Protein AF-A0AA36GW12-F1 (afdb_monomer)

InterPro domains:
  IPR010598 D-glucuronyl C5-epimerase, C-terminal [PF06662] (219-415)
  IPR039721 D-glucuronyl C5-epimerase [PTHR13174] (106-427)
  IPR059154 D-glucuronyl C5-epimerase, beta-sandwich domain [PF21174] (128-190)

Sequence (427 aa):
MSVTVCRIGGSALYKVSNFLIEEYEDKDSHQFKSENSKTVANDDLPALQSGCDPAIVDELERLRRSNKKARCIANNGREMTLQRQVALHFLGIVYKFIFIESDLLVLLNYVAQHDPRCVWNDTVSFAGADQVSFSYALGDLSKQWHSITRDALVDASRALSSMNISRKKEGNVILHPGELKLVSIGFRGSVVVRQRIEQSQNAHRKSFLTAADWLVSNQDENGGWPVPVERAIADRRLVLPAGWYSAMAQGHGLSLLTRAYTATHNNSYLAAASKALHLFELKAGERGVRNELFGHVWFEEYPTSPGSFVLNGFMYSLIGLFDLSSVSIRGEVADEVRLGTERASILFSSGLDSLRALLPLYDTGSGSIYDLRHIGLHTAPNLARWDYHAVHVYLLKWLVQITGDKTLDETADRFIAYSWGKKAKHN

Organism: Cylicocyclus nassatus (NCBI:txid53992)

Nearest PDB structures (foldseek):
  6i02-assembly1_B  TM=8.905E-01  e=1.046E-29  Homo sapiens
  6hzz-assembly1_B  TM=8.746E-01  e=4.564E-30  Homo sapiens
  6i01-assembly1_A  TM=9.135E-01  e=5.809E-29  Homo sapiens
  6i02-assembly1_A  TM=8.728E-01  e=1.305E-29  Homo sapiens
  6hzz-assembly1_A  TM=8.698E-01  e=1.305E-29  Homo sapiens

pLDDT: mean 76.88, std 27.05, range [21.31, 98.94]

Secondary structure (DSSP, 8-state):
-EEEEEEEEEE------------------------------------------HHHHHHHHHHHH--S-PPP--TT--------------EEEEEEEEETTT--EEEEEEESS--TTSEEE-S---TTS-EEEEEEE-----SS-EEEE--HHHHHHHHHHTT--SSS--------TTSEEEEEEEEEEEEEEEEEEE--S--HHHHHHHHHHHHHHT--TTS---B-S-EEETTTTEEE-TTB--HHHHHHHHHHHHHHHHHH--HHHHHHHHHHTHHHHSBGGGTSSEEEETTEEEE-SS--SS----HHHHHHHHHHHHHHHT----S---HHHHHHHHHHHHHHHHHHHHHHHHGGGGB-SSSBEEESHHHHHT---EEPPHHHHHHHHHHHHHHHHHH--HHHHHHHHHHHHHHTT--PPP-

Radius of gyration: 30.1 Å; Cα contacts (8 Å, |Δi|>4): 650; chains: 1; bounding box: 91×51×88 Å

Solvent-accessible surface area (backbone atoms only — not comparable to full-atom values): 24957 Å² total; per-residue (Å²): 62,41,43,40,37,32,63,47,92,53,74,62,79,59,82,69,68,96,73,84,92,76,88,80,87,77,91,82,74,79,91,80,85,87,82,88,86,85,90,86,82,84,88,88,89,80,92,75,86,79,90,68,62,69,71,58,55,51,49,52,55,50,61,72,67,59,87,70,83,93,79,87,82,73,100,74,88,67,92,79,79,89,80,82,88,80,94,80,86,37,52,30,44,33,40,36,32,34,32,74,89,70,70,37,30,42,36,45,30,40,29,56,37,77,51,98,71,44,57,48,74,55,89,76,69,58,95,90,55,66,45,50,44,31,38,34,48,70,26,80,71,66,84,46,83,42,78,48,73,50,59,64,55,62,49,53,19,53,54,57,38,67,67,68,75,74,90,64,96,69,71,77,48,82,66,60,95,79,49,66,41,85,65,42,57,42,52,40,46,30,54,43,64,56,98,63,72,46,80,56,99,71,57,66,70,58,57,53,48,52,53,38,53,47,51,58,74,56,43,46,96,69,29,42,63,58,38,85,53,68,46,69,40,80,93,60,73,34,69,41,61,55,58,44,46,30,22,28,58,48,9,50,46,20,38,46,17,41,51,49,20,75,76,65,72,45,62,68,31,41,47,44,37,32,41,33,51,51,30,64,74,27,40,26,94,69,78,13,13,17,49,72,57,97,92,27,55,41,44,15,34,54,43,42,79,70,60,34,59,33,51,61,28,29,52,43,21,41,53,8,24,44,44,41,37,68,58,86,82,79,80,92,72,60,66,67,38,58,53,24,25,55,51,24,43,53,53,26,54,50,41,50,54,23,45,69,73,49,50,66,80,32,53,72,48,56,52,36,43,39,34,47,40,23,74,71,66,75,49,77,74,47,66,34,53,69,70,54,37,49,48,45,33,51,52,35,51,51,51,24,73,77,66,69,40,60,73,51,42,56,50,28,53,52,50,54,39,22,79,72,72,42,61,60,84,76,136

Foldseek 3Di:
DKWKKFFDADDDKDWDDPDDPDDDDDDDDDDDDDDDDDDDDDDDDDDDDDPDDPVVVVVVVVVVPDPDDDDDDDPPPDDDDDDDDDDDDWWWKWWWKAFPPFRAIEIEIETAADDPVQKDWDDDDDPDHNYTYMYGHPYHDDRDMDMDDDDPQVRVQQNVQVVPPDDDDPDRRHDDPPRMDTRGITTDGGMDIPPDDDDDPDDVVVVLVVVLVCLLVQQDPQLFNWAQAWDADDNNPWIDHGRAGALLRLLVLLQSLLVSCVVPVDLSSLLSNLSSLSLLVDALVRSHQWDDDPNAIFGARGSTVVGWAFPLSRLSSLNSLVSLLPRDHDDDHDPSSVVSNVSSVVSSVSSVVSCLVCVVVQDPQQFGFRTDVCVVVVDDTRGDDPVVLVSLLVSLVVVCVVPVDPSSVVVSVSSVVSVVVGGHDDD

Structure (mmCIF, N/CA/C/O backbone):
data_AF-A0AA36GW12-F1
#
_entry.id   AF-A0AA36GW12-F1
#
loop_
_atom_site.group_PDB
_atom_site.id
_atom_site.type_symbol
_atom_site.label_atom_id
_atom_site.label_alt_id
_atom_site.label_comp_id
_atom_site.label_asym_id
_atom_site.label_entity_id
_atom_site.label_seq_id
_atom_site.pdbx_PDB_ins_code
_atom_site.Cartn_x
_atom_site.Cartn_y
_atom_site.Cartn_z
_atom_site.occupancy
_atom_site.B_iso_or_equiv
_atom_site.auth_seq_id
_atom_site.auth_comp_id
_atom_site.auth_asym_id
_atom_site.auth_atom_id
_atom_site.pdbx_PDB_model_num
ATOM 1 N N . MET A 1 1 ? -18.875 -4.877 15.799 1.00 55.22 1 MET A N 1
ATOM 2 C CA . MET A 1 1 ? -19.719 -4.204 16.820 1.00 55.22 1 MET A CA 1
ATOM 3 C C . MET A 1 1 ? -19.310 -2.749 16.920 1.00 55.22 1 MET A C 1
ATOM 5 O O . MET A 1 1 ? -18.126 -2.466 16.769 1.00 55.22 1 MET A O 1
ATOM 9 N N . SER A 1 2 ? -20.259 -1.845 17.147 1.00 42.12 2 SER A N 1
ATOM 10 C CA . SER A 1 2 ? -20.026 -0.406 17.260 1.00 42.12 2 SER A CA 1
ATOM 11 C C . SER A 1 2 ? -20.698 0.146 18.517 1.00 42.12 2 SER A C 1
ATOM 13 O O . SER A 1 2 ? -21.883 -0.095 18.755 1.00 42.12 2 SER A O 1
ATOM 15 N N . VAL A 1 3 ? -19.941 0.889 19.326 1.00 53.66 3 VAL A N 1
ATOM 16 C CA . VAL A 1 3 ? -20.430 1.559 20.538 1.00 53.66 3 VAL A CA 1
ATOM 17 C C . VAL A 1 3 ? -19.951 3.004 20.529 1.00 53.66 3 VAL A C 1
ATOM 19 O O . VAL A 1 3 ? -18.790 3.284 20.234 1.00 53.66 3 VAL A O 1
ATOM 22 N N . THR A 1 4 ? -20.843 3.936 20.869 1.00 46.66 4 THR A N 1
ATOM 23 C CA . THR A 1 4 ? -20.493 5.355 21.013 1.00 46.66 4 THR A CA 1
ATOM 24 C C . THR A 1 4 ? -20.449 5.736 22.489 1.00 46.66 4 THR A C 1
ATOM 26 O O . THR A 1 4 ? -21.462 5.610 23.181 1.00 46.66 4 THR A O 1
ATOM 29 N N . VAL A 1 5 ? -19.290 6.198 22.966 1.00 46.75 5 VAL A N 1
ATOM 30 C CA . VAL A 1 5 ? -19.025 6.483 24.387 1.00 46.75 5 VAL A CA 1
ATOM 31 C C . VAL A 1 5 ? -18.490 7.901 24.607 1.00 46.75 5 VAL A C 1
ATOM 33 O O . VAL A 1 5 ? -17.809 8.457 23.749 1.00 46.75 5 VAL A O 1
ATOM 36 N N . CYS A 1 6 ? -18.778 8.476 25.772 1.00 37.47 6 CYS A N 1
ATOM 37 C CA . CYS A 1 6 ? -18.211 9.721 26.290 1.00 37.47 6 CYS A CA 1
ATOM 38 C C . CYS A 1 6 ? -17.819 9.529 27.767 1.00 37.47 6 CYS A C 1
ATOM 40 O O . CYS A 1 6 ? -18.462 8.780 28.503 1.00 37.47 6 CYS A O 1
ATOM 42 N N . ARG A 1 7 ? -16.746 10.186 28.219 1.00 41.66 7 ARG A N 1
ATOM 43 C CA . ARG A 1 7 ? -16.197 10.043 29.579 1.00 41.66 7 ARG A CA 1
ATOM 44 C C . ARG A 1 7 ? -16.773 11.113 30.513 1.00 41.66 7 ARG A C 1
ATOM 46 O O . ARG A 1 7 ? -16.361 12.267 30.431 1.00 41.66 7 ARG A O 1
ATOM 53 N N . ILE A 1 8 ? -17.678 10.734 31.422 1.00 41.75 8 ILE A N 1
ATOM 54 C CA . ILE A 1 8 ? -18.221 11.603 32.490 1.00 41.75 8 ILE A CA 1
ATOM 55 C C . ILE A 1 8 ? -18.387 10.776 33.776 1.00 41.75 8 ILE A C 1
ATOM 57 O O . ILE A 1 8 ? -18.733 9.603 33.700 1.00 41.75 8 ILE A O 1
ATOM 61 N N . GLY A 1 9 ? -18.103 11.380 34.939 1.00 34.34 9 GLY A N 1
ATOM 62 C CA . GLY A 1 9 ? -18.141 10.755 36.270 1.00 34.34 9 GLY A CA 1
ATOM 63 C C . GLY A 1 9 ? -19.507 10.161 36.649 1.00 34.34 9 GLY A C 1
ATOM 64 O O . GLY A 1 9 ? -20.508 10.868 36.624 1.00 34.34 9 GLY A O 1
ATOM 65 N N . GLY A 1 10 ? -19.522 8.882 37.032 1.00 29.52 10 GLY A N 1
ATOM 66 C CA . GLY A 1 10 ? -20.699 8.091 37.404 1.00 29.52 10 GLY A CA 1
ATOM 67 C C . GLY A 1 10 ? -20.706 6.703 36.747 1.00 29.52 10 GLY A C 1
ATOM 68 O O . GLY A 1 10 ? -20.586 6.591 35.530 1.00 29.52 10 GLY A O 1
ATOM 69 N N . SER A 1 11 ? -20.827 5.638 37.543 1.00 28.41 11 SER A N 1
ATOM 70 C CA . SER A 1 11 ? -20.858 4.233 37.106 1.00 28.41 11 SER A CA 1
ATOM 71 C C . SER A 1 11 ? -22.263 3.766 36.694 1.00 28.41 11 SER A C 1
ATOM 73 O O . SER A 1 11 ? -23.245 4.092 37.356 1.00 28.41 11 SER A O 1
ATOM 75 N N . ALA A 1 12 ? -22.358 2.945 35.639 1.00 31.16 12 ALA A N 1
ATOM 76 C CA . ALA A 1 12 ? -23.577 2.227 35.251 1.00 31.16 12 ALA A CA 1
ATOM 77 C C . ALA A 1 12 ? -23.234 0.859 34.624 1.00 31.16 12 ALA A C 1
ATOM 79 O O . ALA A 1 12 ? -22.336 0.763 33.789 1.00 31.16 12 ALA A O 1
ATOM 80 N N . LEU A 1 13 ? -23.959 -0.192 35.017 1.00 27.39 13 LEU A N 1
ATOM 81 C CA . LEU A 1 13 ? -23.908 -1.535 34.426 1.00 27.39 13 LEU A CA 1
ATOM 82 C C . LEU A 1 13 ? -25.192 -1.769 33.622 1.00 27.39 13 LEU A C 1
ATOM 84 O O . LEU A 1 13 ? -26.282 -1.583 34.155 1.00 27.39 13 LEU A O 1
ATOM 88 N N . TYR A 1 14 ? -25.067 -2.228 32.376 1.00 31.70 14 TYR A N 1
ATOM 89 C CA . TYR A 1 14 ? -26.195 -2.697 31.568 1.00 31.70 14 TYR A CA 1
ATOM 90 C C . TYR A 1 14 ? -26.062 -4.205 31.358 1.00 31.70 14 TYR A C 1
ATOM 92 O O . TYR A 1 14 ? -25.014 -4.687 30.933 1.00 31.70 14 TYR A O 1
ATOM 100 N N . LYS A 1 15 ? -27.119 -4.956 31.672 1.00 25.14 15 LYS A N 1
ATOM 101 C CA . LYS A 1 15 ? -27.244 -6.379 31.349 1.00 25.14 15 LYS A CA 1
ATOM 102 C C . LYS A 1 15 ? -28.096 -6.460 30.087 1.00 25.14 15 LYS A C 1
ATOM 104 O O . LYS A 1 15 ? -29.263 -6.087 30.125 1.00 25.14 15 LYS A O 1
ATOM 109 N N . VAL A 1 16 ? -27.519 -6.898 28.972 1.00 27.77 16 VAL A N 1
ATOM 110 C CA . VAL A 1 16 ? -28.301 -7.182 27.762 1.00 27.77 16 VAL A CA 1
ATOM 111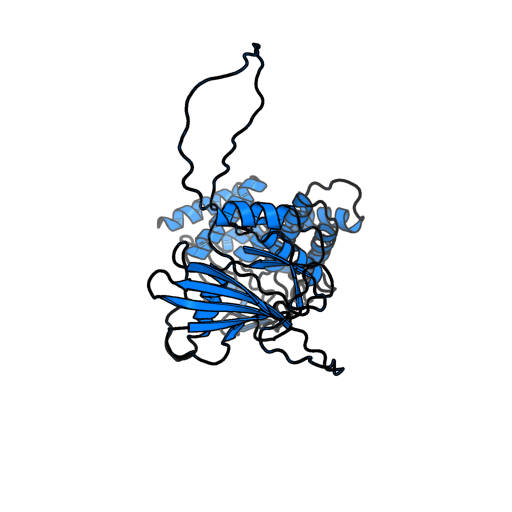 C C . VAL A 1 16 ? -29.011 -8.512 28.010 1.00 27.77 16 VAL A C 1
ATOM 113 O O . VAL A 1 16 ? -28.371 -9.560 28.018 1.00 27.77 16 VAL A O 1
ATOM 116 N N . SER A 1 17 ? -30.308 -8.476 28.321 1.00 23.45 17 SER A N 1
ATOM 117 C CA . SER A 1 17 ? -31.147 -9.674 28.260 1.00 23.45 17 SER A CA 1
ATOM 118 C C . SER A 1 17 ? -31.588 -9.869 26.816 1.00 23.45 17 SER A C 1
ATOM 120 O O . SER A 1 17 ? -32.127 -8.938 26.222 1.00 23.45 17 SER A O 1
ATOM 122 N N . ASN A 1 18 ? -31.388 -11.066 26.268 1.00 29.69 18 ASN A N 1
ATOM 123 C CA . ASN A 1 18 ? -31.996 -11.466 25.003 1.00 29.69 18 ASN A CA 1
ATOM 124 C C . ASN A 1 18 ? -33.519 -11.468 25.154 1.00 29.69 18 ASN A C 1
ATOM 126 O O . ASN A 1 18 ? -34.081 -12.462 25.592 1.00 29.69 18 ASN A O 1
ATOM 130 N N . PHE A 1 19 ? -34.162 -10.362 24.810 1.00 25.86 19 PHE A N 1
ATOM 131 C CA . PHE A 1 19 ? -35.556 -10.304 24.392 1.00 25.86 19 PHE A CA 1
ATOM 132 C C . PHE A 1 19 ? -35.667 -9.114 23.439 1.00 25.86 19 PHE A C 1
ATOM 134 O O . PHE A 1 19 ? -35.159 -8.041 23.757 1.00 25.86 19 PHE A O 1
ATOM 141 N N . LEU A 1 20 ? -36.307 -9.342 22.288 1.00 25.81 20 LEU A N 1
ATOM 142 C CA . LEU A 1 20 ? -36.338 -8.525 21.062 1.00 25.81 20 LEU A CA 1
ATOM 143 C C . LEU A 1 20 ? -35.226 -8.851 20.048 1.00 25.81 20 LEU A C 1
ATOM 145 O O . LEU A 1 20 ? -34.368 -8.035 19.721 1.00 25.81 20 LEU A O 1
ATOM 149 N N . ILE A 1 21 ? -35.295 -10.073 19.515 1.00 29.45 21 ILE A N 1
ATOM 150 C CA . ILE A 1 21 ? -35.171 -10.269 18.067 1.00 29.45 21 ILE A CA 1
ATOM 151 C C . ILE A 1 21 ? -36.610 -10.228 17.555 1.00 29.45 21 ILE A C 1
ATOM 153 O O . ILE A 1 21 ? -37.350 -11.170 17.809 1.00 29.45 21 ILE A O 1
ATOM 157 N N . GLU A 1 22 ? -36.998 -9.150 16.885 1.00 24.91 22 GLU A N 1
ATOM 158 C CA . GLU A 1 22 ? -38.106 -9.167 15.930 1.00 24.91 22 GLU A CA 1
ATOM 159 C C . GLU A 1 22 ? -37.666 -8.402 14.681 1.00 24.91 22 GLU A C 1
ATOM 161 O O . GLU A 1 22 ? -37.008 -7.360 14.758 1.00 24.91 22 GLU A O 1
ATOM 166 N N . GLU A 1 23 ? -37.958 -9.029 13.545 1.00 25.84 23 GLU A N 1
ATOM 167 C CA . GLU A 1 23 ? -37.703 -8.594 12.179 1.00 25.84 23 GLU A CA 1
ATOM 168 C C . GLU A 1 23 ? -38.288 -7.214 11.884 1.00 25.84 23 GLU A C 1
ATOM 170 O O . GLU A 1 23 ? -39.395 -6.895 12.299 1.00 25.84 23 GLU A O 1
ATOM 175 N N . TYR A 1 24 ? -37.577 -6.456 11.052 1.00 24.45 24 TYR A N 1
ATOM 176 C CA . TYR A 1 24 ? -38.212 -5.597 10.058 1.00 24.45 24 TYR A CA 1
ATOM 177 C C . TYR A 1 24 ? -37.389 -5.706 8.772 1.00 24.45 24 TYR A C 1
ATOM 179 O O . TYR A 1 24 ? -36.397 -5.000 8.577 1.00 24.45 24 TYR A O 1
ATOM 187 N N . GLU A 1 25 ? -37.780 -6.649 7.915 1.00 28.75 25 GLU A N 1
ATOM 188 C CA . GLU A 1 25 ? -37.709 -6.416 6.479 1.00 28.75 25 GLU A CA 1
ATOM 189 C C . GLU A 1 25 ? -38.864 -5.476 6.146 1.00 28.75 25 GLU A C 1
ATOM 191 O O . GLU A 1 25 ? -40.017 -5.821 6.381 1.00 28.75 25 GLU A O 1
ATOM 196 N N . ASP A 1 26 ? -38.560 -4.307 5.591 1.00 25.08 26 ASP A N 1
ATOM 197 C CA . ASP A 1 26 ? -39.528 -3.644 4.732 1.00 25.08 26 ASP A CA 1
ATOM 198 C C . ASP A 1 26 ? -38.825 -3.245 3.440 1.00 25.08 26 ASP A C 1
ATOM 200 O O . ASP A 1 26 ? -37.924 -2.399 3.392 1.00 25.08 26 ASP A O 1
ATOM 204 N N . LYS A 1 27 ? -39.206 -3.980 2.397 1.00 27.78 27 LYS A N 1
ATOM 205 C CA . LYS A 1 27 ? -39.041 -3.602 1.005 1.00 27.78 27 LYS A CA 1
ATOM 206 C C . LYS A 1 27 ? -39.994 -2.447 0.758 1.00 27.78 27 LYS A C 1
ATOM 208 O O . LYS A 1 27 ? -41.187 -2.619 0.944 1.00 27.78 27 LYS A O 1
ATOM 213 N N . ASP A 1 28 ? -39.460 -1.327 0.292 1.00 25.67 28 ASP A N 1
ATOM 214 C CA . ASP A 1 28 ? -40.019 -0.551 -0.816 1.00 25.67 28 ASP A CA 1
ATOM 215 C C . ASP A 1 28 ? -39.185 0.726 -1.014 1.00 25.67 28 ASP A C 1
ATOM 217 O O . ASP A 1 28 ? -38.708 1.337 -0.065 1.00 25.67 28 ASP A O 1
ATOM 221 N N . SER A 1 29 ? -38.947 1.224 -2.219 1.00 27.45 29 SER A N 1
ATOM 222 C CA . SER A 1 29 ? -39.253 0.709 -3.545 1.00 27.45 29 SER A CA 1
ATOM 223 C C . SER A 1 29 ? -38.523 1.586 -4.557 1.00 27.45 29 SER A C 1
ATOM 225 O O . SER A 1 29 ? -38.337 2.794 -4.388 1.00 27.45 29 SER A O 1
ATOM 227 N N . HIS A 1 30 ? -38.120 0.947 -5.648 1.00 25.08 30 HIS A N 1
ATOM 228 C CA . HIS A 1 30 ? -38.050 1.597 -6.940 1.00 25.08 30 HIS A CA 1
ATOM 229 C C . HIS A 1 30 ? -39.391 2.283 -7.238 1.00 25.08 30 HIS A C 1
ATOM 231 O O . HIS A 1 30 ? -40.456 1.704 -7.044 1.00 25.08 30 HIS A O 1
ATOM 237 N N . GLN A 1 31 ? -39.329 3.494 -7.789 1.00 22.95 31 GLN A N 1
ATOM 238 C CA . GLN A 1 31 ? -40.426 4.063 -8.568 1.00 22.95 31 GLN A CA 1
ATOM 239 C C . GLN A 1 31 ? -40.959 3.008 -9.550 1.00 22.95 31 GLN A C 1
ATOM 241 O O . GLN A 1 31 ? -40.162 2.439 -10.288 1.00 22.95 31 GLN A O 1
ATOM 246 N N . PHE A 1 32 ? -42.274 2.784 -9.595 1.00 21.31 32 PHE A N 1
ATOM 247 C CA . PHE A 1 32 ? -43.083 2.976 -10.804 1.00 21.31 32 PHE A CA 1
ATOM 248 C C . PHE A 1 32 ? -44.585 2.741 -10.529 1.00 21.31 32 PHE A C 1
ATOM 250 O O . PHE A 1 32 ? -45.008 1.650 -10.177 1.00 21.31 32 PHE A O 1
ATOM 257 N N . LYS A 1 33 ? -45.347 3.792 -10.859 1.00 21.80 33 LYS A N 1
ATOM 258 C CA . LYS A 1 33 ? -46.738 3.863 -11.346 1.00 21.80 33 LYS A CA 1
ATOM 259 C C . LYS A 1 33 ? -47.944 3.682 -10.412 1.00 21.80 33 LYS A C 1
ATOM 261 O O . LYS A 1 33 ? -48.098 2.741 -9.652 1.00 21.80 33 LYS A O 1
ATOM 266 N N . SER A 1 34 ? -48.821 4.662 -10.617 1.00 24.38 34 SER A N 1
ATOM 267 C CA . SER A 1 34 ? -50.178 4.871 -10.138 1.00 24.38 34 SER A CA 1
ATOM 268 C C . SER A 1 34 ? -51.136 3.738 -10.480 1.00 24.38 34 SER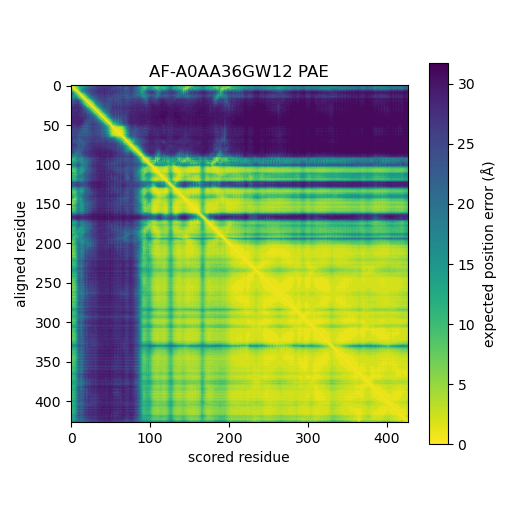 A C 1
ATOM 270 O O . SER A 1 34 ? -51.104 3.268 -11.613 1.00 24.38 34 SER A O 1
ATOM 272 N N . GLU A 1 35 ? -52.101 3.480 -9.597 1.00 22.02 35 GLU A N 1
ATOM 273 C CA . GLU A 1 35 ? -53.526 3.559 -9.938 1.00 22.02 35 GLU A CA 1
ATOM 274 C C . GLU A 1 35 ? -54.416 3.511 -8.685 1.00 22.02 35 GLU A C 1
ATOM 276 O O . GLU A 1 35 ? -54.028 3.046 -7.619 1.00 22.02 35 GLU A O 1
ATOM 281 N N . ASN A 1 36 ? -55.594 4.112 -8.834 1.00 22.34 36 ASN A N 1
ATOM 282 C CA . ASN A 1 36 ? -56.618 4.399 -7.833 1.00 22.34 36 ASN A CA 1
ATOM 283 C C . ASN A 1 36 ? -57.152 3.166 -7.084 1.00 22.34 36 ASN A C 1
ATOM 285 O O . ASN A 1 36 ? -57.300 2.117 -7.697 1.00 22.34 36 ASN A O 1
ATOM 289 N N . SER A 1 37 ? -57.660 3.371 -5.854 1.00 22.75 37 SER A N 1
ATOM 290 C CA . SER A 1 37 ? -59.089 3.186 -5.491 1.00 22.75 37 SER A CA 1
ATOM 291 C C . SER A 1 37 ? -59.335 2.675 -4.054 1.00 22.75 37 SER A C 1
ATOM 293 O O . SER A 1 37 ? -59.069 1.522 -3.747 1.00 22.75 37 SER A O 1
ATOM 295 N N . LYS A 1 38 ? -60.072 3.509 -3.300 1.00 23.38 38 LYS A N 1
ATOM 296 C CA . LYS A 1 38 ? -61.130 3.206 -2.306 1.00 23.38 38 LYS A CA 1
ATOM 297 C C . LYS A 1 38 ? -60.773 2.750 -0.880 1.00 23.38 38 LYS A C 1
ATOM 299 O O . LYS A 1 38 ? -60.274 1.668 -0.616 1.00 23.38 38 LYS A O 1
ATOM 304 N N . THR A 1 39 ? -61.231 3.607 0.029 1.00 27.22 39 THR A N 1
ATOM 305 C CA . THR A 1 39 ? -61.629 3.408 1.426 1.00 27.22 39 THR A CA 1
ATOM 306 C C . THR A 1 39 ? -62.657 2.288 1.623 1.00 27.22 39 THR A C 1
ATOM 308 O O . THR A 1 39 ? -63.680 2.293 0.941 1.00 27.22 39 THR A O 1
ATOM 311 N N . VAL A 1 40 ? -62.460 1.443 2.645 1.00 24.09 40 VAL A N 1
ATOM 312 C CA . VAL A 1 40 ? -63.529 0.777 3.420 1.00 24.09 40 VAL A CA 1
ATOM 313 C C . VAL A 1 40 ? -63.065 0.628 4.874 1.00 24.09 40 VAL A C 1
ATOM 315 O O . VAL A 1 40 ? -61.910 0.298 5.133 1.00 24.09 40 VAL A O 1
ATOM 318 N N . ALA A 1 41 ? -63.971 0.934 5.800 1.00 24.28 41 ALA A N 1
ATOM 319 C CA . ALA A 1 41 ? -63.805 0.865 7.244 1.00 24.28 41 ALA A CA 1
ATOM 320 C C . ALA A 1 41 ? -64.326 -0.463 7.825 1.00 24.28 41 ALA A C 1
ATOM 322 O O . ALA A 1 41 ? -65.254 -1.041 7.270 1.00 24.28 41 ALA A O 1
ATOM 323 N N . ASN A 1 42 ? -63.758 -0.801 8.986 1.00 27.47 42 ASN A N 1
ATOM 324 C CA . ASN A 1 42 ? -64.305 -1.524 10.140 1.00 27.47 42 ASN A CA 1
ATOM 325 C C . ASN A 1 42 ? -64.833 -2.973 10.054 1.00 27.47 42 ASN A C 1
ATOM 327 O O . ASN A 1 42 ? -65.682 -3.312 9.241 1.00 27.47 42 ASN A O 1
ATOM 331 N N . ASP A 1 43 ? -64.386 -3.710 11.083 1.00 25.22 43 ASP A N 1
ATOM 332 C CA . ASP A 1 43 ? -65.041 -4.788 11.839 1.00 25.22 43 ASP A CA 1
ATOM 333 C C . ASP A 1 43 ? -65.237 -6.159 11.161 1.00 25.22 43 ASP A C 1
ATOM 335 O O . ASP A 1 43 ? -66.094 -6.336 10.305 1.00 25.22 43 ASP A O 1
ATOM 339 N N . ASP A 1 44 ? -64.438 -7.158 11.577 1.00 24.83 44 ASP A N 1
ATOM 340 C CA . ASP A 1 44 ? -64.903 -8.271 12.435 1.00 24.83 44 ASP A CA 1
ATOM 341 C C . ASP A 1 44 ? -63.856 -9.403 12.615 1.00 24.83 44 ASP A C 1
ATOM 343 O O . ASP A 1 44 ? -63.109 -9.717 11.690 1.00 24.83 44 ASP A O 1
ATOM 347 N N . LEU A 1 45 ? -63.922 -10.063 13.795 1.00 25.33 45 LEU A N 1
ATOM 348 C CA . LEU A 1 45 ? -63.346 -11.368 14.239 1.00 25.33 45 LEU A CA 1
ATOM 349 C C . LEU A 1 45 ? -62.039 -11.356 15.084 1.00 25.33 45 LEU A C 1
ATOM 351 O O . LEU A 1 45 ? -61.145 -10.550 14.854 1.00 25.33 45 LEU A O 1
ATOM 355 N N . PRO A 1 46 ? -61.843 -12.326 16.011 1.00 26.94 46 PRO A N 1
ATOM 356 C CA . PRO A 1 46 ? -62.560 -12.508 17.278 1.00 26.94 46 PRO A CA 1
ATOM 357 C C . PRO A 1 46 ? -61.595 -12.623 18.490 1.00 26.94 46 PRO A C 1
ATOM 359 O O . PRO A 1 46 ? -60.387 -12.802 18.358 1.00 26.94 46 PRO A O 1
ATOM 362 N N . ALA A 1 47 ? -62.152 -12.541 19.701 1.00 34.06 47 ALA A N 1
ATOM 363 C CA . ALA A 1 47 ? -61.441 -12.556 20.980 1.00 34.06 47 ALA A CA 1
ATOM 364 C C . ALA A 1 47 ? -60.458 -13.736 21.170 1.00 34.06 47 ALA A C 1
ATOM 366 O O . ALA A 1 47 ? -60.877 -14.889 21.274 1.00 34.06 47 ALA A O 1
ATOM 367 N N . LEU A 1 48 ? -59.165 -13.429 21.348 1.00 26.20 48 LEU A N 1
ATOM 368 C CA . LEU A 1 48 ? -58.225 -14.300 22.059 1.00 26.20 48 LEU A CA 1
ATOM 369 C C . LEU A 1 48 ? -58.170 -13.862 23.526 1.00 26.20 48 LEU A C 1
ATOM 371 O O . LEU A 1 48 ? -57.783 -12.737 23.840 1.00 26.20 48 LEU A O 1
ATOM 375 N N . GLN A 1 49 ? -58.565 -14.762 24.425 1.00 28.77 49 GLN A N 1
ATOM 376 C CA . GLN A 1 49 ? -58.400 -14.596 25.864 1.00 28.77 49 GLN A CA 1
ATOM 377 C C . GLN A 1 49 ? -56.923 -14.369 26.203 1.00 28.77 49 GLN A C 1
ATOM 379 O O . GLN A 1 49 ? -56.069 -15.234 26.017 1.00 28.77 49 GLN A O 1
ATOM 384 N N . SER A 1 50 ? -56.649 -13.177 26.720 1.00 33.34 50 SER A N 1
ATOM 385 C CA . SER A 1 50 ? -55.390 -12.760 27.313 1.00 33.34 50 SER A CA 1
ATOM 386 C C . SER A 1 50 ? -55.114 -13.545 28.597 1.00 33.34 50 SER A C 1
ATOM 388 O O . SER A 1 50 ? -55.776 -13.335 29.612 1.00 33.34 50 SER A O 1
ATOM 390 N N . GLY A 1 51 ? -54.102 -14.406 28.576 1.00 33.12 51 GLY A N 1
ATOM 391 C CA . GLY A 1 51 ? -53.447 -14.912 29.780 1.00 33.12 51 GLY A CA 1
ATOM 392 C C . GLY A 1 51 ? -52.283 -14.005 30.174 1.00 33.12 51 GLY A C 1
ATOM 393 O O . GLY A 1 51 ? -51.136 -14.421 30.073 1.00 33.12 51 GLY A O 1
ATOM 394 N N . CYS A 1 52 ? -52.565 -12.765 30.580 1.00 33.41 52 CYS A N 1
ATOM 395 C CA . CYS A 1 52 ? -51.574 -11.904 31.229 1.00 33.41 52 CYS A CA 1
ATOM 396 C C . CYS A 1 52 ? -51.921 -11.782 32.712 1.00 33.41 52 CYS A C 1
ATOM 398 O O . CYS A 1 52 ? -53.055 -11.467 33.066 1.00 33.41 52 CYS A O 1
ATOM 400 N N . ASP A 1 53 ? -50.932 -12.047 33.563 1.00 37.22 53 ASP A N 1
ATOM 401 C CA . ASP A 1 53 ? -51.022 -11.930 35.016 1.00 37.22 53 ASP A CA 1
ATOM 402 C C . ASP A 1 53 ? -51.432 -10.491 35.415 1.00 37.22 53 ASP A C 1
ATOM 404 O O . ASP A 1 53 ? -50.751 -9.538 35.012 1.00 37.22 53 ASP A O 1
ATOM 408 N N . PRO A 1 54 ? -52.518 -10.298 36.192 1.00 39.00 54 PRO A N 1
ATOM 409 C CA . PRO A 1 54 ? -52.960 -8.987 36.671 1.00 39.00 54 PRO A CA 1
ATOM 410 C C . PRO A 1 54 ? -51.857 -8.179 37.371 1.00 39.00 54 PRO A C 1
ATOM 412 O O . PRO A 1 54 ? -51.853 -6.953 37.282 1.00 39.00 54 PRO A O 1
ATOM 415 N N . ALA A 1 55 ? -50.876 -8.845 37.993 1.00 37.94 55 ALA A N 1
ATOM 416 C CA . ALA A 1 55 ? -49.737 -8.191 38.636 1.00 37.94 55 ALA A CA 1
ATOM 417 C C . ALA A 1 55 ? -48.789 -7.499 37.637 1.00 37.94 55 ALA A C 1
ATOM 419 O O . ALA A 1 55 ? -48.151 -6.501 37.971 1.00 37.94 55 ALA A O 1
ATOM 420 N N . ILE A 1 56 ? -48.705 -7.996 36.398 1.00 36.56 56 ILE A N 1
ATOM 421 C CA . ILE A 1 56 ? -47.869 -7.414 35.337 1.00 36.56 56 ILE A CA 1
ATOM 422 C C . ILE A 1 56 ? -48.551 -6.183 34.730 1.00 36.56 56 ILE A C 1
ATOM 424 O O . ILE A 1 56 ? -47.880 -5.199 34.412 1.00 36.56 56 ILE A O 1
ATOM 428 N N . VAL A 1 57 ? -49.882 -6.213 34.608 1.00 42.62 57 VAL A N 1
ATOM 429 C CA . VAL A 1 57 ? -50.678 -5.078 34.116 1.00 42.62 57 VAL A CA 1
ATOM 430 C C . VAL A 1 57 ? -50.648 -3.922 35.121 1.00 42.62 57 VAL A C 1
ATOM 432 O O . VAL A 1 57 ? -50.403 -2.783 34.720 1.00 42.62 57 VAL A O 1
ATOM 435 N N . ASP A 1 58 ? -50.777 -4.215 36.419 1.00 40.19 58 ASP A N 1
ATOM 436 C CA . ASP A 1 58 ? -50.682 -3.210 37.486 1.00 40.19 58 ASP A CA 1
ATOM 437 C C . ASP A 1 58 ? -49.276 -2.592 37.597 1.00 40.19 58 ASP A C 1
ATOM 439 O O . ASP A 1 58 ? -49.143 -1.384 37.808 1.00 40.19 58 ASP A O 1
ATOM 443 N N . GLU A 1 59 ? -48.207 -3.369 37.387 1.00 38.50 59 GLU A N 1
ATOM 444 C CA . GLU A 1 59 ? -46.832 -2.850 37.420 1.00 38.50 59 GLU A CA 1
ATOM 445 C C . GLU A 1 59 ? -46.509 -1.986 36.183 1.00 38.50 59 GLU A C 1
ATOM 447 O O . GLU A 1 59 ? -45.831 -0.960 36.295 1.00 38.50 59 GLU A O 1
ATOM 452 N N . LEU A 1 60 ? -47.053 -2.328 35.009 1.00 36.72 60 LEU A N 1
ATOM 453 C CA . LEU A 1 60 ? -46.961 -1.510 33.790 1.00 36.72 60 LEU A CA 1
ATOM 454 C C . LEU A 1 60 ? -47.744 -0.192 33.909 1.00 36.72 60 LEU A C 1
ATOM 456 O O . LEU A 1 60 ? -47.250 0.860 33.489 1.00 36.72 60 LEU A O 1
ATOM 460 N N . GLU A 1 61 ? -48.931 -0.224 34.519 1.00 39.31 61 GLU A N 1
ATOM 461 C CA . GLU A 1 61 ? -49.721 0.962 34.877 1.00 39.31 61 GLU A CA 1
ATOM 462 C C . GLU A 1 61 ? -48.978 1.844 35.898 1.00 39.31 61 GLU A C 1
ATOM 464 O O . GLU A 1 61 ? -48.924 3.071 35.745 1.00 39.31 61 GLU A O 1
ATOM 469 N N . ARG A 1 62 ? -48.325 1.237 36.900 1.00 41.53 62 ARG A N 1
ATOM 470 C CA . ARG A 1 62 ? -47.508 1.932 37.910 1.00 41.53 62 ARG A CA 1
ATOM 471 C C . ARG A 1 62 ? -46.284 2.617 37.296 1.00 41.53 62 ARG A C 1
ATOM 473 O O . ARG A 1 62 ? -46.013 3.778 37.612 1.00 41.53 62 ARG A O 1
ATOM 480 N N . LEU A 1 63 ? -45.580 1.938 36.387 1.00 38.59 63 LEU A N 1
ATOM 481 C CA . LEU A 1 63 ? -44.397 2.461 35.690 1.00 38.59 63 LEU A CA 1
ATOM 482 C C . LEU A 1 63 ? -44.746 3.555 34.670 1.00 38.59 63 LEU A C 1
ATOM 484 O O . LEU A 1 63 ? -43.990 4.517 34.529 1.00 38.59 63 LEU A O 1
ATOM 488 N N . ARG A 1 64 ? -45.916 3.479 34.017 1.00 37.47 64 ARG A N 1
ATOM 489 C CA . ARG A 1 64 ? -46.430 4.558 33.149 1.00 37.47 64 ARG A CA 1
ATOM 490 C C . ARG A 1 64 ? -46.761 5.838 33.919 1.00 37.47 64 ARG A C 1
ATOM 492 O O . ARG A 1 64 ? -46.646 6.927 33.359 1.00 37.47 64 ARG A O 1
ATOM 499 N N . ARG A 1 65 ? -47.156 5.733 35.193 1.00 35.50 65 ARG A N 1
ATOM 500 C CA . ARG A 1 65 ? -47.552 6.885 36.026 1.00 35.50 65 ARG A CA 1
ATOM 501 C C . ARG A 1 65 ? -46.383 7.552 36.765 1.00 35.50 65 ARG A C 1
ATOM 503 O O . ARG A 1 65 ? -46.524 8.695 37.202 1.00 35.50 65 ARG A O 1
ATOM 510 N N . SER A 1 66 ? -45.212 6.918 36.885 1.00 34.25 66 SER A N 1
ATOM 511 C CA . SER A 1 66 ? -44.080 7.469 37.649 1.00 34.25 66 SER A CA 1
ATOM 512 C C . SER A 1 66 ? -43.098 8.295 36.802 1.00 34.25 66 SER A C 1
ATOM 514 O O . SER A 1 66 ? -41.934 7.940 36.625 1.00 34.25 66 SER A O 1
ATOM 516 N N . ASN A 1 67 ? -43.531 9.468 36.338 1.00 37.25 67 ASN A N 1
ATOM 517 C CA . ASN A 1 67 ? -42.616 10.534 35.921 1.00 37.25 67 ASN A CA 1
ATOM 518 C C . ASN A 1 67 ? -42.035 11.220 37.168 1.00 37.25 67 ASN A C 1
ATOM 520 O O . ASN A 1 67 ? -42.599 12.217 37.615 1.00 37.25 67 ASN A O 1
ATOM 524 N N . LYS A 1 68 ? -40.948 10.690 37.757 1.00 30.67 68 LYS A N 1
ATOM 525 C CA . LYS A 1 68 ? -39.985 11.437 38.607 1.00 30.67 68 LYS A CA 1
ATOM 526 C C . LYS A 1 68 ? -38.868 10.534 39.158 1.00 30.67 68 LYS A C 1
ATOM 528 O O . LYS A 1 68 ? -39.139 9.554 39.834 1.00 30.67 68 LYS A O 1
ATOM 533 N N . LYS A 1 69 ? -37.620 10.963 38.912 1.00 30.08 69 LYS A N 1
ATOM 534 C CA . LYS A 1 69 ? -36.362 10.713 39.657 1.00 30.08 69 LYS A CA 1
ATOM 535 C C . LYS A 1 69 ? -36.254 9.368 40.401 1.00 30.08 69 LYS A C 1
ATOM 537 O O . LYS A 1 69 ? -36.740 9.233 41.519 1.00 30.08 69 LYS A O 1
ATOM 542 N N . ALA A 1 70 ? -35.473 8.437 39.854 1.00 25.12 70 ALA A N 1
ATOM 543 C CA . ALA A 1 70 ? -35.057 7.243 40.585 1.00 25.12 70 ALA A CA 1
ATOM 544 C C . ALA A 1 70 ? -34.087 7.609 41.730 1.00 25.12 70 ALA A C 1
ATOM 546 O O . ALA A 1 70 ? -32.989 8.116 41.499 1.00 25.12 70 ALA A O 1
ATOM 547 N N . ARG A 1 71 ? -34.519 7.358 42.972 1.00 24.78 71 ARG A N 1
ATOM 548 C CA . ARG A 1 71 ? -33.680 7.251 44.176 1.00 24.78 71 ARG A CA 1
ATOM 549 C C . ARG A 1 71 ? -33.372 5.769 44.390 1.00 24.78 71 ARG A C 1
ATOM 551 O O . ARG A 1 71 ? -34.305 4.981 44.493 1.00 24.78 71 ARG A O 1
ATOM 558 N N . CYS A 1 72 ? -32.098 5.407 44.511 1.00 24.94 72 CYS A N 1
ATOM 559 C CA . CYS A 1 72 ? -31.692 4.060 44.918 1.00 24.94 72 CYS A CA 1
ATOM 560 C C . CYS A 1 72 ? -31.330 4.058 46.409 1.00 24.94 72 CYS A C 1
ATOM 562 O O . CYS A 1 72 ? -30.506 4.860 46.845 1.00 24.94 72 CYS A O 1
ATOM 564 N N . ILE A 1 73 ? -31.943 3.151 47.171 1.00 23.77 73 ILE A N 1
ATOM 565 C CA . ILE A 1 73 ? -31.600 2.815 48.560 1.00 23.77 73 ILE A CA 1
ATOM 566 C C . ILE A 1 73 ? -30.981 1.411 48.528 1.00 23.77 73 ILE A C 1
ATOM 568 O O . ILE A 1 73 ? -31.537 0.516 47.895 1.00 23.77 73 ILE A O 1
ATOM 572 N N . ALA A 1 74 ? -29.823 1.221 49.165 1.00 26.81 74 ALA A N 1
ATOM 573 C CA . ALA A 1 74 ? -29.164 -0.081 49.275 1.00 26.81 74 ALA A CA 1
ATOM 574 C C . ALA A 1 74 ? -29.668 -0.863 50.507 1.00 26.81 74 ALA A C 1
ATOM 576 O O . ALA A 1 74 ? -29.894 -0.290 51.575 1.00 26.81 74 ALA A O 1
ATOM 577 N N . ASN A 1 75 ? -29.808 -2.183 50.353 1.00 32.53 75 ASN A N 1
ATOM 578 C CA . ASN A 1 75 ? -30.375 -3.139 51.319 1.00 32.53 75 ASN A CA 1
ATOM 579 C C . ASN A 1 75 ? -29.474 -3.455 52.537 1.00 32.53 75 ASN A C 1
ATOM 581 O O . ASN A 1 75 ? -29.261 -4.616 52.876 1.00 32.53 75 ASN A O 1
ATOM 585 N N . ASN A 1 76 ? -28.945 -2.446 53.230 1.00 32.84 76 ASN A N 1
ATOM 586 C CA . ASN A 1 76 ? -28.298 -2.657 54.536 1.00 32.84 76 ASN A CA 1
ATOM 587 C C . ASN A 1 76 ? -28.343 -1.462 55.509 1.00 32.84 76 ASN A C 1
ATOM 589 O O . ASN A 1 76 ? -27.633 -1.476 56.512 1.00 32.84 76 ASN A O 1
ATOM 593 N N . GLY A 1 77 ? -29.207 -0.465 55.286 1.00 29.53 77 GLY A N 1
ATOM 594 C CA . GLY A 1 77 ? -29.643 0.456 56.350 1.00 29.53 77 GLY A CA 1
ATOM 595 C C . GLY A 1 77 ? -28.559 1.304 57.034 1.00 29.53 77 GLY A C 1
ATOM 596 O O . GLY A 1 77 ? -28.800 1.804 58.129 1.00 29.53 77 GLY A O 1
ATOM 597 N N . ARG A 1 78 ? -27.379 1.492 56.429 1.00 25.92 78 ARG A N 1
ATOM 598 C CA . ARG A 1 78 ? -26.352 2.419 56.932 1.00 25.92 78 ARG A CA 1
ATOM 599 C C . ARG A 1 78 ? -26.097 3.530 55.920 1.00 25.92 78 ARG A C 1
ATOM 601 O O . ARG A 1 78 ? -25.703 3.264 54.787 1.00 25.92 78 ARG A O 1
ATOM 608 N N . GLU A 1 79 ? -26.325 4.772 56.347 1.00 27.45 79 GLU A N 1
ATOM 609 C CA . GLU A 1 79 ? -25.841 5.971 55.661 1.00 27.45 79 GLU A CA 1
ATOM 610 C C . GLU A 1 79 ? -24.319 5.896 55.516 1.00 27.45 79 GLU A C 1
ATOM 612 O O . GLU A 1 79 ? -23.607 5.637 56.488 1.00 27.45 79 GLU A O 1
ATOM 617 N N . MET A 1 80 ? -23.812 6.134 54.305 1.00 23.14 80 MET A N 1
ATOM 618 C CA . MET A 1 80 ? -22.385 6.328 54.081 1.00 23.14 80 MET A CA 1
ATOM 619 C C . MET A 1 80 ? -22.091 7.790 53.768 1.00 23.14 80 MET A C 1
ATOM 621 O O . MET A 1 80 ? -22.479 8.335 52.734 1.00 23.14 80 MET A O 1
ATOM 625 N N . THR A 1 81 ? -21.368 8.390 54.704 1.00 23.27 81 THR A N 1
ATOM 626 C CA . THR A 1 81 ? -20.757 9.712 54.672 1.00 23.27 81 THR A CA 1
ATOM 627 C C . THR A 1 81 ? -19.782 9.835 53.500 1.00 23.27 81 THR A C 1
ATOM 629 O O . THR A 1 81 ? -18.936 8.970 53.274 1.00 23.27 81 THR A O 1
ATOM 632 N N . LEU A 1 82 ? -19.889 10.937 52.759 1.00 23.27 82 LEU A N 1
ATOM 633 C CA . LEU A 1 82 ? -19.047 11.251 51.609 1.00 23.27 82 LEU A CA 1
ATOM 634 C C . LEU A 1 82 ? -17.654 11.702 52.091 1.00 23.27 82 LEU A C 1
ATOM 636 O O . LEU A 1 82 ? -17.497 12.828 52.561 1.00 23.27 82 LEU A O 1
ATOM 640 N N . GLN A 1 83 ? -16.639 10.843 51.967 1.00 22.53 83 GLN A N 1
ATOM 641 C CA . GLN A 1 83 ? -15.235 11.262 52.040 1.00 22.53 83 GLN A CA 1
ATOM 642 C C . GLN A 1 83 ? -14.674 11.538 50.638 1.00 22.53 83 GLN A C 1
ATOM 644 O O . GLN A 1 83 ? -14.961 10.849 49.661 1.00 22.53 83 GLN A O 1
ATOM 649 N N . ARG A 1 84 ? -13.907 12.626 50.560 1.00 25.19 84 ARG A N 1
ATOM 650 C CA . ARG A 1 84 ? -13.349 13.263 49.364 1.00 25.19 84 ARG A CA 1
ATOM 651 C C . ARG A 1 84 ? -12.003 12.613 48.989 1.00 25.19 84 ARG A C 1
ATOM 653 O O . ARG A 1 84 ? -11.228 12.309 49.882 1.00 25.19 84 ARG A O 1
ATOM 660 N N . GLN A 1 85 ? -11.727 12.558 47.676 1.00 25.48 85 GLN A N 1
ATOM 661 C CA . GLN A 1 85 ? -10.464 12.213 46.977 1.00 25.48 85 GLN A CA 1
ATOM 662 C C . GLN A 1 85 ? -10.030 10.733 46.965 1.00 25.48 85 GLN A C 1
ATOM 664 O O . GLN A 1 85 ? -9.610 10.204 47.978 1.00 25.48 85 GLN A O 1
ATOM 669 N N . VAL A 1 86 ? -10.060 10.086 45.787 1.00 23.30 86 VAL A N 1
ATOM 670 C CA . VAL A 1 86 ? -8.936 9.915 44.831 1.00 23.30 86 VAL A CA 1
ATOM 671 C C . VAL A 1 86 ? -9.549 9.600 43.453 1.00 23.30 86 VAL A C 1
ATOM 673 O O . VAL A 1 86 ? -10.525 8.860 43.348 1.00 23.30 86 VAL A O 1
ATOM 676 N N . ALA A 1 87 ? -9.029 10.207 42.385 1.00 28.78 87 ALA A N 1
ATOM 677 C CA . ALA A 1 87 ? -9.499 10.004 41.017 1.00 28.78 87 ALA A CA 1
ATOM 678 C C . ALA A 1 87 ? -9.173 8.585 40.515 1.00 28.78 87 ALA A C 1
ATOM 680 O O . ALA A 1 87 ? -8.040 8.314 40.132 1.00 28.78 87 ALA A O 1
ATOM 681 N N . LEU A 1 88 ? -10.166 7.695 40.461 1.00 26.06 88 LEU A N 1
ATOM 682 C CA . LEU A 1 88 ? -10.051 6.404 39.778 1.00 26.06 88 LEU A CA 1
ATOM 683 C C . LEU A 1 88 ? -10.840 6.464 38.472 1.00 26.06 88 LEU A C 1
ATOM 685 O O . LEU A 1 88 ? -12.061 6.318 38.425 1.00 26.06 88 LEU A O 1
ATOM 689 N N . HIS A 1 89 ? -10.114 6.762 37.401 1.00 29.61 89 HIS A N 1
ATOM 690 C CA . HIS A 1 89 ? -10.639 6.767 36.050 1.00 29.61 89 HIS A CA 1
ATOM 691 C C . HIS A 1 89 ? -10.469 5.386 35.432 1.00 29.61 89 HIS A C 1
ATOM 693 O O . HIS A 1 89 ? -9.345 4.954 35.212 1.00 29.61 89 HIS A O 1
ATOM 699 N N . PHE A 1 90 ? -11.574 4.745 35.072 1.00 36.94 90 PHE A N 1
ATOM 700 C CA . PHE A 1 90 ? -11.538 3.582 34.197 1.00 36.94 90 PHE A CA 1
ATOM 701 C C . PHE A 1 90 ? -12.587 3.766 33.109 1.00 36.94 90 PHE A C 1
ATOM 703 O O . PHE A 1 90 ? -13.727 4.133 33.391 1.00 36.94 90 PHE A O 1
ATOM 710 N N . LEU A 1 91 ? -12.171 3.567 31.865 1.00 46.72 91 LEU A N 1
ATOM 711 C CA . LEU A 1 91 ? -13.060 3.338 30.740 1.00 46.72 91 LEU A CA 1
ATOM 712 C C . LEU A 1 91 ? -12.648 1.971 30.212 1.00 46.72 91 LEU A C 1
ATOM 714 O O . LEU A 1 91 ? -11.622 1.841 29.551 1.00 46.72 91 LEU A O 1
ATOM 718 N N . GLY A 1 92 ? -13.383 0.951 30.645 1.00 52.31 92 GLY A N 1
ATOM 719 C CA . GLY A 1 92 ? -13.233 -0.416 30.168 1.00 52.31 92 GLY A CA 1
ATOM 720 C C . GLY A 1 92 ? -14.522 -0.843 29.485 1.00 52.31 92 GLY A C 1
ATOM 721 O O . GLY A 1 92 ? -15.555 -0.874 30.150 1.00 52.31 92 GLY A O 1
ATOM 722 N N . ILE A 1 93 ? -14.499 -1.164 28.193 1.00 58.81 93 ILE A N 1
ATOM 723 C CA . ILE A 1 93 ? -15.609 -1.892 27.561 1.00 58.81 93 ILE A CA 1
ATOM 724 C C . ILE A 1 93 ? -15.247 -3.367 27.622 1.00 58.81 93 ILE A C 1
ATOM 726 O O . ILE A 1 93 ? -14.214 -3.760 27.101 1.00 58.81 93 ILE A O 1
ATOM 730 N N . VAL A 1 94 ? -16.063 -4.181 28.271 1.00 51.16 94 VAL A N 1
ATOM 731 C CA . VAL A 1 94 ? -15.813 -5.615 28.409 1.00 51.16 94 VAL A CA 1
ATOM 732 C C . VAL A 1 94 ? -16.793 -6.351 27.524 1.00 51.16 94 VAL A C 1
ATOM 734 O O . VAL A 1 94 ? -17.997 -6.299 27.763 1.00 51.16 94 VAL A O 1
ATOM 737 N N . TYR A 1 95 ? -16.294 -7.052 26.519 1.00 54.16 95 TYR A N 1
ATOM 738 C CA . TYR A 1 95 ? -17.103 -7.960 25.724 1.00 54.16 95 TYR A CA 1
ATOM 739 C C . TYR A 1 95 ? -16.852 -9.384 26.197 1.00 54.16 95 TYR A C 1
ATOM 741 O O . TYR A 1 95 ? -15.708 -9.801 26.373 1.00 54.16 95 TYR A O 1
ATOM 749 N N . LYS A 1 96 ? -17.939 -10.115 26.419 1.00 49.38 96 LYS A N 1
ATOM 750 C CA . LYS A 1 96 ? -17.926 -11.505 26.859 1.00 49.38 96 LYS A CA 1
ATOM 751 C C . LYS A 1 96 ? -18.400 -12.381 25.706 1.00 49.38 96 LYS A C 1
ATOM 753 O O . LYS A 1 96 ? -19.541 -12.227 25.263 1.00 49.38 96 LYS A O 1
ATOM 758 N N . PHE A 1 97 ? -17.547 -13.293 25.262 1.00 52.03 97 PHE A N 1
ATOM 759 C CA . PHE A 1 97 ? -17.825 -14.233 24.183 1.00 52.03 97 PHE A CA 1
ATOM 760 C C . PHE A 1 97 ? -17.723 -15.672 24.668 1.00 52.03 97 PHE A C 1
ATOM 762 O O . PHE A 1 97 ? -16.892 -15.968 25.522 1.00 52.03 97 PHE A O 1
ATOM 769 N N . ILE A 1 98 ? -18.550 -16.550 24.108 1.00 49.00 98 ILE A N 1
ATOM 770 C CA . ILE A 1 98 ? -18.460 -18.001 24.304 1.00 49.00 98 ILE A CA 1
ATOM 771 C C . ILE A 1 98 ? -18.152 -18.651 22.956 1.00 49.00 98 ILE A C 1
ATOM 773 O O . ILE A 1 98 ? -18.769 -18.293 21.945 1.00 49.00 98 ILE A O 1
ATOM 777 N N . PHE A 1 99 ? -17.207 -19.590 22.963 1.00 53.41 99 PHE A N 1
ATOM 778 C CA . PHE A 1 99 ? -17.000 -20.538 21.873 1.00 53.41 99 PHE A CA 1
ATOM 779 C C . PHE A 1 99 ? -18.115 -21.570 21.857 1.00 53.41 99 PHE A C 1
ATOM 781 O O . PHE A 1 99 ? -18.385 -22.202 22.875 1.00 53.41 99 PHE A O 1
ATOM 788 N N . ILE A 1 100 ? -18.748 -21.754 20.700 1.00 56.84 100 ILE A N 1
ATOM 789 C CA . ILE A 1 100 ? -19.911 -22.644 20.595 1.00 56.84 100 ILE A CA 1
ATOM 790 C C . ILE A 1 100 ? -19.526 -24.117 20.820 1.00 56.84 100 ILE A C 1
ATOM 792 O O . ILE A 1 100 ? -20.331 -24.877 21.345 1.00 56.84 100 ILE A O 1
ATOM 796 N N . GLU A 1 101 ? -18.299 -24.511 20.473 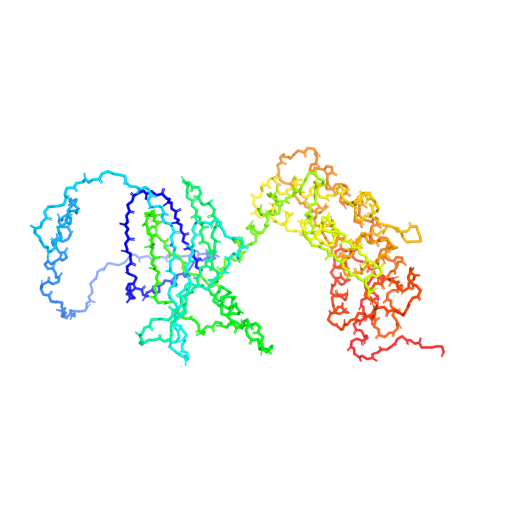1.00 56.06 101 GLU A N 1
ATOM 797 C CA . GLU A 1 101 ? -17.863 -25.914 20.516 1.00 56.06 101 GLU A CA 1
ATOM 798 C C . GLU A 1 101 ? -17.166 -26.337 21.820 1.00 56.06 101 GLU A C 1
ATOM 800 O O . GLU A 1 101 ? -17.019 -27.532 22.060 1.00 56.06 101 GLU A O 1
ATOM 805 N N . SER A 1 102 ? -16.716 -25.395 22.659 1.00 59.78 102 SER A N 1
ATOM 806 C CA . SER A 1 102 ? -15.840 -25.712 23.802 1.00 59.78 102 SER A CA 1
ATOM 807 C C . SER A 1 102 ? -16.221 -25.056 25.129 1.00 59.78 102 SER A C 1
ATOM 809 O O . SER A 1 102 ? -15.457 -25.170 26.084 1.00 59.78 102 SER A O 1
ATOM 811 N N . ASP A 1 103 ? -17.352 -24.343 25.207 1.00 64.50 103 ASP A N 1
ATOM 812 C CA . ASP A 1 103 ? -17.771 -23.528 26.366 1.00 64.50 103 ASP A CA 1
ATOM 813 C C . ASP A 1 103 ? -16.699 -22.529 26.879 1.00 64.50 103 ASP A C 1
ATOM 815 O O . ASP A 1 103 ? -16.915 -21.834 27.877 1.00 64.50 103 ASP A O 1
ATOM 819 N N . LEU A 1 104 ? -15.565 -22.389 26.168 1.00 74.50 104 LEU A N 1
ATOM 820 C CA . LEU A 1 104 ? -14.468 -21.484 26.491 1.00 74.50 104 LEU A CA 1
ATOM 821 C C . LEU A 1 104 ? -14.982 -20.054 26.458 1.00 74.50 104 LEU A C 1
ATOM 823 O O . LEU A 1 104 ? -15.503 -19.560 25.448 1.00 74.50 104 LEU A O 1
ATOM 827 N N . LEU A 1 105 ? -14.773 -19.368 27.572 1.00 78.19 105 LEU A N 1
ATOM 828 C CA . LEU A 1 105 ? -15.204 -18.003 27.750 1.00 78.19 105 LEU A CA 1
ATOM 829 C C . LEU A 1 105 ? -14.054 -17.032 27.486 1.00 78.19 105 LEU A C 1
ATOM 831 O O . LEU A 1 105 ? -13.103 -16.961 28.263 1.00 78.19 105 LEU A O 1
ATOM 835 N N . VAL A 1 106 ? -14.176 -16.220 26.434 1.00 82.56 106 VAL A N 1
ATOM 836 C CA . VAL A 1 106 ? -13.205 -15.166 26.108 1.00 82.56 106 VAL A CA 1
ATOM 837 C C . VAL A 1 106 ? -13.735 -13.805 26.524 1.00 82.56 106 VAL A C 1
ATOM 839 O O . VAL A 1 106 ? -14.790 -13.356 26.067 1.00 82.56 106 VAL A O 1
ATOM 842 N N . LEU A 1 107 ? -12.978 -13.121 27.378 1.00 85.50 107 LEU A N 1
ATOM 843 C CA . LEU A 1 107 ? -13.241 -11.743 27.763 1.00 85.50 107 LEU A CA 1
ATOM 844 C C . LEU A 1 107 ? -12.268 -10.821 27.043 1.00 85.50 107 LEU A C 1
ATOM 846 O O . LEU A 1 107 ? -11.057 -10.944 27.202 1.00 85.50 107 LEU A O 1
ATOM 850 N N . LEU A 1 108 ? -12.817 -9.874 26.288 1.00 87.31 108 LEU A N 1
ATOM 851 C CA . LEU A 1 108 ? -12.066 -8.816 25.625 1.00 87.31 108 LEU A CA 1
ATOM 852 C C . LEU A 1 108 ? -12.354 -7.491 26.332 1.00 87.31 108 LEU A C 1
ATOM 854 O O . LEU A 1 108 ? -13.459 -6.949 26.244 1.00 87.31 108 LEU A O 1
ATOM 858 N N . ASN A 1 109 ? -11.367 -6.983 27.062 1.00 87.81 109 ASN A N 1
ATOM 859 C CA . ASN A 1 109 ? -11.427 -5.729 27.800 1.00 87.81 109 ASN A CA 1
ATOM 860 C C . ASN A 1 109 ? -10.778 -4.611 26.971 1.00 87.81 109 ASN A C 1
ATOM 862 O O . ASN A 1 109 ? -9.570 -4.569 26.801 1.00 87.81 109 ASN A O 1
ATOM 866 N N . TYR A 1 110 ? -11.546 -3.650 26.481 1.00 86.94 110 TYR A N 1
ATOM 867 C CA . TYR A 1 110 ? -11.018 -2.483 25.778 1.00 86.94 110 TYR A CA 1
ATOM 868 C C . TYR A 1 110 ? -10.805 -1.341 26.761 1.00 86.94 110 TYR A C 1
ATOM 870 O O . TYR A 1 110 ? -11.777 -0.799 27.290 1.00 86.94 110 TYR A O 1
ATOM 878 N N . VAL A 1 111 ? -9.550 -0.980 27.009 1.00 86.56 111 VAL A N 1
ATOM 879 C CA . VAL A 1 111 ? -9.154 -0.038 28.059 1.00 86.56 111 VAL A CA 1
ATOM 880 C C . VAL A 1 111 ? -8.622 1.267 27.476 1.00 86.56 111 VAL A C 1
ATOM 882 O O . VAL A 1 111 ? -7.765 1.266 26.596 1.00 86.56 111 VAL A O 1
ATOM 885 N N . ALA A 1 112 ? -9.121 2.401 27.971 1.00 81.38 112 ALA A N 1
ATOM 886 C CA . ALA A 1 112 ? -8.680 3.737 27.553 1.00 81.38 112 ALA A CA 1
ATOM 887 C C . ALA A 1 112 ? -7.374 4.159 28.239 1.00 81.38 112 ALA A C 1
ATOM 889 O O . ALA A 1 112 ? -7.349 5.092 29.045 1.00 81.38 112 ALA A O 1
ATOM 890 N N . GLN A 1 113 ? -6.317 3.414 27.954 1.00 79.88 113 GLN A N 1
ATOM 891 C CA . GLN A 1 113 ? -4.957 3.716 28.361 1.00 79.88 113 GLN A CA 1
ATOM 892 C C . GLN A 1 113 ? -4.022 3.393 27.204 1.00 79.88 113 GLN A C 1
ATOM 894 O O . GLN A 1 113 ? -4.306 2.506 26.389 1.00 79.88 113 GLN A O 1
ATOM 899 N N . HIS A 1 114 ? -2.899 4.094 27.146 1.00 79.75 114 HIS A N 1
ATOM 900 C CA . HIS A 1 114 ? -1.793 3.679 26.304 1.00 79.75 114 HIS A CA 1
ATOM 901 C C . HIS A 1 114 ? -1.052 2.492 26.943 1.00 79.75 114 HIS A C 1
ATOM 903 O O . HIS A 1 114 ? -0.715 2.528 28.125 1.00 79.75 114 HIS A O 1
ATOM 909 N N . ASP A 1 115 ? -0.793 1.443 26.161 1.00 81.19 115 ASP A N 1
ATOM 910 C CA . ASP A 1 115 ? 0.081 0.331 26.545 1.00 81.19 115 ASP A CA 1
ATOM 911 C C . ASP A 1 115 ? 0.886 -0.112 25.312 1.00 81.19 115 ASP A C 1
ATOM 913 O O . ASP A 1 115 ? 0.280 -0.397 24.270 1.00 81.19 115 ASP A O 1
ATOM 917 N N . PRO A 1 116 ? 2.228 -0.190 25.398 1.00 79.75 116 PRO A N 1
ATOM 918 C CA . PRO A 1 116 ? 3.077 -0.522 24.255 1.00 79.75 116 PRO A CA 1
ATOM 919 C C . PRO A 1 116 ? 2.865 -1.948 23.728 1.00 79.75 116 PRO A C 1
ATOM 921 O O . PRO A 1 116 ? 3.257 -2.242 22.603 1.00 79.75 116 PRO A O 1
ATOM 924 N N . ARG A 1 117 ? 2.243 -2.844 24.507 1.00 80.56 117 ARG A N 1
ATOM 925 C CA . ARG A 1 117 ? 1.928 -4.212 24.066 1.00 80.56 117 ARG A CA 1
ATOM 926 C C . ARG A 1 117 ? 0.716 -4.263 23.138 1.00 80.56 117 ARG A C 1
ATOM 928 O O . ARG A 1 117 ? 0.552 -5.247 22.425 1.00 80.56 117 ARG A O 1
ATOM 935 N N . CYS A 1 118 ? -0.128 -3.226 23.151 1.00 81.44 118 CYS A N 1
ATOM 936 C CA . CYS A 1 118 ? -1.426 -3.112 22.469 1.00 81.44 118 CYS A CA 1
ATOM 937 C C . CYS A 1 118 ? -2.490 -4.144 22.890 1.00 81.44 118 CYS A C 1
ATOM 939 O O . CYS A 1 118 ? -3.637 -3.759 23.113 1.00 81.44 118 CYS A O 1
ATOM 941 N N . VAL A 1 119 ? -2.123 -5.421 23.013 1.00 84.38 119 VAL A N 1
ATOM 942 C CA . VAL A 1 119 ? -2.931 -6.522 23.540 1.00 84.38 119 VAL A CA 1
ATOM 943 C C . VAL A 1 119 ? -2.113 -7.309 24.563 1.00 84.38 119 VAL A C 1
ATOM 945 O O . VAL A 1 119 ? -0.933 -7.584 24.346 1.00 84.38 119 VAL A O 1
ATOM 948 N N . TRP A 1 120 ? -2.714 -7.670 25.692 1.00 84.75 120 TRP A N 1
ATOM 949 C CA . TRP A 1 120 ? -2.064 -8.526 26.685 1.00 84.75 120 TRP A CA 1
ATOM 950 C C . TRP A 1 120 ? -3.071 -9.430 27.388 1.00 84.75 120 TRP A C 1
ATOM 952 O O . TRP A 1 120 ? -4.264 -9.136 27.447 1.00 84.75 120 TRP A O 1
ATOM 962 N N . ASN A 1 121 ? -2.569 -10.543 27.916 1.00 84.81 121 ASN A N 1
ATOM 963 C CA . ASN A 1 121 ? -3.333 -11.455 28.756 1.00 84.81 121 ASN A CA 1
ATOM 964 C C . ASN A 1 121 ? -3.403 -10.893 30.184 1.00 84.81 121 ASN A C 1
ATOM 966 O O . ASN A 1 121 ? -2.369 -10.559 30.772 1.00 84.81 121 ASN A O 1
ATOM 970 N N . ASP A 1 122 ? -4.609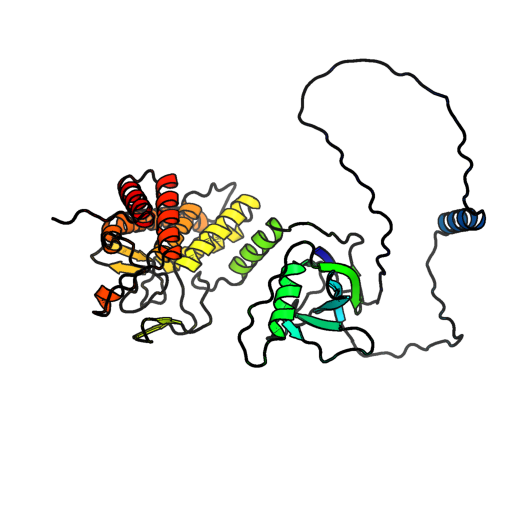 -10.776 30.730 1.00 75.88 122 ASP A N 1
ATOM 971 C CA . ASP A 1 122 ? -4.816 -10.397 32.123 1.00 75.88 122 ASP A CA 1
ATOM 972 C C . ASP A 1 122 ? -4.649 -11.661 32.982 1.00 75.88 122 ASP A C 1
ATOM 974 O O . ASP A 1 122 ? -5.394 -12.625 32.833 1.00 75.88 122 ASP A O 1
ATOM 978 N N . THR A 1 123 ? -3.642 -11.696 33.856 1.00 56.69 123 THR A N 1
ATOM 979 C CA . THR A 1 123 ? -3.241 -12.891 34.621 1.00 56.69 123 THR A CA 1
ATOM 980 C C . THR A 1 123 ? -4.398 -13.659 35.298 1.00 56.69 123 THR A C 1
ATOM 982 O O . THR A 1 123 ? -4.917 -13.219 36.318 1.00 56.69 123 THR A O 1
ATOM 985 N N . VAL A 1 124 ? -4.634 -14.868 34.765 1.00 57.56 124 VAL A N 1
ATOM 986 C CA . VAL A 1 124 ? -5.057 -16.160 35.365 1.00 57.56 124 VAL A CA 1
ATOM 987 C C . VAL A 1 124 ? -6.540 -16.416 35.710 1.00 57.56 124 VAL A C 1
ATOM 989 O O . VAL A 1 124 ? -7.282 -15.580 36.214 1.00 57.56 124 VAL A O 1
ATOM 992 N N . SER A 1 125 ? -6.895 -17.668 35.400 1.00 49.69 125 SER A N 1
ATOM 993 C CA . SER A 1 125 ? -8.129 -18.441 35.511 1.00 49.69 125 SER A CA 1
ATOM 994 C C . SER A 1 125 ? -8.948 -18.268 36.794 1.00 49.69 125 SER A C 1
ATOM 996 O O . SER A 1 125 ? -8.439 -18.274 37.914 1.00 49.69 125 SER A O 1
ATOM 998 N N . PHE A 1 126 ? -10.267 -18.217 36.600 1.00 44.72 126 PHE A N 1
ATOM 999 C CA . PHE A 1 126 ? -11.272 -18.320 37.655 1.00 44.72 126 PHE A CA 1
ATOM 1000 C C . PHE A 1 126 ? -11.668 -19.789 37.856 1.00 44.72 126 PHE A C 1
ATOM 1002 O O . PHE A 1 126 ? -11.747 -20.556 36.899 1.00 44.72 126 PHE A O 1
ATOM 1009 N N . ALA A 1 127 ? -11.925 -20.197 39.099 1.00 44.97 127 ALA A N 1
ATOM 1010 C CA . ALA A 1 127 ? -12.369 -21.556 39.399 1.00 44.97 127 ALA A CA 1
ATOM 1011 C C . ALA A 1 127 ? -13.776 -21.816 38.822 1.00 44.97 127 ALA A C 1
ATOM 1013 O O . ALA A 1 127 ? -14.724 -21.118 39.179 1.00 44.97 127 ALA A O 1
ATOM 1014 N N . GLY A 1 128 ? -13.906 -22.837 37.966 1.00 50.34 128 GLY A N 1
ATOM 1015 C CA . GLY A 1 128 ? -15.196 -23.404 37.544 1.00 50.34 128 GLY A CA 1
ATOM 1016 C C . GLY A 1 128 ? -15.603 -23.217 36.075 1.00 50.34 128 GLY A C 1
ATOM 1017 O O . GLY A 1 128 ? -16.646 -23.740 35.699 1.00 50.34 128 GLY A O 1
ATOM 1018 N N . ALA A 1 129 ? -14.812 -22.524 35.248 1.00 51.78 129 ALA A N 1
ATOM 1019 C CA . ALA A 1 129 ? -14.960 -22.496 33.787 1.00 51.78 129 ALA A CA 1
ATOM 1020 C C . ALA A 1 129 ? -13.611 -22.171 33.124 1.00 51.78 129 ALA A C 1
ATOM 1022 O O . ALA A 1 129 ? -12.852 -21.362 33.665 1.00 51.78 129 ALA A O 1
ATOM 1023 N N . ASP A 1 130 ? -13.331 -22.745 31.950 1.00 64.38 130 ASP A N 1
ATOM 1024 C CA . ASP A 1 130 ? -12.201 -22.322 31.119 1.00 64.38 130 ASP A CA 1
ATOM 1025 C C . ASP A 1 130 ? -12.472 -20.889 30.648 1.00 64.38 130 ASP A C 1
ATOM 1027 O O . ASP A 1 130 ? -13.262 -20.631 29.741 1.00 64.38 130 ASP A O 1
ATOM 1031 N N . GLN A 1 131 ? -11.882 -19.925 31.350 1.00 75.56 131 GLN A N 1
ATOM 1032 C CA . GLN A 1 131 ? -12.052 -18.503 31.098 1.00 75.56 131 GLN A CA 1
ATOM 1033 C C . GLN A 1 131 ? -10.694 -17.868 30.823 1.00 75.56 131 GLN A C 1
ATOM 1035 O O . GLN A 1 131 ? -9.782 -17.946 31.647 1.00 75.56 131 GLN A O 1
ATOM 1040 N N . VAL A 1 132 ? -10.597 -17.157 29.702 1.00 82.25 132 VAL A N 1
ATOM 1041 C CA . VAL A 1 132 ? -9.422 -16.369 29.318 1.00 82.25 132 VAL A CA 1
ATOM 1042 C C . VAL A 1 132 ? -9.803 -14.897 29.190 1.00 82.25 132 VAL A C 1
ATOM 1044 O O . VAL A 1 132 ? -10.876 -14.554 28.691 1.00 82.25 132 VAL A O 1
ATOM 1047 N N . SER A 1 133 ? -8.941 -14.009 29.682 1.00 85.88 133 SER A N 1
ATOM 1048 C CA . SER A 1 133 ? -9.184 -12.566 29.707 1.00 85.88 133 SER A CA 1
ATOM 1049 C C . SER A 1 133 ? -8.036 -11.832 29.045 1.00 85.88 133 SER A C 1
ATOM 1051 O O . SER A 1 133 ? -6.876 -12.038 29.385 1.00 85.88 133 SER A O 1
ATOM 1053 N N . PHE A 1 134 ? -8.372 -10.932 28.135 1.00 88.62 134 PHE A N 1
ATOM 1054 C CA . PHE A 1 134 ? -7.406 -10.113 27.428 1.00 88.62 134 PHE A CA 1
ATOM 1055 C C . PHE A 1 134 ? -7.809 -8.662 27.485 1.00 88.62 134 PHE A C 1
ATOM 1057 O O . PHE A 1 134 ? -8.996 -8.336 27.465 1.00 88.62 134 PHE A O 1
ATOM 1064 N N . SER A 1 135 ? -6.814 -7.792 27.466 1.00 88.19 135 SER A N 1
ATOM 1065 C CA . SER A 1 135 ? -7.020 -6.361 27.386 1.00 88.19 135 SER A CA 1
ATOM 1066 C C . SER A 1 135 ? -6.442 -5.795 26.095 1.00 88.19 135 SER A C 1
ATOM 1068 O O . SER A 1 135 ? -5.355 -6.178 25.676 1.00 88.19 135 SER A O 1
ATOM 1070 N N . TYR A 1 136 ? -7.185 -4.880 25.476 1.00 90.00 136 TYR A N 1
ATOM 1071 C CA . TYR A 1 136 ? -6.833 -4.107 24.290 1.00 90.00 136 TYR A CA 1
ATOM 1072 C C . TYR A 1 136 ? -6.724 -2.634 24.662 1.00 90.00 136 TYR A C 1
ATOM 1074 O O . TYR A 1 136 ? -7.690 -2.035 25.143 1.00 90.00 136 TYR A O 1
ATOM 1082 N N . ALA A 1 137 ? -5.577 -2.025 24.384 1.00 88.44 137 ALA A N 1
ATOM 1083 C CA . ALA A 1 137 ? -5.407 -0.587 24.520 1.00 88.44 137 ALA A CA 1
ATOM 1084 C C . ALA A 1 137 ? -6.218 0.152 23.441 1.00 88.44 137 ALA A C 1
ATOM 1086 O O . ALA A 1 137 ? -6.017 -0.046 22.244 1.00 88.44 137 ALA A O 1
ATOM 1087 N N . LEU A 1 138 ? -7.120 1.037 23.870 1.00 84.88 138 LEU A N 1
ATOM 1088 C CA . LEU A 1 138 ? -7.783 2.027 23.014 1.00 84.88 138 LEU A CA 1
ATOM 1089 C C . LEU A 1 138 ? -6.992 3.340 22.924 1.00 84.88 138 LEU A C 1
ATOM 1091 O O . LEU A 1 138 ? -7.376 4.227 22.164 1.00 84.88 138 LEU A O 1
ATOM 1095 N N . GLY A 1 139 ? -5.913 3.468 23.702 1.00 81.75 139 GLY A N 1
ATOM 1096 C CA . GLY A 1 139 ? -5.175 4.714 23.865 1.00 81.75 139 GLY A CA 1
ATOM 1097 C C . GLY A 1 139 ? -5.905 5.722 24.751 1.00 81.75 139 GLY A C 1
ATOM 1098 O O . GLY A 1 139 ? -6.936 5.430 25.368 1.00 81.75 139 GLY A O 1
ATOM 1099 N N . ASP A 1 140 ? -5.346 6.926 24.820 1.00 79.50 140 ASP A N 1
ATOM 1100 C CA . ASP A 1 140 ? -5.883 7.996 25.650 1.00 79.50 140 ASP A CA 1
ATOM 1101 C C . ASP A 1 140 ? -7.095 8.645 24.979 1.00 79.50 140 ASP A C 1
ATOM 1103 O O . ASP A 1 140 ? -6.992 9.464 24.066 1.00 79.50 140 ASP A O 1
ATOM 1107 N N . LEU A 1 141 ? -8.284 8.280 25.457 1.00 77.00 141 LEU A N 1
ATOM 1108 C CA . LEU A 1 141 ? -9.532 8.857 24.974 1.00 77.00 141 LEU A CA 1
ATOM 1109 C C . LEU A 1 141 ? -9.819 10.186 25.685 1.00 77.00 141 LEU A C 1
ATOM 1111 O O . LEU A 1 141 ? -10.047 10.240 26.901 1.00 77.00 141 LEU A O 1
ATOM 1115 N N . SER A 1 142 ? -9.839 11.264 24.898 1.00 74.31 142 SER A N 1
ATOM 1116 C CA . SER A 1 142 ? -10.220 12.610 25.339 1.00 74.31 142 SER A CA 1
ATOM 1117 C C . SER A 1 142 ? -11.687 12.669 25.794 1.00 74.31 142 SER A C 1
ATOM 1119 O O . SER A 1 142 ? -12.491 11.787 25.479 1.00 74.31 142 SER A O 1
ATOM 1121 N N . LYS A 1 143 ? -12.064 13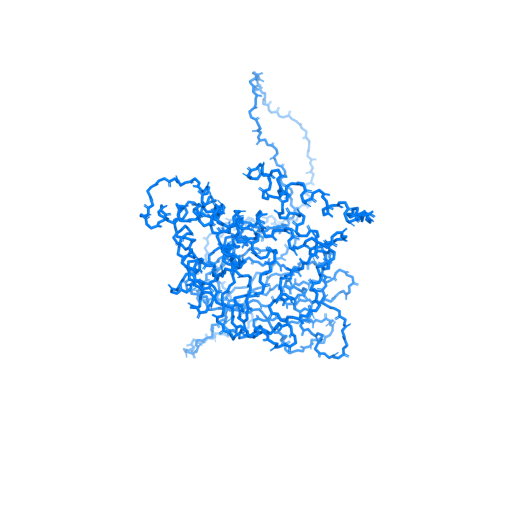.719 26.540 1.00 77.75 143 LYS A N 1
ATOM 1122 C CA . LYS A 1 143 ? -13.431 13.937 27.062 1.00 77.75 143 LYS A CA 1
ATOM 1123 C C . LYS A 1 143 ? -14.409 14.420 25.974 1.00 77.75 143 LYS A C 1
ATOM 1125 O O . LYS A 1 143 ? -15.044 15.458 26.119 1.00 77.75 143 LYS A O 1
ATOM 1130 N N . GLN A 1 144 ? -14.512 13.670 24.886 1.00 78.62 144 GLN A N 1
ATOM 1131 C CA . GLN A 1 144 ? -15.451 13.902 23.790 1.00 78.62 144 GLN A CA 1
ATOM 1132 C C . GLN A 1 144 ? -16.146 12.594 23.403 1.00 78.62 144 GLN A C 1
ATOM 1134 O O . GLN A 1 144 ? -15.851 11.532 23.954 1.00 78.62 144 GLN A O 1
ATOM 1139 N N . TRP A 1 145 ? -17.093 12.674 22.472 1.00 79.25 145 TRP A N 1
ATOM 1140 C CA . TRP A 1 145 ? -17.743 11.488 21.929 1.00 79.25 145 TRP A CA 1
ATOM 1141 C C . TRP A 1 145 ? -16.794 10.719 21.014 1.00 79.25 145 TRP A C 1
ATOM 1143 O O . TRP A 1 145 ? -16.262 11.276 20.057 1.00 79.25 145 TRP A O 1
ATOM 1153 N N . HIS A 1 146 ? -16.652 9.423 21.277 1.00 82.25 146 HIS A N 1
ATOM 1154 C CA . HIS A 1 146 ? -15.875 8.500 20.456 1.00 82.25 146 HIS A CA 1
ATOM 1155 C C . HIS A 1 146 ? -16.768 7.375 19.950 1.00 82.25 146 HIS A C 1
ATOM 1157 O O . HIS A 1 146 ? -17.582 6.835 20.698 1.00 82.25 146 HIS A O 1
ATOM 1163 N N . SER A 1 147 ? -16.595 7.006 18.683 1.00 83.19 147 SER A N 1
ATOM 1164 C CA . SER A 1 147 ? -17.212 5.819 18.086 1.00 83.19 147 SER A CA 1
ATOM 1165 C C . SER A 1 147 ? -16.158 4.720 18.018 1.00 83.19 147 SER A C 1
ATOM 1167 O O . SER A 1 147 ? -15.186 4.838 17.273 1.00 83.19 147 SER A O 1
ATOM 1169 N N . ILE A 1 148 ? -16.347 3.675 18.821 1.00 85.38 148 ILE A N 1
ATOM 1170 C CA . ILE A 1 148 ? -15.453 2.524 18.909 1.00 85.38 148 ILE A CA 1
ATOM 1171 C C . ILE A 1 148 ? -16.072 1.392 18.100 1.00 85.38 148 ILE A C 1
ATOM 1173 O O . ILE A 1 148 ? -17.175 0.936 18.401 1.00 85.38 148 ILE A O 1
ATOM 1177 N N . THR A 1 149 ? -15.347 0.924 17.089 1.00 87.19 149 THR A N 1
ATOM 1178 C CA . THR A 1 149 ? -15.767 -0.181 16.227 1.00 87.19 149 THR A CA 1
ATOM 1179 C C . THR A 1 149 ? -14.729 -1.288 16.295 1.00 87.19 149 THR A C 1
ATOM 1181 O O . THR A 1 149 ? -13.556 -1.038 16.030 1.00 87.19 149 THR A O 1
ATOM 1184 N N . ARG A 1 150 ? -15.156 -2.497 16.668 1.00 88.81 150 ARG A N 1
ATOM 1185 C CA . ARG A 1 150 ? -14.286 -3.671 16.826 1.00 88.81 150 ARG A CA 1
ATOM 1186 C C . ARG A 1 150 ? -14.802 -4.849 16.014 1.00 88.81 150 ARG A C 1
ATOM 1188 O O . ARG A 1 150 ? -16.019 -5.078 15.944 1.00 88.81 150 ARG A O 1
ATOM 1195 N N . ASP A 1 151 ? -13.864 -5.584 15.433 1.00 89.50 151 ASP A N 1
ATOM 1196 C CA . ASP A 1 151 ? -14.104 -6.891 14.838 1.00 89.50 151 ASP A CA 1
ATOM 1197 C C . ASP A 1 151 ? -13.824 -7.954 15.903 1.00 89.50 151 ASP A C 1
ATOM 1199 O O . ASP A 1 151 ? -12.683 -8.169 16.306 1.00 89.50 151 ASP A O 1
ATOM 1203 N N . ALA A 1 152 ? -14.897 -8.572 16.395 1.00 86.19 152 ALA A N 1
ATOM 1204 C CA . ALA A 1 152 ? -14.823 -9.534 17.484 1.00 86.19 152 ALA A CA 1
ATOM 1205 C C . ALA A 1 152 ? -14.074 -10.814 17.092 1.00 86.19 152 ALA A C 1
ATOM 1207 O O . ALA A 1 152 ? -13.390 -11.383 17.938 1.00 86.19 152 ALA A O 1
ATOM 1208 N N . LEU A 1 153 ? -14.179 -11.253 15.830 1.00 87.38 153 LEU A N 1
ATOM 1209 C CA . LEU A 1 153 ? -13.493 -12.455 15.354 1.00 87.38 153 LEU A CA 1
ATOM 1210 C C . LEU A 1 153 ? -11.993 -12.197 15.269 1.00 87.38 153 LEU A C 1
ATOM 1212 O O . LEU A 1 153 ? -11.207 -12.989 15.783 1.00 87.38 153 LEU A O 1
ATOM 1216 N N . VAL A 1 154 ? -11.601 -11.060 14.686 1.00 88.62 154 VAL A N 1
ATOM 1217 C CA . VAL A 1 154 ? -10.190 -10.661 14.594 1.00 88.62 154 VAL A CA 1
ATOM 1218 C C . VAL A 1 154 ? -9.598 -10.443 15.981 1.00 88.62 154 VAL A C 1
ATOM 1220 O O . VAL A 1 154 ? -8.508 -10.941 16.257 1.00 88.62 154 VAL A O 1
ATOM 1223 N N . ASP A 1 155 ? -10.301 -9.735 16.865 1.00 89.62 155 ASP A N 1
ATOM 1224 C CA . ASP A 1 155 ? -9.802 -9.483 18.214 1.00 89.62 155 ASP A CA 1
ATOM 1225 C C . ASP A 1 155 ? -9.671 -10.795 19.005 1.00 89.62 155 ASP A C 1
ATOM 1227 O O . ASP A 1 155 ? -8.601 -11.078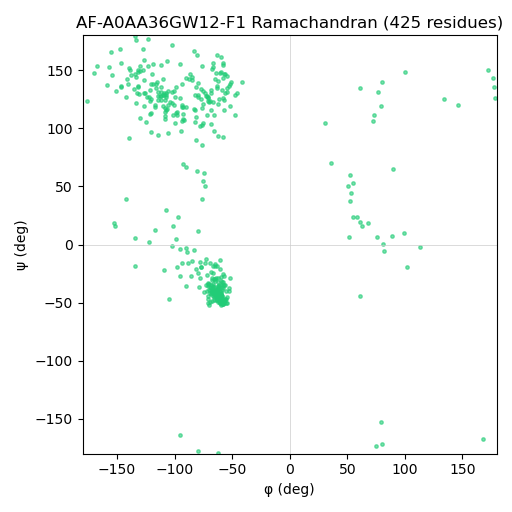 19.534 1.00 89.62 155 ASP A O 1
ATOM 1231 N N . ALA A 1 156 ? -10.682 -11.669 19.018 1.00 87.31 156 ALA A N 1
ATOM 1232 C CA . ALA A 1 156 ? -10.576 -12.956 19.711 1.00 87.31 156 ALA A CA 1
ATOM 1233 C C . ALA A 1 156 ? -9.454 -13.845 19.134 1.00 87.31 156 ALA A C 1
ATOM 1235 O O . ALA A 1 156 ? -8.650 -14.389 19.890 1.00 87.31 156 ALA A O 1
ATOM 1236 N N . SER A 1 157 ? -9.336 -13.930 17.805 1.00 87.56 157 SER A N 1
ATOM 1237 C CA . SER A 1 157 ? -8.261 -14.652 17.106 1.00 87.56 157 SER A CA 1
ATOM 1238 C C . SER A 1 157 ? -6.870 -14.149 17.513 1.00 87.56 157 SER A C 1
ATOM 1240 O O . SER A 1 157 ? -5.986 -14.937 17.867 1.00 87.56 157 SER A O 1
ATOM 1242 N N . ARG A 1 158 ? -6.663 -12.825 17.501 1.00 86.56 158 ARG A N 1
ATOM 1243 C CA . ARG A 1 158 ? -5.378 -12.203 17.856 1.00 86.56 158 ARG A CA 1
ATOM 1244 C C . ARG A 1 158 ? -5.050 -12.372 19.333 1.00 86.56 158 ARG A C 1
ATOM 1246 O O . ARG A 1 158 ? -3.903 -12.677 19.657 1.00 86.56 158 ARG A O 1
ATOM 1253 N N . ALA A 1 159 ? -6.044 -12.219 20.200 1.00 86.06 159 ALA A N 1
ATOM 1254 C CA . ALA A 1 159 ? -5.914 -12.432 21.631 1.00 86.06 159 ALA A CA 1
ATOM 1255 C C . ALA A 1 159 ? -5.474 -13.870 21.942 1.00 86.06 159 ALA A C 1
ATOM 1257 O O . ALA A 1 159 ? -4.442 -14.073 22.577 1.00 86.06 159 ALA A O 1
ATOM 1258 N N . LEU A 1 160 ? -6.168 -14.874 21.407 1.00 83.50 160 LEU A N 1
ATOM 1259 C CA . LEU A 1 160 ? -5.819 -16.283 21.614 1.00 83.50 160 LEU A CA 1
ATOM 1260 C C . LEU A 1 160 ? -4.448 -16.632 21.028 1.00 83.50 160 LEU A C 1
ATOM 1262 O O . LEU A 1 160 ? -3.651 -17.303 21.679 1.00 83.50 160 LEU A O 1
ATOM 1266 N N . SER A 1 161 ? -4.118 -16.095 19.849 1.00 83.12 161 SER A N 1
ATOM 1267 C CA . SER A 1 161 ? -2.789 -16.273 19.246 1.00 83.12 161 SER A CA 1
ATOM 1268 C C . SER A 1 161 ? -1.661 -15.737 20.138 1.00 83.12 161 SER A C 1
ATOM 1270 O O . SER A 1 161 ? -0.547 -16.254 20.094 1.00 83.12 161 SER A O 1
ATOM 1272 N N . SER A 1 162 ? -1.940 -14.728 20.975 1.00 78.44 162 SER A N 1
ATOM 1273 C CA . SER A 1 162 ? -0.969 -14.184 21.933 1.00 78.44 162 SER A CA 1
ATOM 1274 C C . SER A 1 162 ? -0.687 -15.108 23.128 1.00 78.44 162 SER A C 1
ATOM 1276 O O . SER A 1 162 ? 0.290 -14.881 23.835 1.00 78.44 162 SER A O 1
ATOM 1278 N N . MET A 1 163 ? -1.481 -16.166 23.353 1.00 72.88 163 MET A N 1
ATOM 1279 C CA . MET A 1 163 ? -1.224 -17.154 24.413 1.00 72.88 163 MET A CA 1
ATOM 1280 C C . MET A 1 163 ? -0.160 -18.196 24.031 1.00 72.88 163 MET A C 1
ATOM 1282 O O . MET A 1 163 ? 0.496 -18.739 24.920 1.00 72.88 163 MET A O 1
ATOM 1286 N N . ASN A 1 164 ? 0.062 -18.454 22.735 1.00 60.84 164 ASN A N 1
ATOM 1287 C CA . ASN A 1 164 ? 0.930 -19.528 22.214 1.00 60.84 164 ASN A CA 1
ATOM 1288 C C . ASN A 1 164 ? 2.447 -19.233 22.317 1.00 60.84 164 ASN A C 1
ATOM 1290 O O . ASN A 1 164 ? 3.232 -19.565 21.430 1.00 60.84 164 ASN A O 1
ATOM 1294 N N . ILE A 1 165 ? 2.899 -18.611 23.410 1.00 54.06 165 ILE A N 1
ATOM 1295 C CA . ILE A 1 165 ? 4.296 -18.169 23.586 1.00 54.06 165 ILE A CA 1
ATOM 1296 C C . ILE A 1 165 ? 5.236 -19.343 23.954 1.00 54.06 165 ILE A C 1
ATOM 1298 O O . ILE A 1 165 ? 6.455 -19.241 23.799 1.00 54.06 165 ILE A O 1
ATOM 1302 N N . SER A 1 166 ? 4.718 -20.507 24.371 1.00 45.16 166 SER A N 1
ATOM 1303 C CA . SER A 1 166 ? 5.548 -21.681 24.684 1.00 45.16 166 SER A CA 1
ATOM 1304 C C . SER A 1 166 ? 5.702 -22.652 23.502 1.00 45.16 166 SER A C 1
ATOM 1306 O O . SER A 1 166 ? 4.874 -23.525 23.276 1.00 45.16 166 SER A O 1
ATOM 1308 N N . ARG A 1 167 ? 6.832 -22.527 22.792 1.00 46.38 167 ARG A N 1
ATOM 1309 C CA . ARG A 1 167 ? 7.587 -23.596 22.098 1.00 46.38 167 ARG A CA 1
ATOM 1310 C C . ARG A 1 167 ? 6.780 -24.737 21.440 1.00 46.38 167 ARG A C 1
ATOM 1312 O O . ARG A 1 167 ? 6.920 -25.893 21.825 1.00 46.38 167 ARG A O 1
ATOM 1319 N N . LYS A 1 168 ? 6.077 -24.429 20.354 1.00 43.78 168 LYS A N 1
ATOM 1320 C CA . LYS A 1 168 ? 6.059 -25.150 19.060 1.00 43.78 168 LYS A CA 1
ATOM 1321 C C . LYS A 1 168 ? 5.048 -24.415 18.180 1.00 43.78 168 LYS A C 1
ATOM 1323 O O . LYS A 1 168 ? 4.007 -24.002 18.665 1.00 43.78 168 LYS A O 1
ATOM 1328 N N . LYS A 1 169 ? 5.399 -24.170 16.917 1.00 47.12 169 LYS A N 1
ATOM 1329 C CA . LYS A 1 169 ? 4.534 -23.513 15.929 1.00 47.12 169 LYS A CA 1
ATOM 1330 C C . LYS A 1 169 ? 3.228 -24.305 15.762 1.00 47.12 169 LYS A C 1
ATOM 1332 O O . LYS A 1 169 ? 3.175 -25.185 14.913 1.00 47.12 169 LYS A O 1
ATOM 1337 N N . GLU A 1 170 ? 2.189 -23.961 16.499 1.00 47.09 170 GLU A N 1
ATOM 1338 C CA . GLU A 1 170 ? 0.816 -24.147 16.036 1.00 47.09 170 GLU A CA 1
ATOM 1339 C C . GLU A 1 170 ? 0.251 -22.748 15.815 1.00 47.09 170 GLU A C 1
ATOM 1341 O O . GLU A 1 170 ? 0.451 -21.851 16.635 1.00 47.09 170 GLU A O 1
ATOM 1346 N N . GLY A 1 171 ? -0.232 -22.530 14.590 1.00 57.28 171 GLY A N 1
ATOM 1347 C CA . GLY A 1 171 ? -0.295 -21.232 13.928 1.00 57.28 171 GLY A CA 1
ATOM 1348 C C . GLY A 1 171 ? -1.167 -20.187 14.619 1.00 57.28 171 GLY A C 1
ATOM 1349 O O . GLY A 1 171 ? -1.769 -20.415 15.663 1.00 57.28 171 GLY A O 1
ATOM 1350 N N . ASN A 1 172 ? -1.234 -19.008 13.998 1.00 69.06 172 ASN A N 1
ATOM 1351 C CA . ASN A 1 172 ? -2.230 -18.004 14.362 1.00 69.06 172 ASN A CA 1
ATOM 1352 C C . ASN A 1 172 ? -3.602 -18.687 14.461 1.00 69.06 172 ASN A C 1
ATOM 1354 O O . ASN A 1 172 ? -3.995 -19.386 13.528 1.00 69.06 172 ASN A O 1
ATOM 1358 N N . VAL A 1 173 ? -4.309 -18.488 15.571 1.00 80.75 173 VAL A N 1
ATOM 1359 C CA . VAL A 1 173 ? -5.688 -18.953 15.729 1.00 80.75 173 VAL A CA 1
ATOM 1360 C C . VAL A 1 173 ? -6.518 -18.241 14.672 1.00 80.75 173 VAL A C 1
ATOM 1362 O O . VAL A 1 173 ? -6.529 -17.014 14.643 1.00 80.75 173 VAL A O 1
ATOM 1365 N N . ILE A 1 174 ? -7.180 -18.975 13.785 1.00 82.06 174 ILE A N 1
ATOM 1366 C CA . ILE A 1 174 ? -8.086 -18.408 12.781 1.00 82.06 174 ILE A CA 1
ATOM 1367 C C . ILE A 1 174 ? -9.496 -18.760 13.222 1.00 82.06 174 ILE A C 1
ATOM 1369 O O . ILE A 1 174 ? -9.766 -19.924 13.490 1.00 82.06 174 ILE A O 1
ATOM 1373 N N . LEU A 1 175 ? -10.352 -17.744 13.324 1.00 83.62 175 LEU A N 1
ATOM 1374 C CA . LEU A 1 175 ? -11.759 -17.912 13.665 1.00 83.62 175 LEU A CA 1
ATOM 1375 C C . LEU A 1 175 ? -12.636 -17.599 12.456 1.00 83.62 175 LEU A C 1
ATOM 1377 O O . LEU A 1 175 ? -12.372 -16.653 11.708 1.00 83.62 175 LEU A O 1
ATOM 1381 N N . HIS A 1 176 ? -13.706 -18.363 12.310 1.00 85.00 176 HIS A N 1
ATOM 1382 C CA . HIS A 1 176 ? -14.707 -18.275 11.268 1.00 85.00 176 HIS A CA 1
ATOM 1383 C C . HIS A 1 176 ? -16.058 -17.797 11.830 1.00 85.00 176 HIS A C 1
ATOM 1385 O O . HIS A 1 176 ? -16.363 -17.970 13.017 1.00 85.00 176 HIS A O 1
ATOM 1391 N N . PRO A 1 177 ? -16.904 -17.170 10.991 1.00 82.25 177 PRO A N 1
ATOM 1392 C CA . PRO A 1 177 ? -18.264 -16.823 11.384 1.00 82.25 177 PRO A CA 1
ATOM 1393 C C . PRO A 1 177 ? -19.027 -18.049 11.900 1.00 82.25 177 PRO A C 1
ATOM 1395 O O . PRO A 1 177 ? -19.045 -19.087 11.249 1.00 82.25 177 PRO A O 1
ATOM 1398 N N . GLY A 1 178 ? -19.676 -17.907 13.056 1.00 80.69 178 GLY A N 1
ATOM 1399 C CA . GLY A 1 178 ? -20.400 -18.995 13.720 1.00 80.69 178 GLY A CA 1
ATOM 1400 C C . GLY A 1 178 ? -19.648 -19.629 14.890 1.00 80.69 178 GLY A C 1
ATOM 1401 O O . GLY A 1 178 ? -20.294 -20.187 15.761 1.00 80.69 178 GLY A O 1
ATOM 1402 N N . GLU A 1 179 ? -18.328 -19.469 14.998 1.00 80.94 179 GLU A N 1
ATOM 1403 C CA . GLU A 1 179 ? -17.562 -20.066 16.108 1.00 80.94 179 GLU A CA 1
ATOM 1404 C C . GLU A 1 179 ? -17.632 -19.247 17.408 1.00 80.94 179 GLU A C 1
ATOM 1406 O O . GLU A 1 179 ? -17.411 -19.771 18.501 1.00 80.94 179 GLU A O 1
ATOM 1411 N N . LEU A 1 180 ? -17.972 -17.956 17.303 1.00 81.12 180 LEU A N 1
ATOM 1412 C CA . LEU A 1 180 ? -17.985 -17.003 18.411 1.00 81.12 180 LEU A CA 1
ATOM 1413 C C . LEU A 1 180 ? -19.387 -16.415 18.618 1.00 81.12 180 LEU A C 1
ATOM 1415 O O . LEU A 1 180 ? -19.949 -15.787 17.716 1.00 81.12 180 LEU A O 1
ATOM 1419 N N . LYS A 1 181 ? -19.926 -16.527 19.837 1.00 81.12 181 LYS A N 1
ATOM 1420 C CA . LYS A 1 181 ? -21.200 -15.906 20.226 1.00 81.12 181 LYS A CA 1
ATOM 1421 C C . LYS A 1 181 ? -20.983 -14.801 21.254 1.00 81.12 181 LYS A C 1
ATOM 1423 O O . LYS A 1 181 ? -20.376 -15.027 22.298 1.00 81.12 181 LYS A O 1
ATOM 1428 N N . LEU A 1 182 ? -21.525 -13.610 20.990 1.00 80.56 182 LEU A N 1
ATOM 1429 C CA . LEU A 1 182 ? -21.580 -12.539 21.986 1.00 80.56 182 LEU A CA 1
ATOM 1430 C C . LEU A 1 182 ? -22.590 -12.897 23.078 1.00 80.56 182 LEU A C 1
ATOM 1432 O O . LEU A 1 182 ? -23.751 -13.176 22.788 1.00 80.56 182 LEU A O 1
ATOM 1436 N N . VAL A 1 183 ? -22.152 -12.843 24.332 1.00 81.88 183 VAL A N 1
ATOM 1437 C CA . VAL A 1 183 ? -22.986 -13.152 25.500 1.00 81.88 183 VAL A CA 1
ATOM 1438 C C . VAL A 1 183 ? -23.404 -11.894 26.235 1.00 81.88 183 VAL A C 1
ATOM 1440 O O . VAL A 1 183 ? -24.563 -11.748 26.608 1.00 81.88 183 VAL A O 1
ATOM 1443 N N . SER A 1 184 ? -22.462 -10.984 26.481 1.00 79.00 184 SER A N 1
ATOM 1444 C CA . SER A 1 184 ? -22.757 -9.738 27.183 1.00 79.00 184 SER A CA 1
ATOM 1445 C C . SER A 1 184 ? -21.735 -8.658 26.874 1.00 79.00 184 SER A C 1
ATOM 1447 O O . SER A 1 184 ? -20.560 -8.949 26.650 1.00 79.00 184 SER A O 1
ATOM 1449 N N . ILE A 1 185 ? -22.178 -7.408 26.967 1.00 81.44 185 ILE A N 1
ATOM 1450 C CA . ILE A 1 185 ? -21.322 -6.224 26.953 1.00 81.44 185 ILE A CA 1
ATOM 1451 C C . ILE A 1 185 ? -21.436 -5.569 28.327 1.00 81.44 185 ILE A C 1
ATOM 1453 O O . ILE A 1 185 ? -22.539 -5.327 28.811 1.00 81.44 185 ILE A O 1
ATOM 1457 N N . GLY A 1 186 ? -20.300 -5.311 28.961 1.00 78.94 186 GLY A N 1
ATOM 1458 C CA . GLY A 1 186 ? -20.193 -4.619 30.235 1.00 78.94 186 GLY A CA 1
ATOM 1459 C C . GLY A 1 186 ? -19.379 -3.340 30.101 1.00 78.94 186 GLY A C 1
ATOM 1460 O O . GLY A 1 186 ? -18.514 -3.218 29.236 1.00 78.94 186 GLY A O 1
ATOM 1461 N N . PHE A 1 187 ? -19.628 -2.395 31.000 1.00 79.50 187 PHE A N 1
ATOM 1462 C CA . PHE A 1 187 ? -18.868 -1.156 31.095 1.00 79.50 187 PHE A CA 1
ATOM 1463 C C . PHE A 1 187 ? -18.252 -1.052 32.488 1.00 79.50 187 PHE A C 1
ATOM 1465 O O . PHE A 1 187 ? -18.919 -1.297 33.493 1.00 79.50 187 PHE A O 1
ATOM 1472 N N . ARG A 1 188 ? -16.962 -0.721 32.548 1.00 74.31 188 ARG A N 1
ATOM 1473 C CA . ARG A 1 188 ? -16.207 -0.520 33.787 1.00 74.31 188 ARG A CA 1
ATOM 1474 C C . ARG A 1 188 ? -15.836 0.947 33.940 1.00 74.31 188 ARG A C 1
ATOM 1476 O O . ARG A 1 188 ? -15.339 1.567 33.001 1.00 74.31 188 ARG A O 1
ATOM 1483 N N . GLY A 1 189 ? -16.031 1.443 35.159 1.00 73.31 189 GLY A N 1
ATOM 1484 C CA . GLY A 1 189 ? -15.782 2.823 35.554 1.00 73.31 189 GLY A CA 1
ATOM 1485 C C . GLY A 1 189 ? -16.899 3.779 35.141 1.00 73.31 189 GLY A C 1
ATOM 1486 O O . GLY A 1 189 ? -18.065 3.393 35.088 1.00 73.31 189 GLY A O 1
ATOM 1487 N N . SER A 1 190 ? -16.548 5.050 34.947 1.00 72.56 190 SER A N 1
ATOM 1488 C CA . SER A 1 190 ? -17.516 6.128 34.729 1.00 72.56 190 SER A CA 1
ATOM 1489 C C . SER A 1 190 ? -17.643 6.475 33.250 1.00 72.56 190 SER A C 1
ATOM 1491 O O . SER A 1 190 ? -16.741 7.099 32.681 1.00 72.56 190 SER A O 1
ATOM 1493 N N . VAL A 1 191 ? -18.740 6.046 32.624 1.00 72.88 191 VAL A N 1
ATOM 1494 C CA . VAL A 1 191 ? -18.954 6.177 31.180 1.00 72.88 191 VAL A CA 1
ATOM 1495 C C . VAL A 1 191 ? -20.382 6.596 30.859 1.00 72.88 191 VAL A C 1
ATOM 1497 O O . VAL A 1 191 ? -21.340 6.175 31.501 1.00 72.88 191 VAL A O 1
ATOM 1500 N N . VAL A 1 192 ? -20.519 7.389 29.803 1.00 76.06 192 VAL A N 1
ATOM 1501 C CA . VAL A 1 192 ? -21.791 7.681 29.150 1.00 76.06 192 VAL A CA 1
ATOM 1502 C C . VAL A 1 192 ? -21.779 6.961 27.818 1.00 76.06 192 VAL A C 1
ATOM 1504 O O . VAL A 1 192 ? -20.874 7.149 27.009 1.00 76.06 192 VAL A O 1
ATOM 1507 N N . VAL A 1 193 ? -22.784 6.133 27.586 1.00 77.62 193 VAL A N 1
ATOM 1508 C CA . VAL A 1 193 ? -22.940 5.377 26.345 1.00 77.62 193 VAL A CA 1
ATOM 1509 C C . VAL A 1 193 ? -24.198 5.886 25.665 1.00 77.62 193 VAL A C 1
ATOM 1511 O O . VAL A 1 193 ? -25.194 6.167 26.336 1.00 77.62 193 VAL A O 1
ATOM 1514 N N . ARG A 1 194 ? -24.171 6.040 24.338 1.00 72.56 194 ARG A N 1
ATOM 1515 C CA . ARG A 1 194 ? -25.423 6.278 23.610 1.00 72.56 194 ARG A CA 1
ATOM 1516 C C . ARG A 1 194 ? -26.368 5.099 23.840 1.00 72.56 194 ARG A C 1
ATOM 1518 O O . ARG A 1 194 ? -25.926 3.962 23.942 1.00 72.56 194 ARG A O 1
ATOM 1525 N N . GLN A 1 195 ? -27.672 5.364 23.851 1.00 68.12 195 GLN A N 1
ATOM 1526 C CA . GLN A 1 195 ? -28.695 4.325 24.044 1.00 68.12 195 GLN A CA 1
ATOM 1527 C C . GLN A 1 195 ? -28.671 3.226 22.966 1.00 68.12 195 GLN A C 1
ATOM 1529 O O . GLN A 1 195 ? -29.281 2.180 23.152 1.00 68.12 195 GLN A O 1
ATOM 1534 N N . ARG A 1 196 ? -27.960 3.444 21.851 1.00 70.19 196 ARG A N 1
ATOM 1535 C CA . ARG A 1 196 ? -27.840 2.496 20.747 1.00 70.19 196 ARG A CA 1
ATOM 1536 C C . ARG A 1 196 ? -26.441 1.880 20.697 1.00 70.19 196 ARG A C 1
ATOM 1538 O O . ARG A 1 196 ? -25.454 2.585 20.478 1.00 70.19 196 ARG A O 1
ATOM 1545 N N . ILE A 1 197 ? -26.390 0.562 20.873 1.00 75.38 197 ILE A N 1
ATOM 1546 C CA . ILE A 1 197 ? -25.236 -0.300 20.599 1.00 75.38 197 ILE A CA 1
ATOM 1547 C C . ILE A 1 197 ? -25.589 -1.130 19.368 1.00 75.38 197 ILE A C 1
ATOM 1549 O O . ILE A 1 197 ? -26.658 -1.733 19.327 1.00 75.38 197 ILE A O 1
ATOM 1553 N N . GLU A 1 198 ? -24.713 -1.148 18.366 1.00 77.75 198 GLU A N 1
ATOM 1554 C CA . GLU A 1 198 ? -24.990 -1.805 17.088 1.00 77.75 198 GLU A CA 1
ATOM 1555 C C . GLU A 1 198 ? -24.062 -3.005 16.873 1.00 77.75 198 GLU A C 1
ATOM 1557 O O . GLU A 1 198 ? -22.833 -2.917 16.993 1.00 77.75 198 GLU A O 1
ATOM 1562 N N . GLN A 1 199 ? -24.650 -4.142 16.509 1.00 82.19 199 GLN A N 1
ATOM 1563 C CA . GLN A 1 199 ? -23.934 -5.278 15.949 1.00 82.19 199 GLN A CA 1
ATOM 1564 C C . GLN A 1 199 ? -24.230 -5.336 14.451 1.00 82.19 199 GLN A C 1
ATOM 1566 O O . GLN A 1 199 ? -25.376 -5.232 14.027 1.00 82.19 199 GLN A O 1
ATOM 1571 N N . SER A 1 200 ? -23.181 -5.481 13.651 1.00 81.75 200 SER A N 1
ATOM 1572 C CA . SER A 1 200 ? -23.263 -5.476 12.191 1.00 81.75 200 SER A CA 1
ATOM 1573 C C . SER A 1 200 ? -22.347 -6.562 11.653 1.00 81.75 200 SER A C 1
ATOM 1575 O O . SER A 1 200 ? -21.324 -6.859 12.276 1.00 81.75 200 SER A O 1
ATOM 1577 N N . GLN A 1 201 ? -22.702 -7.129 10.499 1.00 81.81 201 GLN A N 1
ATOM 1578 C CA . GLN A 1 201 ? -21.882 -8.139 9.823 1.00 81.81 201 GLN A CA 1
ATOM 1579 C C . GLN A 1 201 ? -20.539 -7.569 9.351 1.00 81.81 201 GLN A C 1
ATOM 1581 O O . GLN A 1 201 ? -19.539 -8.275 9.334 1.00 81.81 201 GLN A O 1
ATOM 1586 N N . ASN A 1 202 ? -20.502 -6.283 8.996 1.00 84.75 202 ASN A N 1
ATOM 1587 C CA . ASN A 1 202 ? -19.284 -5.597 8.597 1.00 84.75 202 ASN A CA 1
ATOM 1588 C C . ASN A 1 202 ? -19.299 -4.117 9.002 1.00 84.75 202 ASN A C 1
ATOM 1590 O O . ASN A 1 202 ? -20.326 -3.565 9.398 1.00 84.75 202 ASN A O 1
ATOM 1594 N N . ALA A 1 203 ? -18.132 -3.483 8.899 1.00 89.00 203 ALA A N 1
ATOM 1595 C CA . ALA A 1 203 ? -17.949 -2.047 9.085 1.00 89.00 203 ALA A CA 1
ATOM 1596 C C . ALA A 1 203 ? -16.920 -1.484 8.086 1.00 89.00 203 ALA A C 1
ATOM 1598 O O . ALA A 1 203 ? -16.096 -0.639 8.437 1.00 89.00 203 ALA A O 1
ATOM 1599 N N . HIS A 1 204 ? -16.947 -1.962 6.834 1.00 91.06 204 HIS A N 1
ATOM 1600 C CA . HIS A 1 204 ? 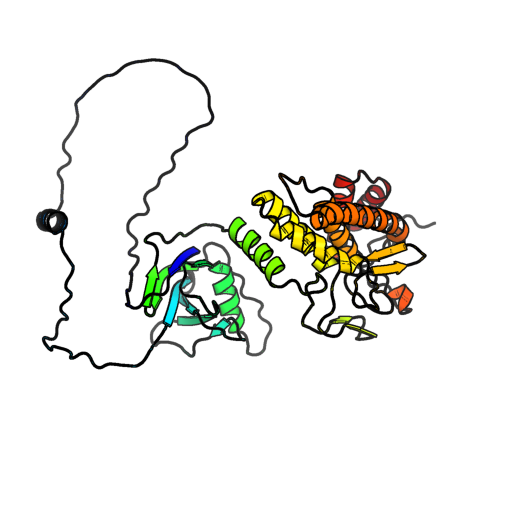-15.885 -1.717 5.847 1.00 91.06 204 HIS A CA 1
ATOM 1601 C C . HIS A 1 204 ? -15.582 -0.232 5.635 1.00 91.06 204 HIS A C 1
ATOM 1603 O O . HIS A 1 204 ? -14.420 0.164 5.664 1.00 91.06 204 HIS A O 1
ATOM 1609 N N . ARG A 1 205 ? -16.619 0.608 5.505 1.00 92.06 205 ARG A N 1
ATOM 1610 C CA . ARG A 1 205 ? -16.448 2.060 5.338 1.00 92.06 205 ARG A CA 1
ATOM 1611 C C . ARG A 1 205 ? -15.745 2.701 6.536 1.00 92.06 205 ARG A C 1
ATOM 1613 O O . ARG A 1 205 ? -14.942 3.608 6.350 1.00 92.06 205 ARG A O 1
ATOM 1620 N N . LYS A 1 206 ? -16.031 2.237 7.757 1.00 90.19 206 LYS A N 1
ATOM 1621 C CA . LYS A 1 206 ? -15.384 2.747 8.971 1.00 90.19 206 LYS A CA 1
ATOM 1622 C C . LYS A 1 206 ? -13.907 2.363 8.983 1.00 90.19 206 LYS A C 1
ATOM 1624 O O . LYS A 1 206 ? -13.082 3.249 9.150 1.00 90.19 206 LYS A O 1
ATOM 1629 N N . SER A 1 207 ? -13.578 1.095 8.726 1.00 91.81 207 SER A N 1
ATOM 1630 C CA . SER A 1 207 ? -12.185 0.631 8.649 1.00 91.81 207 SER A CA 1
ATOM 1631 C C . SER A 1 207 ? -11.391 1.359 7.561 1.00 91.81 207 SER A C 1
ATOM 1633 O O . SER A 1 207 ? -10.265 1.782 7.801 1.00 91.81 207 SER A O 1
ATOM 1635 N N . PHE A 1 208 ? -12.003 1.560 6.392 1.00 96.94 208 PHE A N 1
ATOM 1636 C CA . PHE A 1 208 ? -11.441 2.326 5.280 1.00 96.94 208 PHE A CA 1
ATOM 1637 C C . PHE A 1 208 ? -11.093 3.768 5.680 1.00 96.94 208 PHE A C 1
ATOM 1639 O O . PHE A 1 208 ? -9.958 4.198 5.488 1.00 96.94 208 PHE A O 1
ATOM 1646 N N . LEU A 1 209 ? -12.038 4.498 6.284 1.00 96.81 209 LEU A N 1
ATOM 1647 C CA . LEU A 1 209 ? -11.795 5.878 6.713 1.00 96.81 209 LEU A CA 1
ATOM 1648 C C . LEU A 1 209 ? -10.814 5.954 7.884 1.00 96.81 209 LEU A C 1
ATOM 1650 O O . LEU A 1 209 ? -9.961 6.827 7.888 1.00 96.81 209 LEU A O 1
ATOM 1654 N N . THR A 1 210 ? -10.856 5.012 8.828 1.00 94.88 210 THR A N 1
ATOM 1655 C CA . THR A 1 210 ? -9.874 4.952 9.920 1.00 94.88 210 THR A CA 1
ATOM 1656 C C . THR A 1 210 ? -8.450 4.768 9.396 1.00 94.88 210 THR A C 1
ATOM 1658 O O . THR A 1 210 ? -7.535 5.411 9.905 1.00 94.88 210 THR A O 1
ATOM 1661 N N . ALA A 1 211 ? -8.250 3.946 8.364 1.00 97.56 211 ALA A N 1
ATOM 1662 C CA . ALA A 1 211 ? -6.945 3.816 7.723 1.00 97.56 211 ALA A CA 1
ATOM 1663 C C . ALA A 1 211 ? -6.522 5.117 7.012 1.00 97.56 211 ALA A C 1
ATOM 1665 O O . ALA A 1 211 ? -5.378 5.544 7.155 1.00 97.56 211 ALA A O 1
ATOM 1666 N N . ALA A 1 212 ? -7.440 5.778 6.298 1.00 98.56 212 ALA A N 1
ATOM 1667 C CA . ALA A 1 212 ? -7.159 7.055 5.638 1.00 98.56 212 ALA A CA 1
ATOM 1668 C C . ALA A 1 212 ? -6.814 8.173 6.644 1.00 98.56 212 ALA A C 1
ATOM 1670 O O . ALA A 1 212 ? -5.838 8.896 6.454 1.00 98.56 212 ALA A O 1
ATOM 1671 N N . ASP A 1 213 ? -7.564 8.277 7.742 1.00 97.69 213 ASP A N 1
ATOM 1672 C CA . ASP A 1 213 ? -7.328 9.242 8.823 1.00 97.69 213 ASP A CA 1
ATOM 1673 C C . ASP A 1 213 ? -5.982 8.995 9.513 1.00 97.69 213 ASP A C 1
ATOM 1675 O O . ASP A 1 213 ? -5.263 9.942 9.846 1.00 97.69 213 ASP A O 1
ATOM 1679 N N . TRP A 1 214 ? -5.611 7.723 9.695 1.00 97.56 214 TRP A N 1
ATOM 1680 C CA . TRP A 1 214 ? -4.301 7.356 10.223 1.00 97.56 214 TRP A CA 1
ATOM 1681 C C . TRP A 1 214 ? -3.179 7.811 9.289 1.00 97.56 214 TRP A C 1
ATOM 1683 O O . TRP A 1 214 ? -2.214 8.401 9.772 1.00 97.56 214 TRP A O 1
ATOM 1693 N N . LEU A 1 215 ? -3.319 7.612 7.972 1.00 98.56 215 LEU A N 1
ATOM 1694 C CA . LEU A 1 215 ? -2.322 8.066 7.000 1.00 98.56 215 LEU A CA 1
ATOM 1695 C C . LEU A 1 215 ? -2.142 9.584 7.025 1.00 98.56 215 LEU A C 1
ATOM 1697 O O . LEU A 1 215 ? -1.005 10.041 7.058 1.00 98.56 215 LEU A O 1
ATOM 1701 N N . VAL A 1 216 ? -3.227 10.364 7.065 1.00 98.56 216 VAL A N 1
ATOM 1702 C CA . VAL A 1 216 ? -3.132 11.832 7.189 1.00 98.56 216 VAL A CA 1
ATOM 1703 C C . VAL A 1 216 ? -2.412 12.222 8.482 1.00 98.56 216 VAL A C 1
ATOM 1705 O O . VAL A 1 216 ? -1.537 13.080 8.469 1.00 98.56 216 VAL A O 1
ATOM 1708 N N . SER A 1 217 ? -2.755 11.572 9.595 1.00 97.50 217 SER A N 1
ATOM 1709 C CA . SER A 1 217 ? -2.244 11.937 10.923 1.00 97.50 217 SER A CA 1
ATOM 1710 C C . SER A 1 217 ? -0.805 11.479 11.191 1.00 97.50 217 SER A C 1
ATOM 1712 O O . SER A 1 217 ? -0.171 11.996 12.104 1.00 97.50 217 SER A O 1
ATOM 1714 N N . ASN A 1 218 ? -0.298 10.498 10.437 1.00 97.75 218 ASN A N 1
ATOM 1715 C CA . ASN A 1 218 ? 1.033 9.902 10.624 1.00 97.75 218 ASN A CA 1
ATOM 1716 C C . ASN A 1 218 ? 1.953 10.122 9.415 1.00 97.75 218 ASN A C 1
ATOM 1718 O O . ASN A 1 218 ? 2.997 9.478 9.315 1.00 97.75 218 ASN A O 1
ATOM 1722 N N . GLN A 1 219 ? 1.567 10.999 8.487 1.00 98.44 219 GLN A N 1
ATOM 1723 C CA . GLN A 1 219 ? 2.460 11.451 7.430 1.00 98.44 219 GLN A CA 1
ATOM 1724 C C . GLN A 1 219 ? 3.491 12.414 8.022 1.00 98.44 219 GLN A C 1
ATOM 1726 O O . GLN A 1 219 ? 3.136 13.364 8.722 1.00 98.44 219 GLN A O 1
ATOM 1731 N N . ASP A 1 220 ? 4.768 12.186 7.736 1.00 97.56 220 ASP A N 1
ATOM 1732 C CA . ASP A 1 220 ? 5.835 13.042 8.242 1.00 97.56 220 ASP A CA 1
ATOM 1733 C C . ASP A 1 220 ? 6.005 14.345 7.437 1.00 97.56 220 ASP A C 1
ATOM 1735 O O . ASP A 1 220 ? 5.257 14.666 6.502 1.00 97.56 220 ASP A O 1
ATOM 1739 N N . GLU A 1 221 ? 6.995 15.148 7.822 1.00 96.12 221 GLU A N 1
ATOM 1740 C CA . GLU A 1 221 ? 7.308 16.422 7.173 1.00 96.12 221 GLU A CA 1
ATOM 1741 C C . GLU A 1 221 ? 7.726 16.278 5.701 1.00 96.12 221 GLU A C 1
ATOM 1743 O O . GLU A 1 221 ? 7.389 17.154 4.908 1.00 96.12 221 GLU A O 1
ATOM 1748 N N . ASN A 1 222 ? 8.322 15.144 5.317 1.00 95.31 222 ASN A N 1
ATOM 1749 C CA . ASN A 1 222 ? 8.756 14.847 3.947 1.00 95.31 222 ASN A CA 1
ATOM 1750 C C . ASN A 1 222 ? 7.619 14.304 3.063 1.00 95.31 222 ASN A C 1
ATOM 1752 O O . ASN A 1 222 ? 7.813 14.079 1.870 1.00 95.31 222 ASN A O 1
ATOM 1756 N N . GLY A 1 223 ? 6.431 14.079 3.636 1.00 96.06 223 GLY A N 1
ATOM 1757 C CA . GLY A 1 223 ? 5.280 13.515 2.929 1.00 96.06 223 GLY A CA 1
ATOM 1758 C C . GLY A 1 223 ? 5.224 11.986 2.949 1.00 96.06 223 GLY A C 1
ATOM 1759 O O . GLY A 1 223 ? 4.377 11.390 2.280 1.00 96.06 223 GLY A O 1
ATOM 1760 N N . GLY A 1 224 ? 6.096 11.330 3.708 1.00 97.19 224 GLY A N 1
ATOM 1761 C CA . GLY A 1 224 ? 6.190 9.878 3.751 1.00 97.19 224 GLY A CA 1
ATOM 1762 C C . GLY A 1 224 ? 5.548 9.230 4.966 1.00 97.19 224 GLY A C 1
ATOM 1763 O O . GLY A 1 224 ? 5.190 9.887 5.943 1.00 97.19 224 GLY A O 1
ATOM 1764 N N . TRP A 1 225 ? 5.480 7.900 4.907 1.00 98.31 225 TRP A N 1
ATOM 1765 C CA . TRP A 1 225 ? 5.221 7.034 6.059 1.00 98.31 225 TRP A CA 1
ATOM 1766 C C . TRP A 1 225 ? 6.469 6.185 6.332 1.00 98.31 225 TRP A C 1
ATOM 1768 O O . TRP A 1 225 ? 6.658 5.151 5.682 1.00 98.31 225 TRP A O 1
ATOM 1778 N N . PRO A 1 226 ? 7.365 6.630 7.232 1.00 97.44 226 PRO A N 1
ATOM 1779 C CA . PRO A 1 226 ? 8.645 5.969 7.449 1.00 97.44 226 PRO A CA 1
ATOM 1780 C C . PRO A 1 226 ? 8.447 4.600 8.105 1.00 97.44 226 PRO A C 1
ATOM 1782 O O . PRO A 1 226 ? 7.734 4.462 9.100 1.00 97.44 226 PRO A O 1
ATOM 1785 N N . VAL A 1 227 ? 9.112 3.576 7.575 1.00 97.56 227 VAL A N 1
ATOM 1786 C CA . VAL A 1 227 ? 9.049 2.218 8.119 1.00 97.56 227 VAL A CA 1
ATOM 1787 C C . VAL A 1 227 ? 9.919 2.144 9.380 1.00 97.56 227 VAL A C 1
ATOM 1789 O O . VAL A 1 227 ? 11.135 2.311 9.285 1.00 97.56 227 VAL A O 1
ATOM 1792 N N . PRO A 1 228 ? 9.358 1.857 10.570 1.00 96.31 228 PRO A N 1
ATOM 1793 C CA . PRO A 1 228 ? 10.065 2.023 11.845 1.00 96.31 228 PRO A CA 1
ATOM 1794 C C . PRO A 1 228 ? 11.033 0.875 12.178 1.00 96.31 228 PRO A C 1
ATOM 1796 O O . PRO A 1 228 ? 11.503 0.770 13.308 1.00 96.31 228 PRO A O 1
ATOM 1799 N N . VAL A 1 229 ? 11.325 -0.009 11.222 1.00 96.44 229 VAL A N 1
ATOM 1800 C CA . VAL A 1 229 ? 12.158 -1.201 11.422 1.00 96.44 229 VAL A CA 1
ATOM 1801 C C . VAL A 1 229 ? 13.212 -1.335 10.330 1.00 96.44 229 VAL A C 1
ATOM 1803 O O . VAL A 1 229 ? 12.984 -0.963 9.176 1.00 96.44 229 VAL A O 1
ATOM 1806 N N . GLU A 1 230 ? 14.363 -1.901 10.698 1.00 97.44 230 GLU A N 1
ATOM 1807 C CA . GLU A 1 230 ? 15.402 -2.281 9.739 1.00 97.44 230 GLU A CA 1
ATOM 1808 C C . GLU A 1 230 ? 14.868 -3.342 8.772 1.00 97.44 230 GLU A C 1
ATOM 1810 O O . GLU A 1 230 ? 14.181 -4.291 9.166 1.00 97.44 230 GLU A O 1
ATOM 1815 N N . ARG A 1 231 ? 15.244 -3.217 7.500 1.00 97.00 231 ARG A N 1
ATOM 1816 C CA . ARG A 1 231 ? 14.997 -4.236 6.486 1.00 97.00 231 ARG A CA 1
ATOM 1817 C C . ARG A 1 231 ? 16.316 -4.698 5.883 1.00 97.00 231 ARG A C 1
ATOM 1819 O O . ARG A 1 231 ? 16.968 -3.961 5.153 1.00 97.00 231 ARG A O 1
ATOM 1826 N N . ALA A 1 232 ? 16.674 -5.952 6.145 1.00 95.94 232 ALA A N 1
ATOM 1827 C CA . ALA A 1 232 ? 17.796 -6.618 5.493 1.00 95.94 232 ALA A CA 1
ATOM 1828 C C . ALA A 1 232 ? 17.318 -7.515 4.341 1.00 95.94 232 ALA A C 1
ATOM 1830 O O . ALA A 1 232 ? 16.344 -8.258 4.485 1.00 95.94 232 ALA A O 1
ATOM 1831 N N . ILE A 1 233 ? 18.007 -7.449 3.205 1.00 92.38 233 ILE A N 1
ATOM 1832 C CA . ILE A 1 233 ? 17.695 -8.129 1.944 1.00 92.38 233 ILE A CA 1
ATOM 1833 C C . ILE A 1 233 ? 18.974 -8.811 1.426 1.00 92.38 233 ILE A C 1
ATOM 1835 O O . ILE A 1 233 ? 20.081 -8.340 1.688 1.00 92.38 233 ILE A O 1
ATOM 1839 N N . ALA A 1 234 ? 18.817 -9.931 0.706 1.00 91.56 234 ALA A N 1
ATOM 1840 C CA . ALA A 1 234 ? 19.912 -10.696 0.094 1.00 91.56 234 ALA A CA 1
ATOM 1841 C C . ALA A 1 234 ? 21.020 -11.058 1.102 1.00 91.56 234 ALA A C 1
ATOM 1843 O O . ALA A 1 234 ? 22.157 -10.618 0.963 1.00 91.56 234 ALA A O 1
ATOM 1844 N N . ASP A 1 235 ? 20.667 -11.806 2.153 1.00 90.88 235 ASP A N 1
ATOM 1845 C CA . ASP A 1 235 ? 21.590 -12.204 3.229 1.00 90.88 235 ASP A CA 1
ATOM 1846 C C . ASP A 1 235 ? 22.327 -11.014 3.869 1.00 90.88 235 ASP A C 1
ATOM 1848 O O . ASP A 1 235 ? 23.533 -11.047 4.095 1.00 90.88 235 ASP A O 1
ATOM 1852 N N . ARG A 1 236 ? 21.581 -9.932 4.143 1.00 93.69 236 ARG A N 1
ATOM 1853 C CA . ARG A 1 236 ? 22.079 -8.656 4.696 1.00 93.69 236 ARG A CA 1
ATOM 1854 C C . ARG A 1 236 ? 23.079 -7.899 3.806 1.00 93.69 236 ARG A C 1
ATOM 1856 O O . ARG A 1 236 ? 23.719 -6.977 4.299 1.00 93.69 236 ARG A O 1
ATOM 1863 N N . ARG A 1 237 ? 23.201 -8.209 2.510 1.00 92.81 237 ARG A N 1
ATOM 1864 C CA . ARG A 1 237 ? 24.021 -7.401 1.579 1.00 92.81 237 ARG A CA 1
ATOM 1865 C C . ARG A 1 237 ? 23.397 -6.045 1.258 1.00 92.81 237 ARG A C 1
ATOM 1867 O O . ARG A 1 237 ? 24.112 -5.111 0.925 1.00 92.81 237 ARG A O 1
ATOM 1874 N N . LEU A 1 238 ? 22.075 -5.947 1.363 1.00 92.94 238 LEU A N 1
ATOM 1875 C CA . LEU A 1 238 ? 21.322 -4.709 1.204 1.00 92.94 238 LEU A CA 1
ATOM 1876 C C . LEU A 1 238 ? 20.563 -4.456 2.507 1.00 92.94 238 LEU A C 1
ATOM 1878 O O . LEU A 1 238 ? 19.683 -5.241 2.870 1.00 92.94 238 LEU A O 1
ATOM 1882 N N . VAL A 1 239 ? 20.921 -3.400 3.234 1.00 96.00 239 VAL A N 1
ATOM 1883 C CA . VAL A 1 239 ? 20.324 -3.078 4.537 1.00 96.00 239 VAL A CA 1
ATOM 1884 C C . VAL A 1 239 ? 19.757 -1.670 4.502 1.00 96.00 239 VAL A C 1
ATOM 1886 O O . VAL A 1 239 ? 20.458 -0.720 4.167 1.00 96.00 239 VAL A O 1
ATOM 1889 N N . LEU A 1 240 ? 18.486 -1.552 4.872 1.00 96.88 240 LEU A N 1
ATOM 1890 C CA . LEU A 1 240 ? 17.803 -0.284 5.076 1.00 96.88 240 LEU A CA 1
ATOM 1891 C C . LEU A 1 240 ? 17.616 -0.066 6.580 1.00 96.88 240 LEU A C 1
ATOM 1893 O O . LEU A 1 240 ? 16.914 -0.868 7.205 1.00 96.88 240 LEU A O 1
ATOM 1897 N N . PRO A 1 241 ? 18.222 0.973 7.177 1.00 95.81 241 PRO A N 1
ATOM 1898 C CA . PRO A 1 241 ? 17.986 1.303 8.578 1.00 95.81 241 PRO A CA 1
ATOM 1899 C C . PRO A 1 241 ? 16.544 1.778 8.777 1.00 95.81 241 PRO A C 1
ATOM 1901 O O . PRO A 1 241 ? 15.923 2.277 7.841 1.00 95.81 241 PRO A O 1
ATOM 1904 N N . ALA A 1 242 ? 16.017 1.652 9.998 1.00 97.31 242 ALA A N 1
ATOM 1905 C CA . ALA A 1 242 ? 14.690 2.162 10.346 1.00 97.31 242 ALA A CA 1
ATOM 1906 C C . ALA A 1 242 ? 14.524 3.640 9.934 1.00 97.31 242 ALA A C 1
ATOM 1908 O O . ALA A 1 242 ? 15.438 4.448 10.089 1.00 97.31 242 ALA A O 1
ATOM 1909 N N . GLY A 1 243 ? 13.345 3.987 9.420 1.00 96.56 243 GLY A N 1
ATOM 1910 C CA . GLY A 1 243 ? 13.033 5.311 8.879 1.00 96.56 243 GLY A CA 1
ATOM 1911 C C . GLY A 1 243 ? 13.113 5.423 7.352 1.00 96.56 243 GLY A C 1
ATOM 1912 O O . GLY A 1 243 ? 13.068 6.538 6.830 1.00 96.56 243 GLY A O 1
ATOM 1913 N N . TRP A 1 244 ? 13.253 4.298 6.641 1.00 97.69 244 TRP A N 1
ATOM 1914 C CA . TRP A 1 244 ? 13.213 4.230 5.177 1.00 97.69 244 TRP A CA 1
ATOM 1915 C C . TRP A 1 244 ? 11.775 4.338 4.640 1.00 97.69 244 TRP A C 1
ATOM 1917 O O . TRP A 1 244 ? 10.822 3.978 5.332 1.00 97.69 244 TRP A O 1
ATOM 1927 N N . TYR A 1 245 ? 11.613 4.816 3.402 1.00 98.56 245 TYR A N 1
ATOM 1928 C CA . TYR A 1 245 ? 10.317 4.900 2.713 1.00 98.56 245 TYR A CA 1
ATOM 1929 C C . TYR A 1 245 ? 10.196 3.849 1.613 1.00 98.56 245 TYR A C 1
ATOM 1931 O O . TYR A 1 245 ? 11.197 3.380 1.083 1.00 98.56 245 TYR A O 1
ATOM 1939 N N . SER A 1 246 ? 8.968 3.517 1.224 1.00 98.69 246 SER A N 1
ATOM 1940 C CA . SER A 1 246 ? 8.689 2.556 0.155 1.00 98.69 246 SER A CA 1
ATOM 1941 C C . SER A 1 246 ? 7.790 3.177 -0.903 1.00 98.69 246 SER A C 1
ATOM 1943 O O . SER A 1 246 ? 6.719 3.676 -0.561 1.00 98.69 246 SER A O 1
ATOM 1945 N N . ALA A 1 247 ? 8.151 3.078 -2.186 1.00 98.81 247 ALA A N 1
ATOM 1946 C CA . ALA A 1 247 ? 7.272 3.510 -3.276 1.00 98.81 247 ALA A CA 1
ATOM 1947 C C . ALA A 1 247 ? 5.924 2.771 -3.259 1.00 98.81 247 ALA A C 1
ATOM 1949 O O . ALA A 1 247 ? 4.893 3.361 -3.577 1.00 98.81 247 ALA A O 1
ATOM 1950 N N . MET A 1 248 ? 5.910 1.506 -2.823 1.00 98.81 248 MET A N 1
ATOM 1951 C CA . MET A 1 248 ? 4.681 0.729 -2.654 1.00 98.81 248 MET A CA 1
ATOM 1952 C C . MET A 1 248 ? 3.810 1.298 -1.528 1.00 98.81 248 MET A C 1
ATOM 1954 O O . MET A 1 248 ? 2.605 1.465 -1.712 1.00 98.81 248 MET A O 1
ATOM 1958 N N . ALA A 1 249 ? 4.408 1.644 -0.380 1.00 98.56 249 ALA A N 1
ATOM 1959 C CA . ALA A 1 249 ? 3.678 2.284 0.716 1.00 98.56 249 ALA A CA 1
ATOM 1960 C C . ALA A 1 249 ? 3.113 3.644 0.286 1.00 98.56 249 ALA A C 1
ATOM 1962 O O . ALA A 1 249 ? 1.935 3.914 0.521 1.00 98.56 249 ALA A O 1
ATOM 1963 N N . GLN A 1 250 ? 3.914 4.456 -0.415 1.00 98.75 250 GLN A N 1
ATOM 1964 C CA . GLN A 1 250 ? 3.453 5.732 -0.954 1.00 98.75 250 GLN A CA 1
ATOM 1965 C C . GLN A 1 250 ? 2.298 5.532 -1.947 1.00 98.75 250 GLN A C 1
ATOM 1967 O O . GLN A 1 250 ? 1.260 6.165 -1.795 1.00 98.75 250 GLN A O 1
ATOM 1972 N N . GLY A 1 251 ? 2.421 4.602 -2.900 1.00 98.81 251 GLY A N 1
ATOM 1973 C CA . GLY A 1 251 ? 1.375 4.280 -3.876 1.00 98.81 251 GLY A CA 1
ATOM 1974 C C . GLY A 1 251 ? 0.058 3.817 -3.254 1.00 98.81 251 GLY A C 1
ATOM 1975 O O . GLY A 1 251 ? -1.017 4.287 -3.636 1.00 98.81 251 GLY A O 1
ATOM 1976 N N . HIS A 1 252 ? 0.120 2.941 -2.248 1.00 98.81 252 HIS A N 1
ATOM 1977 C CA . HIS A 1 252 ? -1.064 2.558 -1.476 1.00 98.81 252 HIS A CA 1
ATOM 1978 C C . HIS A 1 252 ? -1.661 3.743 -0.716 1.00 98.81 252 HIS A C 1
ATOM 1980 O O . HIS A 1 252 ? -2.885 3.880 -0.673 1.00 98.81 252 HIS A O 1
ATOM 1986 N N . GLY A 1 253 ? -0.815 4.615 -0.162 1.00 98.75 253 GLY A N 1
ATOM 1987 C CA . GLY A 1 253 ? -1.246 5.852 0.475 1.00 98.75 253 GLY A CA 1
ATOM 1988 C C . GLY A 1 253 ? -2.014 6.756 -0.486 1.00 98.75 253 GLY A C 1
ATOM 1989 O O . GLY A 1 253 ? -3.146 7.127 -0.186 1.00 98.75 253 GLY A O 1
ATOM 1990 N N . LEU A 1 254 ? -1.459 7.024 -1.674 1.00 98.88 254 LEU A N 1
ATOM 1991 C CA . LEU A 1 254 ? -2.123 7.789 -2.738 1.00 98.88 254 LEU A CA 1
ATOM 1992 C C . LEU A 1 254 ? -3.482 7.175 -3.100 1.00 98.88 254 LEU A C 1
ATOM 1994 O O . LEU A 1 254 ? -4.505 7.853 -3.066 1.00 98.88 254 LEU A O 1
ATOM 1998 N N . SER A 1 255 ? -3.508 5.866 -3.357 1.00 98.81 255 SER A N 1
ATOM 1999 C CA . SER A 1 255 ? -4.719 5.112 -3.702 1.00 98.81 255 SER A CA 1
ATOM 2000 C C . SER A 1 255 ? -5.820 5.249 -2.640 1.00 98.81 255 SER A C 1
ATOM 2002 O O . SER A 1 255 ? -6.991 5.489 -2.957 1.00 98.81 255 SER A O 1
ATOM 2004 N N . LEU A 1 256 ? -5.463 5.073 -1.364 1.00 98.81 256 LEU A N 1
ATOM 2005 C CA . LEU A 1 256 ? -6.398 5.123 -0.241 1.00 98.81 256 LEU A CA 1
ATOM 2006 C C . LEU A 1 256 ? -6.915 6.547 -0.010 1.00 98.81 256 LEU A C 1
ATOM 2008 O O . LEU A 1 256 ? -8.126 6.754 0.071 1.00 98.81 256 LEU A O 1
ATOM 2012 N N . LEU A 1 257 ? -6.013 7.528 0.048 1.00 98.88 257 LEU A N 1
ATOM 2013 C CA . LEU A 1 257 ? -6.346 8.931 0.291 1.00 98.88 257 LEU A CA 1
ATOM 2014 C C . LEU A 1 257 ? -7.211 9.512 -0.834 1.00 98.88 257 LEU A C 1
ATOM 2016 O O . LEU A 1 257 ? -8.219 10.163 -0.562 1.00 98.88 257 LEU A O 1
ATOM 2020 N N . THR A 1 258 ? -6.899 9.208 -2.094 1.00 98.62 258 THR A N 1
ATOM 2021 C CA . THR A 1 258 ? -7.703 9.644 -3.243 1.00 98.62 258 THR A CA 1
ATOM 2022 C C . THR A 1 258 ? -9.125 9.075 -3.202 1.00 98.62 258 THR A C 1
ATOM 2024 O O . THR A 1 258 ? -10.107 9.795 -3.426 1.00 98.62 258 THR A O 1
ATOM 2027 N N . ARG A 1 259 ? -9.282 7.792 -2.848 1.00 98.56 259 ARG A N 1
ATOM 2028 C CA . ARG A 1 259 ? -10.613 7.188 -2.654 1.00 98.56 259 ARG A CA 1
ATOM 2029 C C . ARG A 1 259 ? -11.336 7.801 -1.456 1.00 98.56 259 ARG A C 1
ATOM 2031 O O . ARG A 1 259 ? -12.548 7.996 -1.517 1.00 98.56 259 ARG A O 1
ATOM 2038 N N . ALA A 1 260 ? -10.617 8.128 -0.379 1.00 98.50 260 ALA A N 1
ATOM 2039 C CA . ALA A 1 260 ? -11.196 8.750 0.810 1.00 98.50 260 ALA A CA 1
ATOM 2040 C C . ALA A 1 260 ? -11.710 10.163 0.507 1.00 98.50 260 ALA A C 1
ATOM 2042 O O . ALA A 1 260 ? -12.829 10.495 0.905 1.00 98.50 260 ALA A O 1
ATOM 2043 N N . TYR A 1 261 ? -10.965 10.950 -0.277 1.00 98.19 261 TYR A N 1
ATOM 2044 C CA . TYR A 1 261 ? -11.449 12.213 -0.835 1.00 98.19 261 TYR A CA 1
ATOM 2045 C C . TYR A 1 261 ? -12.707 12.003 -1.676 1.00 98.19 261 TYR A C 1
ATOM 2047 O O . TYR A 1 261 ? -13.724 12.637 -1.422 1.00 98.19 261 TYR A O 1
ATOM 2055 N N . THR A 1 262 ? -12.681 11.067 -2.625 1.00 97.19 262 THR A N 1
ATOM 2056 C CA . THR A 1 262 ? -13.835 10.799 -3.501 1.00 97.19 262 THR A CA 1
ATOM 2057 C C . THR A 1 262 ? -15.097 10.446 -2.701 1.00 97.19 262 THR A C 1
ATOM 2059 O O . THR A 1 262 ? -16.198 10.840 -3.072 1.00 97.19 262 THR A O 1
ATOM 2062 N N . ALA A 1 263 ? -14.945 9.747 -1.571 1.00 97.06 263 ALA A N 1
ATOM 2063 C CA . ALA A 1 263 ? -16.049 9.299 -0.723 1.00 97.06 263 ALA A CA 1
ATOM 2064 C C . ALA A 1 263 ? -16.551 10.328 0.313 1.00 97.06 263 ALA A C 1
ATOM 2066 O O . ALA A 1 263 ? -17.585 10.089 0.946 1.00 97.06 263 ALA A O 1
ATOM 2067 N N . THR A 1 264 ? -15.806 11.407 0.570 1.00 96.44 264 THR A N 1
ATOM 2068 C CA . THR A 1 264 ? -16.089 12.352 1.675 1.00 96.44 264 THR A CA 1
ATOM 2069 C C . THR A 1 264 ? -16.014 13.822 1.283 1.00 96.44 264 THR A C 1
ATOM 2071 O O . THR A 1 264 ? -16.526 14.664 2.013 1.00 96.44 264 THR A O 1
ATOM 2074 N N . HIS A 1 265 ? -15.356 14.127 0.167 1.00 95.69 265 HIS A N 1
ATOM 2075 C CA . HIS A 1 265 ? -14.947 15.461 -0.265 1.00 95.69 265 HIS A CA 1
ATOM 2076 C C . HIS A 1 265 ? -14.097 16.228 0.761 1.00 95.69 265 HIS A C 1
ATOM 2078 O O . HIS A 1 265 ? -14.033 17.453 0.727 1.00 95.69 265 HIS A O 1
ATOM 2084 N N . ASN A 1 266 ? -13.415 15.523 1.671 1.00 95.81 266 ASN A N 1
ATOM 2085 C CA . ASN A 1 266 ? -12.486 16.150 2.603 1.00 95.81 266 ASN A CA 1
ATOM 2086 C C . ASN A 1 266 ? -11.123 16.407 1.933 1.00 95.81 266 ASN A C 1
ATOM 2088 O O . ASN A 1 266 ? -10.353 15.477 1.674 1.00 95.81 266 ASN A O 1
ATOM 2092 N N . ASN A 1 267 ? -10.817 17.684 1.698 1.00 96.19 267 ASN A N 1
ATOM 2093 C CA . ASN A 1 267 ? -9.591 18.141 1.039 1.00 96.19 267 ASN A CA 1
ATOM 2094 C C . ASN A 1 267 ? -8.298 17.739 1.772 1.00 96.19 267 ASN A C 1
ATOM 2096 O O . ASN A 1 267 ? -7.250 17.668 1.131 1.00 96.19 267 ASN A O 1
ATOM 2100 N N . SER A 1 268 ? -8.345 17.420 3.075 1.00 96.94 268 SER A N 1
ATOM 2101 C CA . SER A 1 268 ? -7.149 16.985 3.816 1.00 96.94 268 SER A CA 1
ATOM 2102 C C . SER A 1 268 ? -6.521 15.721 3.224 1.00 96.94 268 SER A C 1
ATOM 2104 O O . SER A 1 268 ? -5.303 15.562 3.270 1.00 96.94 268 SER A O 1
ATOM 2106 N N . TYR A 1 269 ? -7.331 14.834 2.635 1.00 98.50 269 TYR A N 1
ATOM 2107 C CA . TYR A 1 269 ? -6.823 13.619 2.005 1.00 98.50 269 TYR A CA 1
ATOM 2108 C C . TYR A 1 269 ? -6.026 13.923 0.731 1.00 98.50 269 TYR A C 1
ATOM 2110 O O . TYR A 1 269 ? -4.956 13.349 0.539 1.00 98.50 269 TYR A O 1
ATOM 2118 N N . LEU A 1 270 ? -6.491 14.854 -0.111 1.00 98.12 270 LEU A N 1
ATOM 2119 C CA . LEU A 1 270 ? -5.747 15.251 -1.312 1.00 98.12 270 LEU A CA 1
ATOM 2120 C C . LEU A 1 270 ? -4.493 16.059 -0.983 1.00 98.12 270 LEU A C 1
ATOM 2122 O O . LEU A 1 270 ? -3.486 15.909 -1.671 1.00 98.12 270 LEU A O 1
ATOM 2126 N N . ALA A 1 271 ? -4.529 16.878 0.071 1.00 97.56 271 ALA A N 1
ATOM 2127 C CA . ALA A 1 271 ? -3.342 17.580 0.553 1.00 97.56 271 ALA A CA 1
ATOM 2128 C C . ALA A 1 271 ? -2.252 16.580 0.979 1.00 97.56 271 ALA A C 1
ATOM 2130 O O . ALA A 1 271 ? -1.118 16.661 0.506 1.00 97.56 271 ALA A O 1
ATOM 2131 N N . ALA A 1 272 ? -2.615 15.573 1.782 1.00 98.44 272 ALA A N 1
ATOM 2132 C CA . ALA A 1 272 ? -1.694 14.510 2.181 1.00 98.44 272 ALA A CA 1
ATOM 2133 C C . ALA A 1 272 ? -1.189 13.693 0.975 1.00 98.44 272 ALA A C 1
ATOM 2135 O O . ALA A 1 272 ? 0.009 13.430 0.859 1.00 98.44 272 ALA A O 1
ATOM 2136 N N . ALA A 1 273 ? -2.070 13.338 0.034 1.00 98.56 273 ALA A N 1
ATOM 2137 C CA . ALA A 1 273 ? -1.680 12.618 -1.179 1.00 98.56 273 ALA A CA 1
ATOM 2138 C C . ALA A 1 273 ? -0.703 13.435 -2.048 1.00 98.56 273 ALA A C 1
ATOM 2140 O O . ALA A 1 273 ? 0.302 12.909 -2.514 1.00 98.56 273 ALA A O 1
ATOM 2141 N N . SER A 1 274 ? -0.938 14.738 -2.204 1.00 98.19 274 SER A N 1
ATOM 2142 C CA . SER A 1 274 ? -0.066 15.625 -2.989 1.00 98.19 274 SER A CA 1
ATOM 2143 C C . SER A 1 274 ? 1.310 15.791 -2.343 1.00 98.19 274 SER A C 1
ATOM 2145 O O . SER A 1 274 ? 2.330 15.773 -3.034 1.00 98.19 274 SER A O 1
ATOM 2147 N N . LYS A 1 275 ? 1.360 15.875 -1.008 1.00 98.12 275 LYS A N 1
ATOM 2148 C CA . LYS A 1 275 ? 2.615 15.921 -0.248 1.00 98.12 275 LYS A CA 1
ATOM 2149 C C . LYS A 1 275 ? 3.447 14.646 -0.431 1.00 98.12 275 LYS A C 1
ATOM 2151 O O . LYS A 1 275 ? 4.665 14.720 -0.570 1.00 98.12 275 LYS A O 1
ATOM 2156 N N . ALA A 1 276 ? 2.792 13.485 -0.512 1.00 98.44 276 ALA A N 1
ATOM 2157 C CA . ALA A 1 276 ? 3.448 12.188 -0.689 1.00 98.44 276 ALA A CA 1
ATOM 2158 C C . ALA A 1 276 ? 4.226 12.037 -2.007 1.00 98.44 276 ALA A C 1
ATOM 2160 O O . ALA A 1 276 ? 5.105 11.176 -2.091 1.00 98.44 276 ALA A O 1
ATOM 2161 N N . LEU A 1 277 ? 3.945 12.876 -3.011 1.00 98.62 277 LEU A N 1
ATOM 2162 C CA . LEU A 1 277 ? 4.644 12.867 -4.299 1.00 98.62 277 LEU A CA 1
ATOM 2163 C C . LEU A 1 277 ? 6.101 13.322 -4.204 1.00 98.62 277 LEU A C 1
ATOM 2165 O O . LEU A 1 277 ? 6.907 12.931 -5.042 1.00 98.62 277 LEU A O 1
ATOM 2169 N N . HIS A 1 278 ? 6.462 14.100 -3.179 1.00 98.00 278 HIS A N 1
ATOM 2170 C CA . HIS A 1 278 ? 7.828 14.600 -3.017 1.00 98.00 278 HIS A CA 1
ATOM 2171 C C . HIS A 1 278 ? 8.874 13.471 -3.004 1.00 98.00 278 HIS A C 1
ATOM 2173 O O . HIS A 1 278 ? 9.917 13.567 -3.648 1.00 98.00 278 HIS A O 1
ATOM 2179 N N . LEU A 1 279 ? 8.564 12.344 -2.356 1.00 98.38 279 LEU A N 1
ATOM 2180 C CA . LEU A 1 279 ? 9.483 11.207 -2.268 1.00 98.38 279 LEU A CA 1
ATOM 2181 C C . LEU A 1 279 ? 9.746 10.516 -3.614 1.00 98.38 279 LEU A C 1
ATOM 2183 O O . LEU A 1 279 ? 10.802 9.907 -3.777 1.00 98.38 279 LEU A O 1
ATOM 2187 N N . PHE A 1 280 ? 8.825 10.616 -4.578 1.00 98.69 280 PHE A N 1
ATOM 2188 C CA . PHE A 1 280 ? 9.007 10.076 -5.933 1.00 98.69 280 PHE A CA 1
ATOM 2189 C C . PHE A 1 280 ? 9.989 10.899 -6.776 1.00 98.69 280 PHE A C 1
ATOM 2191 O O . PHE A 1 280 ? 10.466 10.426 -7.808 1.00 98.69 280 PHE A O 1
ATOM 2198 N N . GLU A 1 281 ? 10.297 12.124 -6.355 1.00 96.81 281 GLU A N 1
ATOM 2199 C CA . GLU A 1 281 ? 11.240 13.014 -7.035 1.00 96.81 281 GLU A CA 1
ATOM 2200 C C . GLU A 1 281 ? 12.647 12.913 -6.438 1.00 96.81 281 GLU A C 1
ATOM 2202 O O . GLU A 1 281 ? 13.628 13.106 -7.157 1.00 96.81 281 GLU A O 1
ATOM 2207 N N . LEU A 1 282 ? 12.743 12.554 -5.155 1.00 97.56 282 LEU A N 1
ATOM 2208 C CA . LEU A 1 282 ? 14.001 12.365 -4.440 1.00 97.56 282 LEU A CA 1
ATOM 2209 C C . LEU A 1 282 ? 14.636 11.006 -4.740 1.00 97.56 282 LEU A C 1
ATOM 2211 O O . LEU A 1 282 ? 13.963 9.971 -4.769 1.00 97.56 282 LEU A O 1
ATOM 2215 N N . LYS A 1 283 ? 15.961 10.992 -4.904 1.00 97.06 283 LYS A N 1
ATOM 2216 C CA . LYS A 1 283 ? 16.722 9.756 -5.121 1.00 97.06 283 LYS A CA 1
ATOM 2217 C C . LYS A 1 283 ? 16.715 8.871 -3.874 1.00 97.06 283 LYS A C 1
ATOM 2219 O O . LYS A 1 283 ? 16.714 9.372 -2.754 1.00 97.06 283 LYS A O 1
ATOM 2224 N N . ALA A 1 284 ? 16.823 7.555 -4.052 1.00 92.88 284 ALA A N 1
ATOM 2225 C CA . ALA A 1 284 ? 16.943 6.581 -2.963 1.00 92.88 284 ALA A CA 1
ATOM 2226 C C . ALA A 1 284 ? 18.083 6.929 -1.980 1.00 92.88 284 ALA A C 1
ATOM 2228 O O . ALA A 1 284 ? 17.906 6.862 -0.766 1.00 92.88 284 ALA A O 1
ATOM 2229 N N . GLY A 1 285 ? 19.229 7.394 -2.496 1.00 89.19 285 GLY A N 1
ATOM 2230 C CA . GLY A 1 285 ? 20.359 7.862 -1.678 1.00 89.19 285 GLY A CA 1
ATOM 2231 C C . GLY A 1 285 ? 20.109 9.170 -0.910 1.00 89.19 285 GLY A C 1
ATOM 2232 O O . GLY A 1 285 ? 20.834 9.472 0.030 1.00 89.19 285 GLY A O 1
ATOM 2233 N N . GLU A 1 286 ? 19.070 9.922 -1.270 1.00 93.56 286 GLU A N 1
ATOM 2234 C CA . GLU A 1 286 ? 18.666 11.204 -0.674 1.00 93.56 286 GLU A CA 1
ATOM 2235 C C . GLU A 1 286 ? 17.385 11.040 0.162 1.00 93.56 286 GLU A C 1
ATOM 2237 O O . GLU A 1 286 ? 16.576 11.956 0.280 1.00 93.56 286 GLU A O 1
ATOM 2242 N N . ARG A 1 287 ? 17.179 9.843 0.732 1.00 93.50 287 ARG A N 1
ATOM 2243 C CA . ARG A 1 287 ? 15.970 9.460 1.484 1.00 93.50 287 ARG A CA 1
ATOM 2244 C C . ARG A 1 287 ? 14.668 9.559 0.679 1.00 93.50 287 ARG A C 1
ATOM 2246 O O . ARG A 1 287 ? 13.599 9.669 1.268 1.00 93.50 287 ARG A O 1
ATOM 2253 N N . GLY A 1 288 ? 14.738 9.488 -0.645 1.00 97.12 288 GLY A N 1
ATOM 2254 C CA . GLY A 1 288 ? 13.578 9.325 -1.512 1.00 97.12 288 GLY A CA 1
ATOM 2255 C C . GLY A 1 288 ? 13.309 7.873 -1.888 1.00 97.12 288 GLY A C 1
ATOM 2256 O O . GLY A 1 288 ? 13.841 6.940 -1.284 1.00 97.12 288 GLY A O 1
ATOM 2257 N N . VAL A 1 289 ? 12.491 7.685 -2.923 1.00 98.50 289 VAL A N 1
ATOM 2258 C CA . VAL A 1 289 ? 12.196 6.360 -3.494 1.00 98.50 289 VAL A CA 1
ATOM 2259 C C . VAL A 1 289 ? 12.542 6.259 -4.980 1.00 98.50 289 VAL A C 1
ATOM 2261 O O . VAL A 1 289 ? 12.327 5.212 -5.582 1.00 98.50 289 VAL A O 1
ATOM 2264 N N . ARG A 1 290 ? 13.090 7.316 -5.592 1.00 98.25 290 ARG A N 1
ATOM 2265 C CA . ARG A 1 290 ? 13.464 7.324 -7.010 1.00 98.25 290 ARG A CA 1
ATOM 2266 C C . ARG A 1 290 ? 14.822 6.669 -7.238 1.00 98.25 290 ARG A C 1
ATOM 2268 O O . ARG A 1 290 ? 15.802 6.981 -6.566 1.00 98.25 290 ARG A O 1
ATOM 2275 N N . ASN A 1 291 ? 14.908 5.828 -8.250 1.00 97.44 291 ASN A N 1
ATOM 2276 C CA . ASN A 1 291 ? 16.149 5.284 -8.775 1.00 97.44 291 ASN A CA 1
ATOM 2277 C C . ASN A 1 291 ? 16.141 5.351 -10.307 1.00 97.44 291 ASN A C 1
ATOM 2279 O O . ASN A 1 291 ? 15.171 5.822 -10.908 1.00 97.44 291 ASN A O 1
ATOM 2283 N N . GLU A 1 292 ? 17.219 4.902 -10.937 1.00 96.69 292 GLU A N 1
ATOM 2284 C CA . GLU A 1 292 ? 17.334 4.843 -12.390 1.00 96.69 292 GLU A CA 1
ATOM 2285 C C . GLU A 1 292 ? 18.044 3.558 -12.823 1.00 96.69 292 GLU A C 1
ATOM 2287 O O . GLU A 1 292 ? 19.035 3.148 -12.215 1.00 96.69 292 GLU A O 1
ATOM 2292 N N . LEU A 1 293 ? 17.541 2.927 -13.884 1.00 96.50 293 LEU A N 1
ATOM 2293 C CA . LEU A 1 293 ? 18.175 1.784 -14.534 1.00 96.50 293 LEU A CA 1
ATOM 2294 C C . LEU A 1 293 ? 18.178 2.003 -16.045 1.00 96.50 293 LEU A C 1
ATOM 2296 O O . LEU A 1 293 ? 17.125 2.178 -16.646 1.00 96.50 293 LEU A O 1
ATOM 2300 N N . PHE A 1 294 ? 19.362 2.002 -16.662 1.00 95.69 294 PHE A N 1
ATOM 2301 C CA . PHE A 1 294 ? 19.535 2.228 -18.106 1.00 95.69 294 PHE A CA 1
ATOM 2302 C C . PHE A 1 294 ? 18.859 3.514 -18.630 1.00 95.69 294 PHE A C 1
ATOM 2304 O O . PHE A 1 294 ? 18.314 3.522 -19.728 1.00 95.69 294 PHE A O 1
ATOM 2311 N N . GLY A 1 295 ? 18.873 4.600 -17.847 1.00 96.38 295 GLY A N 1
ATOM 2312 C CA . GLY A 1 295 ? 18.215 5.863 -18.211 1.00 96.38 295 GLY A CA 1
ATOM 2313 C C . GLY A 1 295 ? 16.703 5.903 -17.949 1.00 96.38 295 GLY A C 1
ATOM 2314 O O . GLY A 1 295 ? 16.065 6.917 -18.223 1.00 96.38 295 GLY A O 1
ATOM 2315 N N . HIS A 1 296 ? 16.118 4.830 -17.411 1.00 98.25 296 HIS A N 1
ATOM 2316 C CA . HIS A 1 296 ? 14.696 4.742 -17.081 1.00 98.25 296 HIS A CA 1
ATOM 2317 C C . HIS A 1 296 ? 14.465 4.931 -15.582 1.00 98.25 296 HIS A C 1
ATOM 2319 O O . HIS A 1 296 ? 15.107 4.278 -14.757 1.00 98.25 296 HIS A O 1
ATOM 2325 N N . VAL A 1 297 ? 13.519 5.802 -15.220 1.00 98.31 297 VAL A N 1
ATOM 2326 C CA . VAL A 1 297 ? 13.156 6.038 -13.817 1.00 98.31 297 VAL A CA 1
ATOM 2327 C C . VAL A 1 297 ? 12.544 4.789 -13.189 1.00 98.31 297 VAL A C 1
ATOM 2329 O O . VAL A 1 297 ? 11.757 4.089 -13.821 1.00 98.31 297 VAL A O 1
ATOM 2332 N N . TRP A 1 298 ? 12.847 4.539 -11.923 1.00 98.75 298 TRP A N 1
ATOM 2333 C CA . TRP A 1 298 ? 12.216 3.488 -11.140 1.00 98.75 298 TRP A CA 1
ATOM 2334 C C . TRP A 1 298 ? 11.799 4.014 -9.771 1.00 98.75 298 TRP A C 1
ATOM 2336 O O . TRP A 1 298 ? 12.504 4.827 -9.178 1.00 98.75 298 TRP A O 1
ATOM 2346 N N . PHE A 1 299 ? 10.673 3.536 -9.249 1.00 98.81 299 PHE A N 1
ATOM 2347 C CA . PHE A 1 299 ? 10.221 3.841 -7.891 1.00 98.81 299 PHE A CA 1
ATOM 2348 C C . PHE A 1 299 ? 10.385 2.590 -7.025 1.00 98.81 299 PHE A C 1
ATOM 2350 O O . PHE A 1 299 ? 9.724 1.572 -7.226 1.00 98.81 299 PHE A O 1
ATOM 2357 N N . GLU A 1 300 ? 11.328 2.642 -6.094 1.00 98.69 300 GLU A N 1
ATOM 2358 C CA . GLU A 1 300 ? 11.801 1.492 -5.330 1.00 98.69 300 GLU A CA 1
ATOM 2359 C C . GLU A 1 300 ? 10.820 1.087 -4.223 1.00 98.69 300 GLU A C 1
ATOM 2361 O O . GLU A 1 300 ? 10.502 1.873 -3.326 1.00 98.69 300 GLU A O 1
ATOM 2366 N N . GLU A 1 301 ? 10.396 -0.184 -4.218 1.00 98.62 301 GLU A N 1
ATOM 2367 C CA . GLU A 1 301 ? 9.747 -0.776 -3.038 1.00 98.62 301 GLU A CA 1
ATOM 2368 C C . GLU A 1 301 ? 10.691 -0.723 -1.836 1.00 98.62 301 GLU A C 1
ATOM 2370 O O . GLU A 1 301 ? 10.260 -0.369 -0.741 1.00 98.62 301 GLU A O 1
ATOM 2375 N N . TYR A 1 302 ? 11.967 -1.040 -2.069 1.00 98.31 302 TYR A N 1
ATOM 2376 C CA . TYR A 1 302 ? 13.055 -0.965 -1.103 1.00 98.31 302 TYR A CA 1
ATOM 2377 C C . TYR A 1 302 ? 14.161 -0.084 -1.701 1.00 98.31 302 TYR A C 1
ATOM 2379 O O . TYR A 1 302 ? 14.853 -0.547 -2.609 1.00 98.31 302 TYR A O 1
ATOM 2387 N N . PRO A 1 303 ? 14.348 1.167 -1.238 1.00 97.44 303 PRO A N 1
ATOM 2388 C CA . PRO A 1 303 ? 15.318 2.113 -1.799 1.00 97.44 303 PRO A CA 1
ATOM 2389 C C . PRO A 1 303 ? 16.763 1.758 -1.405 1.00 97.44 303 PRO A C 1
ATOM 2391 O O . PRO A 1 303 ? 17.441 2.500 -0.699 1.00 97.44 303 PRO A O 1
ATOM 2394 N N . THR A 1 304 ? 17.230 0.575 -1.809 1.00 95.94 304 THR A N 1
ATOM 2395 C CA . THR A 1 304 ? 18.569 0.058 -1.510 1.00 95.94 304 THR A CA 1
ATOM 2396 C C . THR A 1 304 ? 19.626 0.645 -2.443 1.00 95.94 304 THR A C 1
ATOM 2398 O O . THR A 1 304 ? 19.321 1.149 -3.521 1.00 95.94 304 THR A O 1
ATOM 2401 N N . SER A 1 305 ? 20.894 0.531 -2.045 1.00 92.19 305 SER A N 1
ATOM 2402 C CA . SER A 1 305 ? 22.042 0.818 -2.906 1.00 92.19 305 SER A CA 1
ATOM 2403 C C . SER A 1 305 ? 22.995 -0.388 -2.915 1.00 92.19 305 SER A C 1
ATOM 2405 O O . SER A 1 305 ? 23.479 -0.754 -1.841 1.00 92.19 305 SER A O 1
ATOM 2407 N N . PRO A 1 306 ? 23.254 -1.034 -4.072 1.00 93.69 306 PRO A N 1
ATOM 2408 C CA . PRO A 1 306 ? 22.610 -0.804 -5.373 1.00 93.69 306 PRO A CA 1
ATOM 2409 C C . PRO A 1 306 ? 21.085 -1.032 -5.343 1.00 93.69 306 PRO A C 1
ATOM 2411 O O . PRO A 1 306 ? 20.554 -1.666 -4.426 1.00 93.69 306 PRO A O 1
ATOM 2414 N N . GLY A 1 307 ? 20.390 -0.488 -6.347 1.00 94.31 307 GLY A N 1
ATOM 2415 C CA . GLY A 1 307 ? 18.933 -0.584 -6.480 1.00 94.31 307 GLY A CA 1
ATOM 2416 C C . GLY A 1 307 ? 18.431 -2.024 -6.536 1.00 94.31 307 GLY A C 1
ATOM 2417 O O . GLY A 1 307 ? 19.094 -2.901 -7.097 1.00 94.31 307 GLY A O 1
ATOM 2418 N N . SER A 1 308 ? 17.268 -2.271 -5.932 1.00 95.31 308 SER A N 1
ATOM 2419 C CA . SER A 1 308 ? 16.663 -3.607 -5.895 1.00 95.31 308 SER A CA 1
ATOM 2420 C C . SER A 1 308 ? 15.746 -3.848 -7.090 1.00 95.31 308 SER A C 1
ATOM 2422 O O . SER A 1 308 ? 15.720 -4.956 -7.623 1.00 95.31 308 SER A O 1
ATOM 2424 N N . PHE A 1 309 ? 15.042 -2.805 -7.541 1.00 98.38 309 PHE A N 1
ATOM 2425 C CA . PHE A 1 309 ? 14.120 -2.834 -8.673 1.00 98.38 309 PHE A CA 1
ATOM 2426 C C . PHE A 1 309 ? 13.037 -3.920 -8.526 1.00 98.38 309 PHE A C 1
ATOM 2428 O O . PHE A 1 309 ? 12.869 -4.778 -9.393 1.00 98.38 309 PHE A O 1
ATOM 2435 N N . VAL A 1 310 ? 12.314 -3.935 -7.400 1.00 98.75 310 VAL A N 1
ATOM 2436 C CA . VAL A 1 310 ? 11.200 -4.883 -7.181 1.00 98.75 310 VAL A CA 1
ATOM 2437 C C . VAL A 1 310 ? 9.998 -4.534 -8.062 1.00 98.75 310 VAL A C 1
ATOM 2439 O O . VAL A 1 310 ? 9.500 -3.406 -8.014 1.00 98.75 310 VAL A O 1
ATOM 2442 N N . LEU A 1 311 ? 9.506 -5.509 -8.836 1.00 98.88 311 LEU A N 1
ATOM 2443 C CA . LEU A 1 311 ? 8.499 -5.282 -9.880 1.00 98.88 311 LEU A CA 1
ATOM 2444 C C . LEU A 1 311 ? 7.106 -4.949 -9.329 1.00 98.88 311 LEU A C 1
ATOM 2446 O O . LEU A 1 311 ? 6.493 -3.966 -9.750 1.00 98.88 311 LEU A O 1
ATOM 2450 N N . ASN A 1 312 ? 6.586 -5.744 -8.388 1.00 98.81 312 ASN A N 1
ATOM 2451 C CA . ASN A 1 312 ? 5.237 -5.531 -7.853 1.00 98.81 312 ASN A CA 1
ATOM 2452 C C . ASN A 1 312 ? 5.105 -4.171 -7.155 1.00 98.81 312 ASN A C 1
ATOM 2454 O O . ASN A 1 312 ? 4.118 -3.473 -7.374 1.00 98.81 312 ASN A O 1
ATOM 2458 N N . GLY A 1 313 ? 6.085 -3.779 -6.335 1.00 98.75 313 GLY A N 1
ATOM 2459 C CA . GLY A 1 313 ? 6.031 -2.518 -5.605 1.00 98.75 313 GLY A CA 1
ATOM 2460 C C . GLY A 1 313 ? 6.094 -1.309 -6.530 1.00 98.75 313 GLY A C 1
ATOM 2461 O O . GLY A 1 313 ? 5.364 -0.342 -6.307 1.00 98.75 313 GLY A O 1
ATOM 2462 N N . PHE A 1 314 ? 6.867 -1.398 -7.618 1.00 98.94 314 PHE A N 1
ATOM 2463 C CA . PHE A 1 314 ? 6.865 -0.382 -8.665 1.00 98.94 314 PHE A CA 1
ATOM 2464 C C . PHE A 1 314 ? 5.483 -0.247 -9.310 1.00 98.94 314 PHE A C 1
ATOM 2466 O O . PHE A 1 314 ? 4.931 0.851 -9.328 1.00 98.94 314 PHE A O 1
ATOM 2473 N N . MET A 1 315 ? 4.862 -1.349 -9.743 1.00 98.88 315 MET A N 1
ATOM 2474 C CA . MET A 1 315 ? 3.524 -1.301 -10.346 1.00 98.88 315 MET A CA 1
ATOM 2475 C C . MET A 1 315 ? 2.453 -0.779 -9.377 1.00 98.88 315 MET A C 1
ATOM 2477 O O . MET A 1 315 ? 1.653 0.062 -9.774 1.00 98.88 315 MET A O 1
ATOM 2481 N N . TYR A 1 316 ? 2.460 -1.181 -8.099 1.00 98.88 316 TYR A N 1
ATOM 2482 C CA . TYR A 1 316 ? 1.559 -0.597 -7.090 1.00 98.88 316 TYR A CA 1
ATOM 2483 C C . TYR A 1 316 ? 1.751 0.915 -6.937 1.00 98.88 316 TYR A C 1
ATOM 2485 O O . TYR A 1 316 ? 0.779 1.649 -6.750 1.00 98.88 316 TYR A O 1
ATOM 2493 N N . SER A 1 317 ? 2.992 1.393 -7.040 1.00 98.88 317 SER A N 1
ATOM 2494 C CA . SER A 1 317 ? 3.280 2.824 -7.004 1.00 98.88 317 SER A CA 1
ATOM 2495 C C . SER A 1 317 ? 2.679 3.568 -8.203 1.00 98.88 317 SER A C 1
ATOM 2497 O O . SER A 1 317 ? 2.062 4.615 -8.0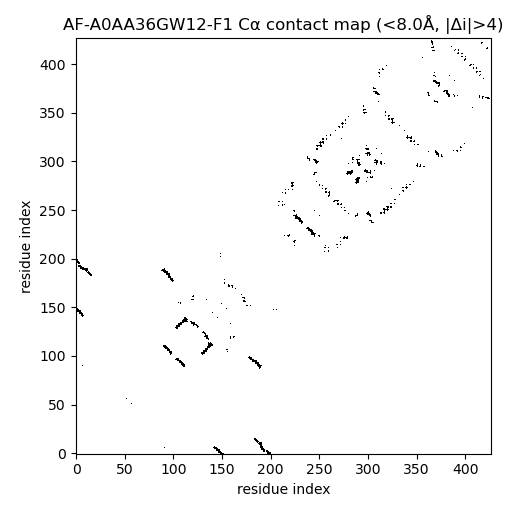12 1.00 98.88 317 SER A O 1
ATOM 2499 N N . LEU A 1 318 ? 2.739 2.982 -9.409 1.00 98.88 318 LEU A N 1
ATOM 2500 C CA . LEU A 1 318 ? 2.115 3.541 -10.614 1.00 98.88 318 LEU A CA 1
ATOM 2501 C C . LEU A 1 318 ? 0.592 3.620 -10.485 1.00 98.88 318 LEU A C 1
ATOM 2503 O O . LEU A 1 318 ? 0.005 4.626 -10.867 1.00 98.88 318 LEU A O 1
ATOM 2507 N N . ILE A 1 319 ? -0.043 2.601 -9.901 1.00 98.81 319 ILE A N 1
ATOM 2508 C CA . ILE A 1 319 ? -1.490 2.602 -9.637 1.00 98.81 319 ILE A CA 1
ATOM 2509 C C . ILE A 1 319 ? -1.878 3.777 -8.730 1.00 98.81 319 ILE A C 1
ATOM 2511 O O . ILE A 1 319 ? -2.820 4.505 -9.033 1.00 98.81 319 ILE A O 1
ATOM 2515 N N . GLY A 1 320 ? -1.118 4.016 -7.657 1.00 98.81 320 GLY A N 1
ATOM 2516 C CA . GLY A 1 320 ? -1.358 5.154 -6.768 1.00 98.81 320 GLY A CA 1
ATOM 2517 C C . GLY A 1 320 ? -1.179 6.513 -7.445 1.00 98.81 320 GLY A C 1
ATOM 2518 O O . GLY A 1 320 ? -1.985 7.419 -7.225 1.00 98.81 320 GLY A O 1
ATOM 2519 N N . LEU A 1 321 ? -0.151 6.650 -8.287 1.00 98.88 321 LEU A N 1
ATOM 2520 C CA . LEU A 1 321 ? 0.068 7.855 -9.092 1.00 98.88 321 LEU A CA 1
ATOM 2521 C C . LEU A 1 321 ? -1.086 8.077 -10.080 1.00 98.88 321 LEU A C 1
ATOM 2523 O O . LEU A 1 321 ? -1.598 9.192 -10.176 1.00 98.88 321 LEU A O 1
ATOM 2527 N N . PHE A 1 322 ? -1.543 7.016 -10.751 1.00 98.75 322 PHE A N 1
ATOM 2528 C CA . PHE A 1 322 ? -2.692 7.070 -11.650 1.00 98.75 322 PHE A CA 1
ATOM 2529 C C . PHE A 1 322 ? -3.961 7.515 -10.919 1.00 98.75 322 PHE A C 1
ATOM 2531 O O . PHE A 1 322 ? -4.621 8.449 -11.376 1.00 98.75 322 PHE A O 1
ATOM 2538 N N . ASP A 1 323 ? -4.267 6.903 -9.771 1.00 98.62 323 ASP A N 1
ATOM 2539 C CA . ASP A 1 323 ? -5.444 7.246 -8.973 1.00 98.62 323 ASP A CA 1
ATOM 2540 C C . ASP A 1 323 ? -5.460 8.744 -8.639 1.00 98.62 323 ASP A C 1
ATOM 2542 O O . ASP A 1 323 ? -6.461 9.413 -8.892 1.00 98.62 323 ASP A O 1
ATOM 2546 N N . LEU A 1 324 ? -4.350 9.292 -8.121 1.00 98.62 324 LEU A N 1
ATOM 2547 C CA . LEU A 1 324 ? -4.257 10.723 -7.816 1.00 98.62 324 LEU A CA 1
ATOM 2548 C C . LEU A 1 324 ? -4.345 11.595 -9.077 1.00 98.62 324 LEU A C 1
ATOM 2550 O O . LEU A 1 324 ? -5.022 12.616 -9.053 1.00 98.62 324 LEU A O 1
ATOM 2554 N N . SER A 1 325 ? -3.701 11.204 -10.178 1.00 98.25 325 SER A N 1
ATOM 2555 C CA . SER A 1 325 ? -3.747 11.975 -11.431 1.00 98.25 325 SER A CA 1
ATOM 2556 C C . SER A 1 325 ? -5.147 12.040 -12.055 1.00 98.25 325 SER A C 1
ATOM 2558 O O . SER A 1 325 ? -5.489 13.024 -12.703 1.00 98.25 325 SER A O 1
ATOM 2560 N N . SER A 1 326 ? -5.969 11.011 -11.831 1.00 96.81 326 SER A N 1
ATOM 2561 C CA . SER A 1 326 ? -7.295 10.860 -12.443 1.00 96.81 326 SER A CA 1
ATOM 2562 C C . SER A 1 326 ? -8.441 11.296 -11.525 1.00 96.81 326 SER A C 1
ATOM 2564 O O . SER A 1 326 ? -9.616 11.109 -11.858 1.00 96.81 326 SER A O 1
ATOM 2566 N N . VAL A 1 327 ? -8.139 11.851 -10.347 1.00 96.94 327 VAL A N 1
ATOM 2567 C CA . VAL A 1 327 ? -9.171 12.233 -9.381 1.00 96.94 327 VAL A CA 1
ATOM 2568 C C . VAL A 1 327 ? -10.004 13.409 -9.893 1.00 96.94 327 VAL A C 1
ATOM 2570 O O . VAL A 1 327 ? -9.491 14.452 -10.291 1.00 96.94 327 VAL A O 1
ATOM 2573 N N . SER A 1 328 ? -11.328 13.268 -9.840 1.00 94.25 328 SER A N 1
ATOM 2574 C CA . SER A 1 328 ? -12.245 14.369 -10.141 1.00 94.25 328 SER A CA 1
ATOM 2575 C C . SER A 1 328 ? -12.412 15.272 -8.921 1.00 94.25 328 SER A C 1
ATOM 2577 O O . SER A 1 328 ? -13.099 14.914 -7.961 1.00 94.25 328 SER A O 1
ATOM 2579 N N . ILE A 1 329 ? -11.798 16.452 -8.965 1.00 92.31 329 ILE A N 1
ATOM 2580 C CA . ILE A 1 329 ? -11.879 17.448 -7.894 1.00 92.31 329 ILE A CA 1
ATOM 2581 C C . ILE A 1 329 ? -13.203 18.217 -7.998 1.00 92.31 329 ILE A C 1
ATOM 2583 O O . ILE A 1 329 ? -13.557 18.732 -9.057 1.00 92.31 329 ILE A O 1
ATOM 2587 N N . ARG A 1 330 ? -13.948 18.296 -6.889 1.00 85.62 330 ARG A N 1
ATOM 2588 C CA . ARG A 1 330 ? -15.172 19.101 -6.763 1.00 85.62 330 ARG A CA 1
ATOM 2589 C C . ARG A 1 330 ? -14.930 20.285 -5.831 1.00 85.62 330 ARG A C 1
ATOM 2591 O O . ARG A 1 330 ? -14.520 20.084 -4.691 1.00 85.62 330 ARG A O 1
ATOM 2598 N N . GLY A 1 331 ? -15.272 21.485 -6.297 1.00 83.50 331 GLY A N 1
ATOM 2599 C CA . GLY A 1 331 ? -15.111 22.727 -5.537 1.00 83.50 331 GLY A CA 1
ATOM 2600 C C . GLY A 1 331 ? -13.683 23.272 -5.563 1.00 83.50 331 GLY A C 1
ATOM 2601 O O . GLY A 1 331 ? -12.833 22.792 -6.311 1.00 83.50 331 GLY A O 1
ATOM 2602 N N . GLU A 1 332 ? -13.438 24.301 -4.757 1.00 86.62 332 GLU A N 1
ATOM 2603 C CA . GLU A 1 332 ? -12.117 24.915 -4.634 1.00 86.62 332 GLU A CA 1
ATOM 2604 C C . GLU A 1 332 ? -11.191 24.055 -3.761 1.00 86.62 332 GLU A C 1
ATOM 2606 O O . GLU A 1 332 ? -11.558 23.589 -2.676 1.00 86.62 332 GLU A O 1
ATOM 2611 N N . VAL A 1 333 ? -9.967 23.852 -4.245 1.00 90.88 333 VAL A N 1
ATOM 2612 C CA . VAL A 1 333 ? -8.864 23.207 -3.523 1.00 90.88 333 VAL A CA 1
ATOM 2613 C C . VAL A 1 333 ? -7.646 24.120 -3.557 1.00 90.88 333 VAL A C 1
ATOM 2615 O O . VAL A 1 333 ? -7.538 24.982 -4.427 1.00 90.88 333 VAL A O 1
ATOM 2618 N N . ALA A 1 334 ? -6.715 23.922 -2.626 1.00 92.44 334 ALA A N 1
ATOM 2619 C CA . ALA A 1 334 ? -5.445 24.639 -2.641 1.00 92.44 334 ALA A CA 1
ATOM 2620 C C . ALA A 1 334 ? -4.657 24.352 -3.933 1.00 92.44 334 ALA A C 1
ATOM 2622 O O . ALA A 1 334 ? -4.697 23.234 -4.455 1.00 92.44 334 ALA A O 1
ATOM 2623 N N . ASP A 1 335 ? -3.885 25.331 -4.410 1.00 93.19 335 ASP A N 1
ATOM 2624 C CA . ASP A 1 335 ? -3.070 25.194 -5.625 1.00 93.19 335 ASP A CA 1
ATOM 2625 C C . ASP A 1 335 ? -2.099 24.009 -5.563 1.00 93.19 335 ASP A C 1
ATOM 2627 O O . ASP A 1 335 ? -1.903 23.316 -6.560 1.00 93.19 335 ASP A O 1
ATOM 2631 N N . GLU A 1 336 ? -1.557 23.719 -4.379 1.00 92.50 336 GLU A N 1
ATOM 2632 C CA . GLU A 1 336 ? -0.676 22.572 -4.130 1.00 92.50 336 GLU A CA 1
ATOM 2633 C C . GLU A 1 336 ? -1.334 21.232 -4.480 1.00 92.50 336 GLU A C 1
ATOM 2635 O O . GLU A 1 336 ? -0.664 20.325 -4.972 1.00 92.50 336 GLU A O 1
ATOM 2640 N N . VAL A 1 337 ? -2.650 21.110 -4.271 1.00 94.25 337 VAL A N 1
ATOM 2641 C CA . VAL A 1 337 ? -3.407 19.899 -4.614 1.00 94.25 337 VAL A CA 1
ATOM 2642 C C . VAL A 1 337 ? -3.543 19.760 -6.125 1.00 94.25 337 VAL A C 1
ATOM 2644 O O . VAL A 1 337 ? -3.314 18.682 -6.671 1.00 94.25 337 VAL A O 1
ATOM 2647 N N . ARG A 1 338 ? -3.871 20.856 -6.817 1.00 93.44 338 ARG A N 1
ATOM 2648 C CA . ARG A 1 338 ? -3.981 20.870 -8.280 1.00 93.44 338 ARG A CA 1
ATOM 2649 C C . ARG A 1 338 ? -2.637 20.533 -8.933 1.00 93.44 338 ARG A C 1
ATOM 2651 O O . ARG A 1 338 ? -2.568 19.601 -9.731 1.00 93.44 338 ARG A O 1
ATOM 2658 N N . LEU A 1 339 ? -1.563 21.198 -8.505 1.00 95.25 339 LEU A N 1
ATOM 2659 C CA . LEU A 1 339 ? -0.192 20.899 -8.937 1.00 95.25 339 LEU A CA 1
ATOM 2660 C C . LEU A 1 339 ? 0.213 19.457 -8.601 1.00 95.25 339 LEU A C 1
ATOM 2662 O O . LEU A 1 339 ? 0.930 18.816 -9.367 1.00 95.25 339 LEU A O 1
ATOM 2666 N N . GLY A 1 340 ? -0.264 18.921 -7.474 1.00 96.62 340 GLY A N 1
ATOM 2667 C CA . GLY A 1 340 ? -0.093 17.519 -7.104 1.00 96.62 340 GLY A CA 1
ATOM 2668 C C . GLY A 1 340 ? -0.659 16.557 -8.150 1.00 96.62 340 GLY A C 1
ATOM 2669 O O . GLY A 1 340 ? 0.037 15.633 -8.562 1.00 96.62 340 GLY A O 1
ATOM 2670 N N . THR A 1 341 ? -1.878 16.787 -8.643 1.00 96.88 341 THR A N 1
ATOM 2671 C CA . THR A 1 341 ? -2.479 15.922 -9.680 1.00 96.88 341 THR A CA 1
ATOM 2672 C C . THR A 1 341 ? -1.698 15.941 -10.999 1.00 96.88 341 THR A C 1
ATOM 2674 O O . THR A 1 341 ? -1.467 14.887 -11.594 1.00 96.88 341 THR A O 1
ATOM 2677 N N . GLU A 1 342 ? -1.196 17.109 -11.409 1.00 96.94 342 GLU A N 1
ATOM 2678 C CA . GLU A 1 342 ? -0.356 17.258 -12.604 1.00 96.94 342 GLU A CA 1
ATOM 2679 C C . GLU A 1 342 ? 0.990 16.534 -12.437 1.00 96.94 342 GLU A C 1
ATOM 2681 O O . GLU A 1 342 ? 1.402 15.760 -13.305 1.00 96.94 342 GLU A O 1
ATOM 2686 N N . ARG A 1 343 ? 1.646 16.699 -11.279 1.00 98.12 343 ARG A N 1
ATOM 2687 C CA . ARG A 1 343 ? 2.886 15.980 -10.933 1.00 98.12 343 ARG A CA 1
ATOM 2688 C C . ARG A 1 343 ? 2.681 14.468 -10.925 1.00 98.12 343 ARG A C 1
ATOM 2690 O O . ARG A 1 343 ? 3.506 13.743 -11.479 1.00 98.12 343 ARG A O 1
ATOM 2697 N N . ALA A 1 344 ? 1.578 13.990 -10.349 1.00 98.75 344 ALA A N 1
ATOM 2698 C CA . ALA A 1 344 ? 1.234 12.571 -10.350 1.00 98.75 344 ALA A CA 1
ATOM 2699 C C . ALA A 1 344 ? 1.082 12.028 -11.779 1.00 98.75 344 ALA A C 1
ATOM 2701 O O . ALA A 1 344 ? 1.594 10.949 -12.071 1.00 98.75 344 ALA A O 1
ATOM 2702 N N . SER A 1 345 ? 0.464 12.798 -12.683 1.00 98.56 345 SER A N 1
ATOM 2703 C CA . SER A 1 345 ? 0.331 12.429 -14.098 1.00 98.56 345 SER A CA 1
ATOM 2704 C C . SER A 1 345 ? 1.689 12.293 -14.796 1.00 98.56 345 SER A C 1
ATOM 2706 O O . SER A 1 345 ? 1.901 11.341 -15.549 1.00 98.56 345 SER A O 1
ATOM 2708 N N . ILE A 1 346 ? 2.622 13.217 -14.545 1.00 98.62 346 ILE A N 1
ATOM 2709 C CA . ILE A 1 346 ? 3.975 13.182 -15.128 1.00 98.62 346 ILE A CA 1
ATOM 2710 C C . ILE A 1 346 ? 4.752 11.964 -14.614 1.00 98.62 346 ILE A C 1
ATOM 2712 O O . ILE A 1 346 ? 5.335 11.216 -15.402 1.00 98.62 346 ILE A O 1
ATOM 2716 N N . LEU A 1 347 ? 4.730 11.739 -13.297 1.00 98.81 347 LEU A N 1
ATOM 2717 C CA . LEU A 1 347 ? 5.392 10.599 -12.657 1.00 98.81 347 LEU A CA 1
ATOM 2718 C C . LEU A 1 347 ? 4.811 9.265 -13.140 1.00 98.81 347 LEU A C 1
ATOM 2720 O O . LEU A 1 347 ? 5.572 8.340 -13.425 1.00 98.81 347 LEU A O 1
ATOM 2724 N N . PHE A 1 348 ? 3.485 9.173 -13.276 1.00 98.81 348 PHE A N 1
ATOM 2725 C CA . PHE A 1 348 ? 2.813 7.994 -13.816 1.00 98.81 348 PHE A CA 1
ATOM 2726 C C . PHE A 1 348 ? 3.253 7.710 -15.254 1.00 98.81 348 PHE A C 1
ATOM 2728 O O . PHE A 1 348 ? 3.671 6.592 -15.542 1.00 98.81 348 PHE A O 1
ATOM 2735 N N . SER A 1 349 ? 3.220 8.716 -16.135 1.00 98.50 349 SER A N 1
ATOM 2736 C CA . SER A 1 349 ? 3.625 8.552 -17.537 1.00 98.50 349 SER A CA 1
ATOM 2737 C C . SER A 1 349 ? 5.076 8.088 -17.652 1.00 98.50 349 SER A C 1
ATOM 2739 O O . SER A 1 349 ? 5.357 7.102 -18.328 1.00 98.50 349 SER A O 1
ATOM 2741 N N . SER A 1 350 ? 5.993 8.752 -16.941 1.00 98.56 350 SER A N 1
ATOM 2742 C CA . SER A 1 350 ? 7.415 8.402 -16.971 1.00 98.56 350 SER A CA 1
ATOM 2743 C C . SER A 1 350 ? 7.678 7.004 -16.401 1.00 98.56 350 SER A C 1
ATOM 2745 O O . SER A 1 350 ? 8.468 6.248 -16.961 1.00 98.56 350 SER A O 1
ATOM 2747 N N . GLY A 1 351 ? 6.984 6.626 -15.325 1.00 98.69 351 GLY A N 1
ATOM 2748 C CA . GLY A 1 351 ? 7.083 5.286 -14.755 1.00 98.69 351 GLY A CA 1
ATOM 2749 C C . GLY A 1 351 ? 6.491 4.197 -15.657 1.00 98.69 351 GLY A C 1
ATOM 2750 O O . GLY A 1 351 ? 7.037 3.098 -15.730 1.00 98.69 351 GLY A O 1
ATOM 2751 N N . LEU A 1 352 ? 5.418 4.495 -16.393 1.00 98.56 352 LEU A N 1
ATOM 2752 C CA . LEU A 1 352 ? 4.830 3.574 -17.364 1.00 98.56 352 LEU A CA 1
ATOM 2753 C C . LEU A 1 352 ? 5.772 3.329 -18.553 1.00 98.56 352 LEU A C 1
ATOM 2755 O O . LEU A 1 352 ? 5.921 2.186 -18.986 1.00 98.56 352 LEU A O 1
ATOM 2759 N N . ASP A 1 353 ? 6.461 4.368 -19.032 1.00 98.56 353 ASP A N 1
ATOM 2760 C CA . ASP A 1 353 ? 7.505 4.233 -20.055 1.00 98.56 353 ASP A CA 1
ATOM 2761 C C . ASP A 1 353 ? 8.662 3.349 -19.577 1.00 98.56 353 ASP A C 1
ATOM 2763 O O . ASP A 1 353 ? 9.102 2.450 -20.298 1.00 98.56 353 ASP A O 1
ATOM 2767 N N . SER A 1 354 ? 9.106 3.530 -18.331 1.00 98.69 354 SER A N 1
ATOM 2768 C CA . SER A 1 354 ? 10.099 2.647 -17.715 1.00 98.69 354 SER A CA 1
ATOM 2769 C C . SER A 1 354 ? 9.612 1.208 -17.583 1.00 98.69 354 SER A C 1
ATOM 2771 O O . SER A 1 354 ? 10.377 0.283 -17.855 1.00 98.69 354 SER A O 1
ATOM 2773 N N . LEU A 1 355 ? 8.348 0.994 -17.195 1.00 98.75 355 LEU A N 1
ATOM 2774 C CA . LEU A 1 355 ? 7.778 -0.349 -17.101 1.00 98.75 355 LEU A CA 1
ATOM 2775 C C . LEU A 1 355 ? 7.834 -1.046 -18.461 1.00 98.75 355 LEU A C 1
ATOM 2777 O O . LEU A 1 355 ? 8.321 -2.167 -18.534 1.00 98.75 355 LEU A O 1
ATOM 2781 N N . ARG A 1 356 ? 7.415 -0.381 -19.545 1.00 98.44 356 ARG A N 1
ATOM 2782 C CA . ARG A 1 356 ? 7.485 -0.941 -20.908 1.00 98.44 356 ARG A CA 1
ATOM 2783 C C . ARG A 1 356 ? 8.903 -1.355 -21.289 1.00 98.44 356 ARG A C 1
ATOM 2785 O O . ARG A 1 356 ? 9.098 -2.445 -21.820 1.00 98.44 356 ARG A O 1
ATOM 2792 N N . ALA A 1 357 ? 9.876 -0.485 -21.023 1.00 98.38 357 ALA A N 1
ATOM 2793 C CA . ALA A 1 357 ? 11.262 -0.705 -21.413 1.00 98.38 357 ALA A CA 1
ATOM 2794 C C . ALA A 1 357 ? 11.933 -1.829 -20.608 1.00 98.38 357 ALA A C 1
ATOM 2796 O O . ALA A 1 357 ? 12.695 -2.620 -21.162 1.00 98.38 357 ALA A O 1
ATOM 2797 N N . LEU A 1 358 ? 11.648 -1.910 -19.306 1.00 98.44 358 LEU A N 1
ATOM 2798 C CA . LEU A 1 358 ? 12.357 -2.796 -18.382 1.00 98.44 358 LEU A CA 1
ATOM 2799 C C . LEU A 1 358 ? 11.625 -4.114 -18.101 1.00 98.44 358 LEU A C 1
ATOM 2801 O O . LEU A 1 358 ? 12.268 -5.069 -17.671 1.00 98.44 358 LEU A O 1
ATOM 2805 N N . LEU A 1 359 ? 10.314 -4.214 -18.358 1.00 98.56 359 LEU A N 1
ATOM 2806 C CA . LEU A 1 359 ? 9.526 -5.427 -18.098 1.00 98.56 359 LEU A CA 1
ATOM 2807 C C . LEU A 1 359 ? 10.115 -6.708 -18.725 1.00 98.56 359 LEU A C 1
ATOM 2809 O O . LEU A 1 359 ? 10.087 -7.736 -18.043 1.00 98.56 359 LEU A O 1
ATOM 2813 N N . PRO A 1 360 ? 10.709 -6.694 -19.940 1.00 98.00 360 PRO A N 1
ATOM 2814 C CA . PRO A 1 360 ? 11.363 -7.881 -20.495 1.00 98.00 360 PRO A CA 1
ATOM 2815 C C . PRO A 1 360 ? 12.479 -8.460 -19.613 1.00 98.00 360 PRO A C 1
ATOM 2817 O O . PRO A 1 360 ? 12.702 -9.666 -19.643 1.00 98.00 360 PRO A O 1
ATOM 2820 N N . LEU A 1 361 ? 13.143 -7.644 -18.782 1.00 98.31 361 LEU A N 1
ATOM 2821 C CA . LEU A 1 361 ? 14.184 -8.112 -17.855 1.00 98.31 361 LEU A CA 1
ATOM 2822 C C . LEU A 1 361 ? 13.635 -9.017 -16.746 1.00 98.31 361 LEU A C 1
ATOM 2824 O O . LEU A 1 361 ? 14.398 -9.733 -16.105 1.00 98.31 361 LEU A O 1
ATOM 2828 N N . TYR A 1 362 ? 12.323 -8.985 -16.508 1.00 98.69 362 TYR A N 1
ATOM 2829 C CA . TYR A 1 362 ? 11.659 -9.804 -15.500 1.00 98.69 362 TYR A CA 1
ATOM 2830 C C . TYR A 1 362 ? 11.080 -11.097 -16.071 1.00 98.69 362 TYR A C 1
ATOM 2832 O O . TYR A 1 362 ? 10.549 -11.892 -15.301 1.00 98.69 362 TYR A O 1
ATOM 2840 N N . ASP A 1 363 ? 11.157 -11.326 -17.380 1.00 98.50 363 ASP A N 1
ATOM 2841 C CA . ASP A 1 363 ? 10.641 -12.525 -18.037 1.00 98.50 363 ASP A CA 1
ATOM 2842 C C . ASP A 1 363 ? 11.737 -13.589 -18.158 1.00 98.50 363 ASP A C 1
ATOM 2844 O O . ASP A 1 363 ? 12.752 -13.383 -18.819 1.00 98.50 363 ASP A O 1
ATOM 2848 N N . THR A 1 364 ? 11.541 -14.753 -17.536 1.00 98.19 364 THR A N 1
ATOM 2849 C CA . THR A 1 364 ? 12.515 -15.857 -17.616 1.00 98.19 364 THR A CA 1
ATOM 2850 C C . THR A 1 364 ? 12.261 -16.813 -18.779 1.00 98.19 364 THR A C 1
ATOM 2852 O O . THR A 1 364 ? 12.992 -17.786 -18.948 1.00 98.19 364 THR A O 1
ATOM 2855 N N . GLY A 1 365 ? 11.189 -16.604 -19.544 1.00 98.25 365 GLY A N 1
ATOM 2856 C CA . GLY A 1 365 ? 10.687 -17.560 -20.525 1.00 98.25 365 GLY A CA 1
ATOM 2857 C C . GLY A 1 365 ? 9.808 -18.666 -19.928 1.00 98.25 365 GLY A C 1
ATOM 2858 O O . GLY A 1 365 ? 9.256 -19.467 -20.677 1.00 98.25 365 GLY A O 1
ATOM 2859 N N . SER A 1 366 ? 9.659 -18.753 -18.603 1.00 98.12 366 SER A N 1
ATOM 2860 C CA . SER A 1 366 ? 8.791 -19.750 -17.948 1.00 98.12 366 SER A CA 1
ATOM 2861 C C . SER A 1 366 ? 8.253 -19.305 -16.584 1.00 98.12 366 SER A C 1
ATOM 2863 O O . SER A 1 366 ? 7.875 -20.132 -15.758 1.00 98.12 366 SER A O 1
ATOM 2865 N N . GLY A 1 367 ? 8.294 -18.007 -16.309 1.00 98.38 367 GLY A N 1
ATOM 2866 C CA . GLY A 1 367 ? 7.906 -17.385 -15.051 1.00 98.38 367 GLY A CA 1
ATOM 2867 C C . GLY A 1 367 ? 8.375 -15.934 -15.030 1.00 98.38 367 GLY A C 1
ATOM 2868 O O . GLY A 1 367 ? 8.801 -15.398 -16.053 1.00 98.38 367 GLY A O 1
ATOM 2869 N N . SER A 1 368 ? 8.321 -15.307 -13.856 1.00 98.69 368 SER A N 1
ATOM 2870 C CA . SER A 1 368 ? 8.841 -13.951 -13.669 1.00 98.69 368 SER A CA 1
ATOM 2871 C C . SER A 1 368 ? 9.897 -13.873 -12.571 1.00 98.69 368 SER A C 1
ATOM 2873 O O . SER A 1 368 ? 9.860 -14.639 -11.607 1.00 98.69 368 SER A O 1
ATOM 2875 N N . ILE A 1 369 ? 10.795 -12.902 -12.670 1.00 98.69 369 ILE A N 1
ATOM 2876 C CA . ILE A 1 369 ? 11.741 -12.530 -11.614 1.00 98.69 369 ILE A CA 1
ATOM 2877 C C . ILE A 1 369 ? 11.047 -11.544 -10.659 1.00 98.69 369 ILE A C 1
ATOM 2879 O O . ILE A 1 369 ? 10.217 -10.747 -11.086 1.00 98.69 369 ILE A O 1
ATOM 2883 N N . TYR A 1 370 ? 11.331 -11.620 -9.358 1.00 98.69 370 TYR A N 1
ATOM 2884 C CA . TYR A 1 370 ? 10.768 -10.703 -8.358 1.00 98.69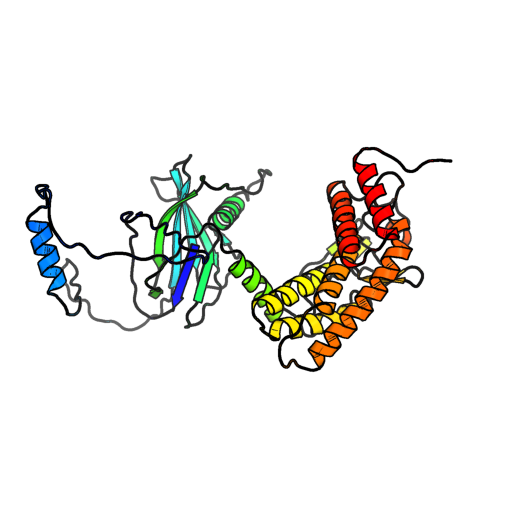 370 TYR A CA 1
ATOM 2885 C C . TYR A 1 370 ? 11.416 -9.312 -8.425 1.00 98.69 370 TYR A C 1
ATOM 2887 O O . TYR A 1 370 ? 10.746 -8.287 -8.310 1.00 98.69 370 TYR A O 1
ATOM 2895 N N . ASP A 1 371 ? 12.735 -9.286 -8.617 1.00 98.50 371 ASP A N 1
ATOM 2896 C CA . ASP A 1 371 ? 13.553 -8.078 -8.597 1.00 98.50 371 ASP A CA 1
ATOM 2897 C C . ASP A 1 371 ? 14.844 -8.239 -9.420 1.00 98.50 371 ASP A C 1
ATOM 2899 O O . ASP A 1 371 ? 15.248 -9.356 -9.765 1.00 98.50 371 ASP A O 1
ATOM 2903 N N . LEU A 1 372 ? 15.523 -7.131 -9.723 1.00 98.06 372 LEU A N 1
ATOM 2904 C CA . LEU A 1 372 ? 16.745 -7.142 -10.537 1.00 98.06 372 LEU A CA 1
ATOM 2905 C C . LEU A 1 372 ? 18.032 -7.135 -9.702 1.00 98.06 372 LEU A C 1
ATOM 2907 O O . LEU A 1 372 ? 19.100 -6.792 -10.213 1.00 98.06 372 LEU A O 1
ATOM 2911 N N . ARG A 1 373 ? 17.993 -7.585 -8.435 1.00 95.19 373 ARG A N 1
ATOM 2912 C CA . ARG A 1 373 ? 19.194 -7.616 -7.574 1.00 95.19 373 ARG A CA 1
ATOM 2913 C C . ARG A 1 373 ? 20.333 -8.447 -8.160 1.00 95.19 373 ARG A C 1
ATOM 2915 O O . ARG A 1 373 ? 21.488 -8.232 -7.820 1.00 95.19 373 ARG A O 1
ATOM 2922 N N . HIS A 1 374 ? 20.016 -9.416 -9.015 1.00 95.75 374 HIS A N 1
ATOM 2923 C CA . HIS A 1 374 ? 20.996 -10.273 -9.672 1.00 95.75 374 HIS A CA 1
ATOM 2924 C C . HIS A 1 374 ? 21.928 -9.488 -10.609 1.00 95.75 374 HIS A C 1
ATOM 2926 O O . HIS A 1 374 ? 23.096 -9.854 -10.726 1.00 95.75 374 HIS A O 1
ATOM 2932 N N . ILE A 1 375 ? 21.448 -8.376 -11.185 1.00 94.12 375 ILE A N 1
ATOM 2933 C CA . ILE A 1 375 ? 22.245 -7.454 -12.005 1.00 94.12 375 ILE A CA 1
ATOM 2934 C C . ILE A 1 375 ? 23.249 -6.700 -11.124 1.00 94.12 375 ILE A C 1
ATOM 2936 O O . ILE A 1 375 ? 24.442 -6.715 -11.406 1.00 94.12 375 ILE A O 1
ATOM 2940 N N . GLY A 1 376 ? 22.778 -6.078 -10.036 1.00 91.94 376 GLY A N 1
ATOM 2941 C CA . GLY A 1 376 ? 23.619 -5.245 -9.165 1.00 91.94 376 GLY A CA 1
ATOM 2942 C C . GLY A 1 376 ? 24.518 -6.021 -8.195 1.00 91.94 376 GLY A C 1
ATOM 2943 O O . GLY A 1 376 ? 25.576 -5.533 -7.816 1.00 91.94 376 GLY A O 1
ATOM 2944 N N . LEU A 1 377 ? 24.112 -7.224 -7.778 1.00 95.06 377 LEU A N 1
ATOM 2945 C CA . LEU A 1 377 ? 24.851 -8.056 -6.817 1.00 95.06 377 LEU A CA 1
ATOM 2946 C C . LEU A 1 377 ? 25.630 -9.204 -7.468 1.00 95.06 377 LEU A C 1
ATOM 2948 O O . LEU A 1 377 ? 26.259 -9.974 -6.742 1.00 95.06 377 LEU A O 1
ATOM 2952 N N . HIS A 1 378 ? 25.550 -9.363 -8.792 1.00 94.88 378 HIS A N 1
ATOM 2953 C CA . HIS A 1 378 ? 26.175 -10.464 -9.536 1.00 94.88 378 HIS A CA 1
ATOM 2954 C C . HIS A 1 378 ? 25.853 -11.842 -8.931 1.00 94.88 378 HIS A C 1
ATOM 2956 O O . HIS A 1 378 ? 26.732 -12.649 -8.628 1.00 94.88 378 HIS A O 1
ATOM 2962 N N . THR A 1 379 ? 24.562 -12.088 -8.701 1.00 94.75 379 THR A N 1
ATOM 2963 C CA . THR A 1 379 ? 24.047 -13.315 -8.069 1.00 94.75 379 THR A CA 1
ATOM 2964 C C . THR A 1 379 ? 23.028 -14.016 -8.963 1.00 94.75 379 THR A C 1
ATOM 2966 O O . THR A 1 379 ? 22.695 -13.521 -10.035 1.00 94.75 379 THR A O 1
ATOM 2969 N N . ALA A 1 380 ? 22.531 -15.182 -8.543 1.00 96.62 380 ALA A N 1
ATOM 2970 C CA . ALA A 1 380 ? 21.428 -15.840 -9.235 1.00 96.62 380 ALA A CA 1
ATOM 2971 C C . ALA A 1 380 ? 20.137 -14.988 -9.176 1.00 96.62 380 ALA A C 1
ATOM 2973 O O . ALA A 1 380 ? 19.907 -14.304 -8.172 1.00 96.62 380 ALA A O 1
ATOM 2974 N N . PRO A 1 381 ? 19.270 -15.042 -10.207 1.00 97.56 381 PRO A N 1
ATOM 2975 C CA . PRO A 1 381 ? 17.975 -14.367 -10.198 1.00 97.56 381 PRO A CA 1
ATOM 2976 C C . PRO A 1 381 ? 17.112 -14.739 -8.992 1.00 97.56 381 PRO A C 1
ATOM 2978 O O . PRO A 1 381 ? 16.942 -15.914 -8.665 1.00 97.56 381 PRO A O 1
ATOM 2981 N N . ASN A 1 382 ? 16.505 -13.732 -8.365 1.00 97.88 382 ASN A N 1
ATOM 2982 C CA . ASN A 1 382 ? 15.499 -13.941 -7.332 1.00 97.88 382 ASN A CA 1
ATOM 2983 C C . ASN A 1 382 ? 14.141 -14.219 -7.997 1.00 97.88 382 ASN A C 1
ATOM 2985 O O . ASN A 1 382 ? 13.397 -13.289 -8.314 1.00 97.88 382 ASN A O 1
ATOM 2989 N N . LEU A 1 383 ? 13.841 -15.489 -8.274 1.00 98.19 383 LEU A N 1
ATOM 2990 C CA . LEU A 1 383 ? 12.600 -15.884 -8.946 1.00 98.19 383 LEU A CA 1
ATOM 2991 C C . LEU A 1 383 ? 11.367 -15.524 -8.107 1.00 98.19 383 LEU A C 1
ATOM 2993 O O . LEU A 1 383 ? 11.322 -15.771 -6.901 1.00 98.19 383 LEU A O 1
ATOM 2997 N N . ALA A 1 384 ? 10.337 -14.982 -8.756 1.00 98.19 384 ALA A N 1
ATOM 2998 C CA . ALA A 1 384 ? 9.055 -14.776 -8.105 1.00 98.19 384 ALA A CA 1
ATOM 2999 C C . ALA A 1 384 ? 8.374 -16.134 -7.891 1.00 98.19 384 ALA A C 1
ATOM 3001 O O . ALA A 1 384 ? 8.135 -16.883 -8.838 1.00 98.19 384 ALA A O 1
ATOM 3002 N N . ARG A 1 385 ? 8.027 -16.439 -6.638 1.00 97.94 385 ARG A N 1
ATOM 3003 C CA . ARG A 1 385 ? 7.103 -17.537 -6.315 1.00 97.94 385 ARG A CA 1
ATOM 3004 C C . ARG A 1 385 ? 5.751 -17.331 -7.013 1.00 97.94 385 ARG A C 1
ATOM 3006 O O . ARG A 1 385 ? 5.394 -16.203 -7.346 1.00 97.94 385 ARG A O 1
ATOM 3013 N N . TRP A 1 386 ? 5.004 -18.412 -7.237 1.00 97.94 386 TRP A N 1
ATOM 3014 C CA . TRP A 1 386 ? 3.804 -18.400 -8.087 1.00 97.94 386 TRP A CA 1
ATOM 3015 C C . TRP A 1 386 ? 2.714 -17.413 -7.656 1.00 97.94 386 TRP A C 1
ATOM 3017 O O . TRP A 1 386 ? 2.048 -16.838 -8.509 1.00 97.94 386 TRP A O 1
ATOM 3027 N N . ASP A 1 387 ? 2.558 -17.154 -6.362 1.00 97.19 387 ASP A N 1
ATOM 3028 C CA . ASP A 1 387 ? 1.651 -16.119 -5.861 1.00 97.19 387 ASP A CA 1
ATOM 3029 C C . ASP A 1 387 ? 2.133 -14.702 -6.217 1.00 97.19 387 ASP A C 1
ATOM 3031 O O . ASP A 1 387 ? 1.317 -13.876 -6.614 1.00 97.19 387 ASP A O 1
ATOM 3035 N N . TYR A 1 388 ? 3.441 -14.415 -6.191 1.00 98.38 388 TYR A N 1
ATOM 3036 C CA . TYR A 1 388 ? 3.957 -13.148 -6.732 1.00 98.38 388 TYR A CA 1
ATOM 3037 C C . TYR A 1 388 ? 3.884 -13.080 -8.254 1.00 98.38 388 TYR A C 1
ATOM 3039 O O . TYR A 1 388 ? 3.595 -12.019 -8.797 1.00 98.38 388 TYR A O 1
ATOM 3047 N N . HIS A 1 389 ? 4.101 -14.195 -8.950 1.00 98.69 389 HIS A N 1
ATOM 3048 C CA . HIS A 1 389 ? 3.890 -14.251 -10.393 1.00 98.69 389 HIS A CA 1
ATOM 3049 C C . HIS A 1 389 ? 2.436 -13.897 -10.752 1.00 98.69 389 HIS A C 1
ATOM 3051 O O . HIS A 1 389 ? 2.198 -13.068 -11.629 1.00 98.69 389 HIS A O 1
ATOM 3057 N N . ALA A 1 390 ? 1.465 -14.436 -10.008 1.00 98.50 390 ALA A N 1
ATOM 3058 C CA . ALA A 1 390 ? 0.057 -14.073 -10.144 1.00 98.50 390 ALA A CA 1
ATOM 3059 C C . ALA A 1 390 ? -0.201 -12.591 -9.816 1.00 98.50 390 ALA A C 1
ATOM 3061 O O . ALA A 1 390 ? -0.975 -11.941 -10.517 1.00 98.50 390 ALA A O 1
ATOM 3062 N N . VAL A 1 391 ? 0.479 -12.023 -8.810 1.00 98.50 391 VAL A N 1
ATOM 3063 C CA . VAL A 1 391 ? 0.428 -10.576 -8.527 1.00 98.50 391 VAL A CA 1
ATOM 3064 C C . VAL A 1 391 ? 0.967 -9.759 -9.705 1.00 98.50 391 VAL A C 1
ATOM 3066 O O . VAL A 1 391 ? 0.338 -8.773 -10.077 1.00 98.50 391 VAL A O 1
ATOM 3069 N N . HIS A 1 392 ? 2.074 -10.160 -10.337 1.00 98.75 392 HIS A N 1
ATOM 3070 C CA . HIS A 1 392 ? 2.583 -9.471 -11.527 1.00 98.75 392 HIS A CA 1
ATOM 3071 C C . HIS A 1 392 ? 1.561 -9.486 -12.666 1.00 98.75 392 HIS A C 1
ATOM 3073 O O . HIS A 1 392 ? 1.278 -8.436 -13.235 1.00 98.75 392 HIS A O 1
ATOM 3079 N N . VAL A 1 393 ? 0.957 -10.644 -12.952 1.00 98.62 393 VAL A N 1
ATOM 3080 C CA . VAL A 1 393 ? -0.122 -10.767 -13.946 1.00 98.62 393 VAL A CA 1
ATOM 3081 C C . VAL A 1 393 ? -1.287 -9.838 -13.613 1.00 98.62 393 VAL A C 1
ATOM 3083 O O . VAL A 1 393 ? -1.739 -9.089 -14.476 1.00 98.62 393 VAL A O 1
ATOM 3086 N N . TYR A 1 394 ? -1.765 -9.873 -12.367 1.00 98.38 394 TYR A N 1
ATOM 3087 C CA . TYR A 1 394 ? -2.896 -9.064 -11.922 1.00 98.38 394 TYR A CA 1
ATOM 3088 C C . TYR A 1 394 ? -2.626 -7.567 -12.103 1.00 98.38 394 TYR A C 1
ATOM 3090 O O . TYR A 1 394 ? -3.452 -6.854 -12.668 1.00 98.38 394 TYR A O 1
ATOM 3098 N N . LEU A 1 395 ? -1.454 -7.097 -11.675 1.00 98.69 395 LEU A N 1
ATOM 3099 C CA . LEU A 1 395 ? -1.074 -5.690 -11.775 1.00 98.69 395 LEU A CA 1
ATOM 3100 C C . LEU A 1 395 ? -0.864 -5.248 -13.223 1.00 98.69 395 LEU A C 1
ATOM 3102 O O . LEU A 1 395 ? -1.316 -4.165 -13.584 1.00 98.69 395 LEU A O 1
ATOM 3106 N N . LEU A 1 396 ? -0.259 -6.088 -14.068 1.00 98.69 396 LEU A N 1
ATOM 3107 C CA . LEU A 1 396 ? -0.146 -5.803 -15.498 1.00 98.69 396 LEU A CA 1
ATOM 3108 C C . LEU A 1 396 ? -1.529 -5.687 -16.141 1.00 98.69 396 LEU A C 1
ATOM 3110 O O . LEU A 1 396 ? -1.799 -4.692 -16.801 1.00 98.69 396 LEU A O 1
ATOM 3114 N N . LYS A 1 397 ? -2.438 -6.642 -15.903 1.00 98.31 397 LYS A N 1
ATOM 3115 C CA . LYS A 1 397 ? -3.806 -6.579 -16.443 1.00 98.31 397 LYS A CA 1
ATOM 3116 C C . LYS A 1 397 ? -4.579 -5.366 -15.927 1.00 98.31 397 LYS A C 1
ATOM 3118 O O . LYS A 1 397 ? -5.329 -4.763 -16.689 1.00 98.31 397 LYS A O 1
ATOM 3123 N N . TRP A 1 398 ? -4.368 -4.969 -14.675 1.00 97.81 398 TRP A N 1
ATOM 3124 C CA . TRP A 1 398 ? -4.950 -3.743 -14.133 1.00 97.81 398 TRP A CA 1
ATOM 3125 C C . TRP A 1 398 ? -4.424 -2.499 -14.866 1.00 97.81 398 TRP A C 1
ATOM 3127 O O . TRP A 1 398 ? -5.210 -1.672 -15.324 1.00 97.81 398 TRP A O 1
ATOM 3137 N N . LEU A 1 399 ? -3.104 -2.399 -15.062 1.00 98.31 399 LEU A N 1
ATOM 3138 C CA . LEU A 1 399 ? -2.480 -1.317 -15.831 1.00 98.31 399 LEU A CA 1
ATOM 3139 C C . LEU A 1 399 ? -2.936 -1.312 -17.299 1.00 98.31 399 LEU A C 1
ATOM 3141 O O . LEU A 1 399 ? -3.141 -0.247 -17.872 1.00 98.31 399 LEU A O 1
ATOM 3145 N N . VAL A 1 400 ? -3.160 -2.473 -17.913 1.00 98.38 400 VAL A N 1
ATOM 3146 C CA . VAL A 1 400 ? -3.723 -2.573 -19.270 1.00 98.38 400 VAL A CA 1
ATOM 3147 C C . VAL A 1 400 ? -5.143 -2.015 -19.314 1.00 98.38 400 VAL A C 1
ATOM 3149 O O . VAL A 1 400 ? -5.467 -1.273 -20.235 1.00 98.38 400 VAL A O 1
ATOM 3152 N N . GLN A 1 401 ? -5.985 -2.302 -18.316 1.00 97.38 401 GLN A N 1
ATOM 3153 C CA . GLN A 1 401 ? -7.357 -1.784 -18.282 1.00 97.38 401 GLN A CA 1
ATOM 3154 C C . GLN A 1 401 ? -7.416 -0.255 -18.228 1.00 97.38 401 GLN A C 1
ATOM 3156 O O . GLN A 1 401 ? -8.312 0.333 -18.830 1.00 97.38 401 GLN A O 1
ATOM 3161 N N . ILE A 1 402 ? -6.471 0.388 -17.537 1.00 95.38 402 ILE A N 1
ATOM 3162 C CA . ILE A 1 402 ? -6.441 1.852 -17.432 1.00 95.38 402 ILE A CA 1
ATOM 3163 C C . ILE A 1 402 ? -5.721 2.540 -18.603 1.00 95.38 402 ILE A C 1
ATOM 3165 O O . ILE A 1 402 ? -6.039 3.684 -18.913 1.00 95.38 402 ILE A O 1
ATOM 3169 N N . THR A 1 403 ? -4.765 1.877 -19.263 1.00 96.44 403 THR A N 1
ATOM 3170 C CA . THR A 1 403 ? -3.912 2.507 -20.297 1.00 96.44 403 THR A CA 1
ATOM 3171 C C . THR A 1 403 ? -4.200 2.040 -21.722 1.00 96.44 403 THR A C 1
ATOM 3173 O O . THR A 1 403 ? -3.844 2.734 -22.671 1.00 96.44 403 THR A O 1
ATOM 3176 N N . GLY A 1 404 ? -4.802 0.862 -21.897 1.00 97.19 404 GLY A N 1
ATOM 3177 C CA . GLY A 1 404 ? -4.923 0.193 -23.194 1.00 97.19 404 GLY A CA 1
ATOM 3178 C C . GLY A 1 404 ? -3.591 -0.311 -23.765 1.00 97.19 404 GLY A C 1
ATOM 3179 O O . GLY A 1 404 ? -3.493 -0.534 -24.973 1.00 97.19 404 GLY A O 1
ATOM 3180 N N . ASP A 1 405 ? -2.553 -0.455 -22.935 1.00 97.19 405 ASP A N 1
ATOM 3181 C CA . ASP A 1 405 ? -1.208 -0.792 -23.397 1.00 97.19 405 ASP A CA 1
ATOM 3182 C C . ASP A 1 405 ? -1.071 -2.240 -23.886 1.00 97.19 405 ASP A C 1
ATOM 3184 O O . ASP A 1 405 ? -1.079 -3.188 -23.101 1.00 97.19 405 ASP A O 1
ATOM 3188 N N . LYS A 1 406 ? -0.876 -2.410 -25.195 1.00 96.62 406 LYS A N 1
ATOM 3189 C CA . LYS A 1 406 ? -0.764 -3.734 -25.822 1.00 96.62 406 LYS A CA 1
ATOM 3190 C C . LYS A 1 406 ? 0.529 -4.471 -25.474 1.00 96.62 406 LYS A C 1
ATOM 3192 O O . LYS A 1 406 ? 0.504 -5.688 -25.343 1.00 96.62 406 LYS A O 1
ATOM 3197 N N . THR A 1 407 ? 1.642 -3.763 -25.289 1.00 95.75 407 THR A N 1
ATOM 3198 C CA . THR A 1 407 ? 2.941 -4.377 -24.968 1.00 95.75 407 THR A CA 1
ATOM 3199 C C . THR A 1 407 ? 2.913 -5.012 -23.577 1.00 95.75 407 THR A C 1
ATOM 3201 O O . THR A 1 407 ? 3.417 -6.122 -23.365 1.00 95.75 407 THR A O 1
ATOM 3204 N N . LEU A 1 408 ? 2.293 -4.319 -22.616 1.00 98.00 408 LEU A N 1
ATOM 3205 C CA . LEU A 1 408 ? 2.056 -4.867 -21.282 1.00 98.00 408 LEU A CA 1
ATOM 3206 C C . LEU A 1 408 ? 1.076 -6.045 -21.337 1.00 98.00 408 LEU A C 1
ATOM 3208 O O . LEU A 1 408 ? 1.306 -7.048 -20.660 1.00 98.00 408 LEU A O 1
ATOM 3212 N N . ASP A 1 409 ? 0.034 -5.956 -22.168 1.00 98.19 409 ASP A N 1
ATOM 3213 C CA . ASP A 1 409 ? -0.980 -7.005 -22.307 1.00 98.19 409 ASP A CA 1
ATOM 3214 C C . ASP A 1 409 ? -0.409 -8.310 -22.876 1.00 98.19 409 ASP A C 1
ATOM 3216 O O . ASP A 1 409 ? -0.619 -9.382 -22.309 1.00 98.19 409 ASP A O 1
ATOM 3220 N N . GLU A 1 410 ? 0.416 -8.215 -23.921 1.00 98.06 410 GLU A N 1
ATOM 3221 C CA . GLU A 1 410 ? 1.128 -9.353 -24.511 1.00 98.06 410 GLU A CA 1
ATOM 3222 C C . GLU A 1 410 ? 2.039 -10.054 -23.494 1.00 98.06 410 GLU A C 1
ATOM 3224 O O . GLU A 1 410 ? 2.147 -11.286 -23.469 1.00 98.06 410 GLU A O 1
ATOM 3229 N N . THR A 1 411 ? 2.704 -9.283 -22.629 1.00 98.19 411 THR A N 1
ATOM 3230 C CA . THR A 1 411 ? 3.527 -9.849 -21.553 1.00 98.19 411 THR A CA 1
ATOM 3231 C C . THR A 1 411 ? 2.675 -10.474 -20.455 1.00 98.19 411 THR A C 1
ATOM 3233 O O . THR A 1 411 ? 2.995 -11.570 -19.994 1.00 98.19 411 THR A O 1
ATOM 3236 N N . ALA A 1 412 ? 1.559 -9.846 -20.082 1.00 98.31 412 ALA A N 1
ATOM 3237 C CA . ALA A 1 412 ? 0.621 -10.407 -19.118 1.00 98.31 412 ALA A CA 1
ATOM 3238 C C . ALA A 1 412 ? 0.037 -11.745 -19.604 1.00 98.31 412 ALA A C 1
ATOM 3240 O O . ALA A 1 412 ? 0.005 -12.707 -18.838 1.00 98.31 412 ALA A O 1
ATOM 3241 N N . ASP A 1 413 ? -0.357 -11.846 -20.876 1.00 98.50 413 ASP A N 1
ATOM 3242 C CA . ASP A 1 413 ? -0.856 -13.089 -21.483 1.00 98.50 413 ASP A CA 1
ATOM 3243 C C . ASP A 1 413 ? 0.200 -14.191 -21.510 1.00 98.50 413 ASP A C 1
ATOM 3245 O O . ASP A 1 413 ? -0.086 -15.361 -21.229 1.00 98.50 413 ASP A O 1
ATOM 3249 N N . ARG A 1 414 ? 1.450 -13.823 -21.795 1.00 98.31 414 ARG A N 1
ATOM 3250 C CA . ARG A 1 414 ? 2.571 -14.759 -21.747 1.00 98.31 414 ARG A CA 1
ATOM 3251 C C . ARG A 1 414 ? 2.849 -15.245 -20.320 1.00 98.31 414 ARG A C 1
ATOM 3253 O O . ARG A 1 414 ? 3.055 -16.439 -20.123 1.00 98.31 414 ARG A O 1
ATOM 3260 N N . PHE A 1 415 ? 2.770 -14.372 -19.317 1.00 98.50 415 PHE A N 1
ATOM 3261 C CA . PHE A 1 415 ? 2.880 -14.766 -17.907 1.00 98.50 415 PHE A CA 1
ATOM 3262 C C . PHE A 1 415 ? 1.713 -15.671 -17.474 1.00 98.50 415 PHE A C 1
ATOM 3264 O O . PHE A 1 415 ? 1.930 -16.708 -16.848 1.00 98.50 415 PHE A O 1
ATOM 3271 N N . ILE A 1 416 ? 0.477 -15.380 -17.899 1.00 98.56 416 ILE A N 1
ATOM 3272 C CA . ILE A 1 416 ? -0.665 -16.287 -17.687 1.00 98.56 416 ILE A CA 1
ATOM 3273 C C . ILE A 1 416 ? -0.355 -17.667 -18.271 1.00 98.56 416 ILE A C 1
ATOM 3275 O O . ILE A 1 416 ? -0.536 -18.677 -17.595 1.00 98.56 416 ILE A O 1
ATOM 3279 N N . ALA A 1 417 ? 0.163 -17.728 -19.499 1.00 98.50 417 ALA A N 1
ATOM 3280 C CA . ALA A 1 417 ? 0.537 -18.979 -20.149 1.00 98.50 417 ALA A CA 1
ATOM 3281 C C . ALA A 1 417 ? 1.581 -19.787 -19.349 1.00 98.50 417 ALA A C 1
ATOM 3283 O O . ALA A 1 417 ? 1.466 -21.015 -19.286 1.00 98.50 417 ALA A O 1
ATOM 3284 N N . TYR A 1 418 ? 2.547 -19.133 -18.696 1.00 98.50 418 TYR A N 1
ATOM 3285 C CA . TYR A 1 418 ? 3.534 -19.804 -17.837 1.00 98.50 418 TYR A CA 1
ATOM 3286 C C . TYR A 1 418 ? 2.897 -20.517 -16.642 1.00 98.50 418 TYR A C 1
ATOM 3288 O O . TYR A 1 418 ? 3.351 -21.596 -16.262 1.00 98.50 418 TYR A O 1
ATOM 3296 N N . SER A 1 419 ? 1.790 -19.986 -16.117 1.00 95.88 419 SER A N 1
ATOM 3297 C CA . SER A 1 419 ? 1.019 -20.629 -15.040 1.00 95.88 419 SER A CA 1
ATOM 3298 C C . SER A 1 419 ? 0.390 -21.964 -15.473 1.00 95.88 419 SER A C 1
ATOM 3300 O O . SER A 1 419 ? 0.066 -22.799 -14.635 1.00 95.88 419 SER A O 1
ATOM 3302 N N . TRP A 1 420 ? 0.275 -22.199 -16.785 1.00 96.69 420 TRP A N 1
ATOM 3303 C CA . TRP A 1 420 ? -0.183 -23.456 -17.389 1.00 96.69 420 TRP A CA 1
ATOM 3304 C C . TRP A 1 420 ? 0.972 -24.322 -17.915 1.00 96.69 420 TRP A C 1
ATOM 3306 O O . TRP A 1 420 ? 0.760 -25.218 -18.731 1.00 96.69 420 TRP A O 1
ATOM 3316 N N . GLY A 1 421 ? 2.210 -24.037 -17.502 1.00 95.88 421 GLY A N 1
ATOM 3317 C CA . GLY A 1 421 ? 3.397 -24.795 -17.897 1.00 95.88 421 GLY A CA 1
ATOM 3318 C C . GLY A 1 421 ? 3.898 -24.516 -19.317 1.00 95.88 421 GLY A C 1
ATOM 3319 O O . GLY A 1 421 ? 4.833 -25.183 -19.768 1.00 95.88 421 GLY A O 1
ATOM 3320 N N . LYS A 1 422 ? 3.324 -23.536 -20.032 1.00 97.69 422 LYS A N 1
ATOM 3321 C CA . LYS A 1 422 ? 3.889 -23.081 -21.310 1.00 97.69 422 LYS A CA 1
ATOM 3322 C C . LYS A 1 422 ? 5.233 -22.397 -21.062 1.00 97.69 422 LYS A C 1
ATOM 3324 O O . LYS A 1 422 ? 5.475 -21.839 -19.996 1.00 97.69 422 LYS A O 1
ATOM 3329 N N . LYS A 1 423 ? 6.100 -22.431 -22.068 1.00 97.81 423 LYS A N 1
ATOM 3330 C CA . LYS A 1 423 ? 7.401 -21.758 -22.058 1.00 97.81 423 LYS A CA 1
ATOM 3331 C C . LYS A 1 423 ? 7.555 -20.936 -23.328 1.00 97.81 423 LYS A C 1
ATOM 3333 O O . LYS A 1 423 ? 6.951 -21.264 -24.353 1.00 97.81 423 LYS A O 1
ATOM 3338 N N . ALA A 1 424 ? 8.360 -19.885 -23.263 1.00 97.44 424 ALA A N 1
ATOM 3339 C CA . ALA A 1 424 ? 8.844 -19.197 -24.444 1.00 97.44 424 ALA A CA 1
ATOM 3340 C C . ALA A 1 424 ? 9.570 -20.196 -25.358 1.00 97.44 424 ALA A C 1
ATOM 3342 O O . ALA A 1 424 ? 10.175 -21.167 -24.893 1.00 97.44 424 ALA A O 1
ATOM 3343 N N . LYS A 1 425 ? 9.474 -19.976 -26.670 1.00 96.50 425 LYS A N 1
ATOM 3344 C CA . LYS A 1 425 ? 10.159 -20.822 -27.650 1.00 96.50 425 LYS A CA 1
ATOM 3345 C C . LYS A 1 425 ? 11.670 -20.707 -27.445 1.00 96.50 425 LYS A C 1
ATOM 3347 O O . LYS A 1 425 ? 12.182 -19.599 -27.312 1.00 96.50 425 LYS A O 1
ATOM 3352 N N . HIS A 1 426 ? 12.359 -21.843 -27.453 1.00 93.88 426 HIS A N 1
ATOM 3353 C CA . HIS A 1 426 ? 13.800 -21.864 -27.686 1.00 93.88 426 HIS A CA 1
ATOM 3354 C C . HIS A 1 426 ? 14.074 -21.820 -29.199 1.00 93.88 426 HIS A C 1
ATOM 3356 O O . HIS A 1 426 ? 13.148 -21.973 -30.002 1.00 93.88 426 HIS A O 1
ATOM 3362 N N . ASN A 1 427 ? 15.327 -21.553 -29.565 1.00 91.31 427 ASN A N 1
ATOM 3363 C CA . ASN A 1 427 ? 15.797 -21.521 -30.950 1.00 91.31 427 ASN A CA 1
ATOM 3364 C C . ASN A 1 427 ? 15.772 -22.890 -31.637 1.00 91.31 427 ASN A C 1
ATOM 3366 O O . ASN A 1 427 ? 15.667 -23.923 -30.928 1.00 91.31 427 ASN A O 1
#

Mean predicted aligned error: 13.59 Å